Protein AF-0000000084933977 (afdb_homodimer)

Secondary structure (DSSP, 8-state):
------------------------HHHHHHHHHHHHHHHHHHHSSPPPHHHHHHHHTS-HHHHHHH-SSHHHHHHHHHHHHHHHHHHHPPP--TTS-HHHHHHHHHHHHHHHHHHHHHHHHHHHHHHTT-HHHHHHHHHHHHHHHHHHHHHTHHHHHHHHHTT--TTHHHHHHHHTSHHHHHIIIIIT---HHHHHHHHHHHHHHHHHTSPPP-/------------------------HHHHHHHHHHHHHHHHHHHSSPPPHHHHHHHHTS-HHHHHHH-SSHHHHHHHHHHHHHHHHHHHPPP--TTS-HHHHHHHHHHHHHHHHHHHHHHHHHHHHHHTT-HHHHHHHHHHHHHHHHHHHHHTHHHHHHHHHTT--TTHHHHHHHHTSHHHHHIIIIIT---HHHHHHHHHHHHHHHHHTSPPP-

Sequence (428 aa):
MNDTEAGKGPGRADSGTRGRRRRDPEWTYAALLDALLGLVSEDGREPTRKAIAERAGVSERTVFVHFADREALYVAAARRQAERWRAHAEPVPPEEETGRKAAALLAQRARMYEVMTPIRKIGLGLEADSPGLRGVMAEGDAWFRADVAAVFAPELGRVADAGAPGGLLDALEAASSWAVWDHLRSRRGLDGAAARAAMERTLRALLDGVPPSPMNDTEAGKGPGRADSGTRGRRRRDPEWTYAALLDALLGLVSEDGREPTRKAIAERAGVSERTVFVHFADREALYVAAARRQAERWRAHAEPVPPEEETGRKAAALLAQRARMYEVMTPIRKIGLGLEADSPGLRGVMAEGDAWFRADVAAVFAPELGRVADAGAPGGLLDALEAASSWAVWDHLRSRRGLDGAAARAAMERTLRALLDGVPPSP

Structure (mmCIF, N/CA/C/O backbone):
data_AF-0000000084933977-model_v1
#
loop_
_entity.id
_entity.type
_entity.pdbx_description
1 polymer 'Putative transcriptional regulator, TetR family'
#
loop_
_atom_site.group_PDB
_atom_site.id
_atom_site.type_symbol
_atom_site.label_atom_id
_atom_site.label_alt_id
_atom_site.label_comp_id
_atom_site.label_asym_id
_atom_site.label_entity_id
_atom_site.label_seq_id
_atom_site.pdbx_PDB_ins_code
_atom_site.Cartn_x
_atom_site.Cartn_y
_atom_site.Cartn_z
_atom_site.occupancy
_atom_site.B_iso_or_equiv
_atom_site.auth_seq_id
_atom_site.auth_comp_id
_atom_site.auth_asym_id
_atom_site.auth_atom_id
_atom_site.pdbx_PDB_model_num
ATOM 1 N N . MET A 1 1 ? -85.062 52.312 0.272 1 31.48 1 MET A N 1
ATOM 2 C CA . MET A 1 1 ? -83.938 52.125 1.235 1 31.48 1 MET A CA 1
ATOM 3 C C . MET A 1 1 ? -83.188 50.844 0.944 1 31.48 1 MET A C 1
ATOM 5 O O . MET A 1 1 ? -83.688 49.75 1.214 1 31.48 1 MET A O 1
ATOM 9 N N . ASN A 1 2 ? -82.5 50.75 -0.256 1 32.72 2 ASN A N 1
ATOM 10 C CA . ASN A 1 2 ? -81.688 49.75 -0.974 1 32.72 2 ASN A CA 1
ATOM 11 C C . ASN A 1 2 ? -80.5 49.281 -0.171 1 32.72 2 ASN A C 1
ATOM 13 O O . ASN A 1 2 ? -79.625 50.094 0.126 1 32.72 2 ASN A O 1
ATOM 17 N N . ASP A 1 3 ? -80.688 48.344 0.753 1 34.91 3 ASP A N 1
ATOM 18 C CA . ASP A 1 3 ? -79.688 47.688 1.642 1 34.91 3 ASP A CA 1
ATOM 19 C C . ASP A 1 3 ? -78.562 47.031 0.849 1 34.91 3 ASP A C 1
ATOM 21 O O . ASP A 1 3 ? -78.812 46.031 0.16 1 34.91 3 ASP A O 1
ATOM 25 N N . THR A 1 4 ? -77.75 47.75 0.197 1 36.5 4 THR A N 1
ATOM 26 C CA . THR A 1 4 ? -76.562 47.188 -0.532 1 36.5 4 THR A CA 1
ATOM 27 C C . THR A 1 4 ? -75.688 46.375 0.398 1 36.5 4 THR A C 1
ATOM 29 O O . THR A 1 4 ? -75.125 46.938 1.369 1 36.5 4 THR A O 1
ATOM 32 N N . GLU A 1 5 ? -75.938 45.062 0.583 1 35.97 5 GLU A N 1
ATOM 33 C CA . GLU A 1 5 ? -75.125 44.062 1.289 1 35.97 5 GLU A CA 1
ATOM 34 C C . GLU A 1 5 ? -73.688 44.094 0.817 1 35.97 5 GLU A C 1
ATOM 36 O O . GLU A 1 5 ? -73.438 43.875 -0.364 1 35.97 5 GLU A O 1
ATOM 41 N N . ALA A 1 6 ? -72.875 45 1.351 1 41.16 6 ALA A N 1
ATOM 42 C CA . ALA A 1 6 ? -71.438 45.062 1.146 1 41.16 6 ALA A CA 1
ATOM 43 C C . ALA A 1 6 ? -70.812 43.656 1.293 1 41.16 6 ALA A C 1
ATOM 45 O O . ALA A 1 6 ? -71 42.969 2.295 1 41.16 6 ALA A O 1
ATOM 46 N N . GLY A 1 7 ? -70.562 42.906 0.221 1 34.72 7 GLY A N 1
ATOM 47 C CA . GLY A 1 7 ? -69.938 41.625 0.068 1 34.72 7 GLY A CA 1
ATOM 48 C C . GLY A 1 7 ? -68.625 41.531 0.823 1 34.72 7 GLY A C 1
ATOM 49 O O . GLY A 1 7 ? -67.812 42.469 0.823 1 34.72 7 GLY A O 1
ATOM 50 N N . LYS A 1 8 ? -68.625 40.875 1.994 1 41.03 8 LYS A N 1
ATOM 51 C CA . LYS A 1 8 ? -67.438 40.562 2.768 1 41.03 8 LYS A CA 1
ATOM 52 C C . LYS A 1 8 ? -66.312 40.125 1.854 1 41.03 8 LYS A C 1
ATOM 54 O O . LYS A 1 8 ? -66.5 39.312 0.95 1 41.03 8 LYS A O 1
ATOM 59 N N . GLY A 1 9 ? -65.25 41.062 1.655 1 37.38 9 GLY A N 1
ATOM 60 C CA . GLY A 1 9 ? -64.062 40.781 0.922 1 37.38 9 GLY A CA 1
ATOM 61 C C . GLY A 1 9 ? -63.438 39.438 1.273 1 37.38 9 GLY A C 1
ATOM 62 O O . GLY A 1 9 ? -63.781 38.812 2.283 1 37.38 9 GLY A O 1
ATOM 63 N N . PRO A 1 10 ? -62.875 38.625 0.31 1 43.97 10 PRO A N 1
ATOM 64 C CA . PRO A 1 10 ? -62.281 37.312 0.48 1 43.97 10 PRO A CA 1
ATOM 65 C C . PRO A 1 10 ? -61.344 37.25 1.684 1 43.97 10 PRO A C 1
ATOM 67 O O . PRO A 1 10 ? -60.781 38.25 2.104 1 43.97 10 PRO A O 1
ATOM 70 N N . GLY A 1 11 ? -61.688 36.5 2.764 1 40.84 11 GLY A N 1
ATOM 71 C CA . GLY A 1 11 ? -60.844 36.125 3.893 1 40.84 11 GLY A CA 1
ATOM 72 C C . GLY A 1 11 ? -59.375 35.969 3.518 1 40.84 11 GLY A C 1
ATOM 73 O O . GLY A 1 11 ? -59.062 35.594 2.379 1 40.84 11 GLY A O 1
ATOM 74 N N . ARG A 1 12 ? -58.5 36.812 4.027 1 43.41 12 ARG A N 1
ATOM 75 C CA . ARG A 1 12 ? -57.062 36.656 3.908 1 43.41 12 ARG A CA 1
ATOM 76 C C . ARG A 1 12 ? -56.656 35.188 4 1 43.41 12 ARG A C 1
ATOM 78 O O . ARG A 1 12 ? -57.031 34.5 4.953 1 43.41 12 ARG A O 1
ATOM 85 N N . ALA A 1 13 ? -56.469 34.438 2.887 1 41.84 13 ALA A N 1
ATOM 86 C CA . ALA A 1 13 ? -55.812 33.125 2.838 1 41.84 13 ALA A CA 1
ATOM 87 C C . ALA A 1 13 ? -54.688 33.062 3.869 1 41.84 13 ALA A C 1
ATOM 89 O O . ALA A 1 13 ? -53.844 33.938 3.939 1 41.84 13 ALA A O 1
ATOM 90 N N . ASP A 1 14 ? -54.938 32.562 5.07 1 42.09 14 ASP A N 1
ATOM 91 C CA . ASP A 1 14 ? -53.906 32.188 6.016 1 42.09 14 ASP A CA 1
ATOM 92 C C . ASP A 1 14 ? -52.688 31.609 5.293 1 42.09 14 ASP A C 1
ATOM 94 O O . ASP A 1 14 ? -52.781 30.641 4.543 1 42.09 14 ASP A O 1
ATOM 98 N N . SER A 1 15 ? -51.812 32.438 4.77 1 40.72 15 SER A N 1
ATOM 99 C CA . SER A 1 15 ? -50.531 31.938 4.332 1 40.72 15 SER A CA 1
ATOM 100 C C . SER A 1 15 ? -50.031 30.828 5.242 1 40.72 15 SER A C 1
ATOM 102 O O . SER A 1 15 ? -49.781 31.047 6.43 1 40.72 15 SER A O 1
ATOM 104 N N . GLY A 1 16 ? -50.594 29.609 5.207 1 40.5 16 GLY A N 1
ATOM 105 C CA . GLY A 1 16 ? -50 28.453 5.844 1 40.5 16 GLY A CA 1
ATOM 106 C C . GLY A 1 16 ? -48.5 28.547 5.965 1 40.5 16 GLY A C 1
ATOM 107 O O . GLY A 1 16 ? -47.812 28.906 5.004 1 40.5 16 GLY A O 1
ATOM 108 N N . THR A 1 17 ? -47.969 29.031 7.062 1 42.03 17 THR A N 1
ATOM 109 C CA . THR A 1 17 ? -46.562 28.859 7.398 1 42.03 17 THR A CA 1
ATOM 110 C C . THR A 1 17 ? -46.031 27.531 6.848 1 42.03 17 THR A C 1
ATOM 112 O O . THR A 1 17 ? -46.531 26.453 7.215 1 42.03 17 THR A O 1
ATOM 115 N N . ARG A 1 18 ? -45.938 27.312 5.543 1 41.41 18 ARG A N 1
ATOM 116 C CA . ARG A 1 18 ? -45.188 26.156 5.055 1 41.41 18 ARG A CA 1
ATOM 117 C C . ARG A 1 18 ? -44.094 25.766 6.039 1 41.41 18 ARG A C 1
ATOM 119 O O . ARG A 1 18 ? -43.094 26.5 6.219 1 41.41 18 ARG A O 1
ATOM 126 N N . GLY A 1 19 ? -44.375 25.297 7.176 1 42.66 19 GLY A N 1
ATOM 127 C CA . GLY A 1 19 ? -43.406 24.734 8.086 1 42.66 19 GLY A CA 1
ATOM 128 C C . GLY A 1 19 ? -42.188 24.156 7.375 1 42.66 19 GLY A C 1
ATOM 129 O O . GLY A 1 19 ? -42.312 23.609 6.277 1 42.66 19 GLY A O 1
ATOM 130 N N . ARG A 1 20 ? -41.062 24.75 7.395 1 49.56 20 ARG A N 1
ATOM 131 C CA . ARG A 1 20 ? -39.812 24.188 6.922 1 49.56 20 ARG A CA 1
ATOM 132 C C . ARG A 1 20 ? -39.781 22.672 7.066 1 49.56 20 ARG A C 1
ATOM 134 O O . ARG A 1 20 ? -39.812 22.141 8.188 1 49.56 20 ARG A O 1
ATOM 141 N N . ARG A 1 21 ? -40.406 21.875 6.355 1 49.94 21 ARG A N 1
ATOM 142 C CA . ARG A 1 21 ? -40.375 20.422 6.312 1 49.94 21 ARG A CA 1
ATOM 143 C C . ARG A 1 21 ? -39.031 19.891 6.793 1 49.94 21 ARG A C 1
ATOM 145 O O . ARG A 1 21 ? -38 20.109 6.145 1 49.94 21 ARG A O 1
ATOM 152 N N . ARG A 1 22 ? -38.875 19.859 8.133 1 59.12 22 ARG A N 1
ATOM 153 C CA . ARG A 1 22 ? -37.688 19.25 8.766 1 59.12 22 ARG A CA 1
ATOM 154 C C . ARG A 1 22 ? -37.281 18 8.016 1 59.12 22 ARG A C 1
ATOM 156 O O . ARG A 1 22 ? -38.062 17.062 7.844 1 59.12 22 ARG A O 1
ATOM 163 N N . ARG A 1 23 ? -36.344 18.141 7.16 1 67.12 23 ARG A N 1
ATOM 164 C CA . ARG A 1 23 ? -35.844 16.969 6.477 1 67.12 23 ARG A CA 1
ATOM 165 C C . ARG A 1 23 ? -35.594 15.82 7.465 1 67.12 23 ARG A C 1
ATOM 167 O O . ARG A 1 23 ? -35.25 16.047 8.617 1 67.12 23 ARG A O 1
ATOM 174 N N . ASP A 1 24 ? -36.031 14.703 7.215 1 82.19 24 ASP A N 1
ATOM 175 C CA . ASP A 1 24 ? -35.781 13.461 7.945 1 82.19 24 ASP A CA 1
ATOM 176 C C . ASP A 1 24 ? -34.312 13.305 8.289 1 82.19 24 ASP A C 1
ATOM 178 O O . ASP A 1 24 ? -33.438 13.383 7.41 1 82.19 24 ASP A O 1
ATOM 182 N N . PRO A 1 25 ? -34.031 13.43 9.641 1 85.81 25 PRO A N 1
ATOM 183 C CA . PRO A 1 25 ? -32.656 13.328 10.086 1 85.81 25 PRO A CA 1
ATOM 184 C C . PRO A 1 25 ? -31.891 12.18 9.406 1 85.81 25 PRO A C 1
ATOM 186 O O . PRO A 1 25 ? -30.703 12.297 9.125 1 85.81 25 PRO A O 1
ATOM 189 N N . GLU A 1 26 ? -32.594 11.188 9.172 1 87.56 26 GLU A N 1
ATOM 190 C CA . GLU A 1 26 ? -31.969 10.055 8.508 1 87.56 26 GLU A CA 1
ATOM 191 C C . GLU A 1 26 ? -31.609 10.383 7.059 1 87.56 26 GLU A C 1
ATOM 193 O O . GLU A 1 26 ? -30.562 9.961 6.562 1 87.56 26 GLU A O 1
ATOM 198 N N . TRP A 1 27 ? -32.5 11.039 6.496 1 89.88 27 TRP A N 1
ATOM 199 C CA . TRP A 1 27 ? -32.219 11.484 5.133 1 89.88 27 TRP A CA 1
ATOM 200 C C . TRP A 1 27 ? -31.016 12.414 5.098 1 89.88 27 TRP A C 1
ATOM 202 O O . TRP A 1 27 ? -30.125 12.25 4.258 1 89.88 27 TRP A O 1
ATOM 212 N N . THR A 1 28 ? -31 13.391 5.984 1 92.56 28 THR A N 1
ATOM 213 C CA . THR A 1 28 ? -29.906 14.344 6.031 1 92.56 28 THR A CA 1
ATOM 214 C C . THR A 1 28 ? -28.578 13.641 6.293 1 92.56 28 THR A C 1
ATOM 216 O O . THR A 1 28 ? -27.562 13.953 5.66 1 92.56 28 THR A O 1
ATOM 219 N N . TYR A 1 29 ? -28.656 12.711 7.164 1 93.06 29 TYR A N 1
ATOM 220 C CA . TYR A 1 29 ? -27.484 11.914 7.496 1 93.06 29 TYR A CA 1
ATOM 221 C C . TYR A 1 29 ? -26.922 11.219 6.258 1 93.06 29 TYR A C 1
ATOM 223 O O . TYR A 1 29 ? -25.734 11.344 5.945 1 93.06 29 TYR A O 1
ATOM 231 N N . ALA A 1 30 ? -27.766 10.602 5.527 1 93.75 30 ALA A N 1
ATOM 232 C CA . ALA A 1 30 ? -27.359 9.883 4.32 1 93.75 30 ALA A CA 1
ATOM 233 C C . ALA A 1 30 ? -26.891 10.844 3.238 1 93.75 30 ALA A C 1
ATOM 235 O O . ALA A 1 30 ? -25.922 10.562 2.531 1 93.75 30 ALA A O 1
ATOM 236 N N . ALA A 1 31 ? -27.531 11.945 3.154 1 95.5 31 ALA A N 1
ATOM 237 C CA . ALA A 1 31 ? -27.188 12.938 2.145 1 95.5 31 ALA A CA 1
ATOM 238 C C . ALA A 1 31 ? -25.781 13.492 2.387 1 95.5 31 ALA A C 1
ATOM 240 O O . ALA A 1 31 ? -25.031 13.719 1.44 1 95.5 31 ALA A O 1
ATOM 241 N N . LEU A 1 32 ? -25.484 13.688 3.605 1 96.62 32 LEU A N 1
ATOM 242 C CA . LEU A 1 32 ? -24.172 14.203 3.971 1 96.62 32 LEU A CA 1
ATOM 243 C C . LEU A 1 32 ? -23.078 13.188 3.643 1 96.62 32 LEU A C 1
ATOM 245 O O . LEU A 1 32 ? -22.016 13.555 3.119 1 96.62 32 LEU A O 1
ATOM 249 N N . LEU A 1 33 ? -23.359 11.961 3.896 1 96.25 33 LEU A N 1
ATOM 250 C CA . LEU A 1 33 ? -22.391 10.914 3.615 1 96.25 33 LEU A CA 1
ATOM 251 C C . LEU A 1 33 ? -22.203 10.734 2.111 1 96.25 33 LEU A C 1
ATOM 253 O O . LEU A 1 33 ? -21.078 10.578 1.633 1 96.25 33 LEU A O 1
ATOM 257 N N . ASP A 1 34 ? -23.266 10.836 1.419 1 95.38 34 ASP A N 1
ATOM 258 C CA . ASP A 1 34 ? -23.203 10.727 -0.035 1 95.38 34 ASP A CA 1
ATOM 259 C C . ASP A 1 34 ? -22.453 11.914 -0.636 1 95.38 34 ASP A C 1
ATOM 261 O O . ASP A 1 34 ? -21.688 11.75 -1.589 1 95.38 34 ASP A O 1
ATOM 265 N N . ALA A 1 35 ? -22.688 13.023 -0.053 1 97 35 ALA A N 1
ATOM 266 C CA . ALA A 1 35 ? -22 14.227 -0.5 1 97 35 ALA A CA 1
ATOM 267 C C . ALA A 1 35 ? -20.5 14.102 -0.291 1 97 35 ALA A C 1
ATOM 269 O O . ALA A 1 35 ? -19.703 14.398 -1.195 1 97 35 ALA A O 1
ATOM 270 N N . LEU A 1 36 ? -20.125 13.641 0.882 1 96.69 36 LEU A N 1
ATOM 271 C CA . LEU A 1 36 ? -18.719 13.453 1.17 1 96.69 36 LEU A CA 1
ATOM 272 C C . LEU A 1 36 ? -18.094 12.469 0.188 1 96.69 36 LEU A C 1
ATOM 274 O O . LEU A 1 36 ? -17.062 12.766 -0.426 1 96.69 36 LEU A O 1
ATOM 278 N N . LEU A 1 37 ? -18.688 11.336 0.025 1 95.12 37 LEU A N 1
ATOM 279 C CA . LEU A 1 37 ? -18.156 10.281 -0.834 1 95.12 37 LEU A CA 1
ATOM 280 C C . LEU A 1 37 ? -18.078 10.75 -2.283 1 95.12 37 LEU A C 1
ATOM 282 O O . LEU A 1 37 ? -17.109 10.461 -2.986 1 95.12 37 LEU A O 1
ATOM 286 N N . GLY A 1 38 ? -19.078 11.484 -2.701 1 95.19 38 GLY A N 1
ATOM 287 C CA . GLY A 1 38 ? -19.078 12.031 -4.051 1 95.19 38 GLY A CA 1
ATOM 288 C C . GLY A 1 38 ? -17.953 13.023 -4.289 1 95.19 38 GLY A C 1
ATOM 289 O O . GLY A 1 38 ? -17.234 12.922 -5.289 1 95.19 38 GLY A O 1
ATOM 290 N N . LEU A 1 39 ? -17.812 13.961 -3.412 1 96.06 39 LEU A N 1
ATOM 291 C CA . LEU A 1 39 ? -16.781 14.984 -3.525 1 96.06 39 LEU A CA 1
ATOM 292 C C . LEU A 1 39 ? -15.391 14.352 -3.521 1 96.06 39 LEU A C 1
ATOM 294 O O . LEU A 1 39 ? -14.539 14.727 -4.332 1 96.06 39 LEU A O 1
ATOM 298 N N . VAL A 1 40 ? -15.219 13.398 -2.664 1 94 40 VAL A N 1
ATOM 299 C CA . VAL A 1 40 ? -13.93 12.727 -2.557 1 94 40 VAL A CA 1
ATOM 300 C C . VAL A 1 40 ? -13.648 11.938 -3.834 1 94 40 VAL A C 1
ATOM 302 O O . VAL A 1 40 ? -12.523 11.938 -4.336 1 94 40 VAL A O 1
ATOM 305 N N . SER A 1 41 ? -14.602 11.32 -4.32 1 92.56 41 SER A N 1
ATOM 306 C CA . SER A 1 41 ? -14.438 10.547 -5.547 1 92.56 41 SER A CA 1
ATOM 307 C C . SER A 1 41 ? -14.062 11.438 -6.723 1 92.56 41 SER A C 1
ATOM 309 O O . SER A 1 41 ? -13.297 11.031 -7.594 1 92.56 41 SER A O 1
ATOM 311 N N . GLU A 1 42 ? -14.539 12.625 -6.75 1 92.25 42 GLU A N 1
ATOM 312 C CA . GLU A 1 42 ? -14.352 13.562 -7.859 1 92.25 42 GLU A CA 1
ATOM 313 C C . GLU A 1 42 ? -12.992 14.242 -7.777 1 92.25 42 GLU A C 1
ATOM 315 O O . GLU A 1 42 ? -12.289 14.367 -8.789 1 92.25 42 GLU A O 1
ATOM 320 N N . ASP A 1 43 ? -12.547 14.609 -6.516 1 87.81 43 ASP A N 1
ATOM 321 C CA . ASP A 1 43 ? -11.383 15.484 -6.387 1 87.81 43 ASP A CA 1
ATOM 322 C C . ASP A 1 43 ? -10.195 14.727 -5.781 1 87.81 43 ASP A C 1
ATOM 324 O O . ASP A 1 43 ? -9.055 15.195 -5.852 1 87.81 43 ASP A O 1
ATOM 328 N N . GLY A 1 44 ? -10.539 13.695 -5.113 1 86.12 44 GLY A N 1
ATOM 329 C CA . GLY A 1 44 ? -9.484 12.945 -4.453 1 86.12 44 GLY A CA 1
ATOM 330 C C . GLY A 1 44 ? -8.914 13.656 -3.242 1 86.12 44 GLY A C 1
ATOM 331 O O . GLY A 1 44 ? -7.859 13.266 -2.729 1 86.12 44 GLY A O 1
ATOM 332 N N . ARG A 1 45 ? -9.547 14.773 -2.848 1 87.19 45 ARG A N 1
ATOM 333 C CA . ARG A 1 45 ? -9.102 15.57 -1.71 1 87.19 45 ARG A CA 1
ATOM 334 C C . ARG A 1 45 ? -10.188 15.664 -0.646 1 87.19 45 ARG A C 1
ATOM 336 O O . ARG A 1 45 ? -11.359 15.398 -0.924 1 87.19 45 ARG A O 1
ATOM 343 N N . GLU A 1 46 ? -9.695 15.961 0.429 1 90.19 46 GLU A N 1
ATOM 344 C CA . GLU A 1 46 ? -10.664 16.156 1.507 1 90.19 46 GLU A CA 1
ATOM 345 C C . GLU A 1 46 ? -11.5 17.406 1.28 1 90.19 46 GLU A C 1
ATOM 347 O O . GLU A 1 46 ? -10.969 18.516 1.227 1 90.19 46 GLU A O 1
ATOM 352 N N . PRO A 1 47 ? -12.742 17.25 1.187 1 94.12 47 PRO A N 1
ATOM 353 C CA . PRO A 1 47 ? -13.594 18.438 0.996 1 94.12 47 PRO A CA 1
ATOM 354 C C . PRO A 1 47 ? -13.789 19.234 2.283 1 94.12 47 PRO A C 1
ATOM 356 O O . PRO A 1 47 ? -13.609 18.688 3.381 1 94.12 47 PRO A O 1
ATOM 359 N N . THR A 1 48 ? -14.203 20.469 2.066 1 94.06 48 THR A N 1
ATOM 360 C CA . THR A 1 48 ? -14.555 21.297 3.217 1 94.06 48 THR A CA 1
ATOM 361 C C . THR A 1 48 ? -15.969 20.984 3.695 1 94.06 48 THR A C 1
ATOM 363 O O . THR A 1 48 ? -16.766 20.406 2.955 1 94.06 48 THR A O 1
ATOM 366 N N . ARG A 1 49 ? -16.172 21.375 4.871 1 94.44 49 ARG A N 1
ATOM 367 C CA . ARG A 1 49 ? -17.516 21.234 5.414 1 94.44 49 ARG A CA 1
ATOM 368 C C . ARG A 1 49 ? -18.531 22.016 4.578 1 94.44 49 ARG A C 1
ATOM 370 O O . ARG A 1 49 ? -19.656 21.547 4.363 1 94.44 49 ARG A O 1
ATOM 377 N N . LYS A 1 50 ? -18.156 23.141 4.141 1 96.31 50 LYS A N 1
ATOM 378 C CA . LYS A 1 50 ? -19.016 23.969 3.301 1 96.31 50 LYS A CA 1
ATOM 379 C C . LYS A 1 50 ? -19.375 23.25 2.004 1 96.31 50 LYS A C 1
ATOM 381 O O . LYS A 1 50 ? -20.547 23.234 1.604 1 96.31 50 LYS A O 1
ATOM 386 N N . ALA A 1 51 ? -18.438 22.672 1.387 1 97.25 51 ALA A N 1
ATOM 387 C CA . ALA A 1 51 ? -18.672 21.953 0.132 1 97.25 51 ALA A CA 1
ATOM 388 C C . ALA A 1 51 ? -19.609 20.766 0.337 1 97.25 51 ALA A C 1
ATOM 390 O O . ALA A 1 51 ? -20.469 20.5 -0.498 1 97.25 51 ALA A O 1
ATOM 391 N N . ILE A 1 52 ? -19.406 20.047 1.438 1 97.56 52 ILE A N 1
ATOM 392 C CA . ILE A 1 52 ? -20.234 18.891 1.758 1 97.56 52 ILE A CA 1
ATOM 393 C C . ILE A 1 52 ? -21.672 19.328 1.966 1 97.56 52 ILE A C 1
ATOM 395 O O . ILE A 1 52 ? -22.609 18.734 1.422 1 97.56 52 ILE A O 1
ATOM 399 N N . ALA A 1 53 ? -21.797 20.422 2.734 1 97.25 53 ALA A N 1
ATOM 400 C CA . ALA A 1 53 ? -23.125 20.969 3.014 1 97.25 53 ALA A CA 1
ATOM 401 C C . ALA A 1 53 ? -23.828 21.391 1.727 1 97.25 53 ALA A C 1
ATOM 403 O O . ALA A 1 53 ? -24.984 21.016 1.496 1 97.25 53 ALA A O 1
ATOM 404 N N . GLU A 1 54 ? -23.156 22.094 0.905 1 97.75 54 GLU A N 1
ATOM 405 C CA . GLU A 1 54 ? -23.703 22.578 -0.362 1 97.75 54 GLU A CA 1
ATOM 406 C C . GLU A 1 54 ? -24.125 21.406 -1.257 1 97.75 54 GLU A C 1
ATOM 408 O O . GLU A 1 54 ? -25.219 21.438 -1.828 1 97.75 54 GLU A O 1
ATOM 413 N N . ARG A 1 55 ? -23.312 20.422 -1.344 1 97.19 55 ARG A N 1
ATOM 414 C CA . ARG A 1 55 ? -23.609 19.266 -2.17 1 97.19 55 ARG A CA 1
ATOM 415 C C . ARG A 1 55 ? -24.828 18.516 -1.627 1 97.19 55 ARG A C 1
ATOM 417 O O . ARG A 1 55 ? -25.625 17.969 -2.395 1 97.19 55 ARG A O 1
ATOM 424 N N . ALA A 1 56 ? -24.922 18.469 -0.305 1 96.94 56 ALA A N 1
ATOM 425 C CA . ALA A 1 56 ? -26 17.75 0.348 1 96.94 56 ALA A CA 1
ATOM 426 C C . ALA A 1 56 ? -27.281 18.578 0.368 1 96.94 56 ALA A C 1
ATOM 428 O O . ALA A 1 56 ? -28.359 18.078 0.712 1 96.94 56 ALA A O 1
ATOM 429 N N . GLY A 1 57 ? -27.172 19.891 0.066 1 96.62 57 GLY A N 1
ATOM 430 C CA . GLY A 1 57 ? -28.328 20.766 0.053 1 96.62 57 GLY A CA 1
ATOM 431 C C . GLY A 1 57 ? -28.781 21.188 1.441 1 96.62 57 GLY A C 1
ATOM 432 O O . GLY A 1 57 ? -29.984 21.312 1.702 1 96.62 57 GLY A O 1
ATOM 433 N N . VAL A 1 58 ? -27.875 21.297 2.336 1 95.88 58 VAL A N 1
ATOM 434 C CA . VAL A 1 58 ? -28.188 21.688 3.705 1 95.88 58 VAL A CA 1
ATOM 435 C C . VAL A 1 58 ? -27.25 22.812 4.141 1 95.88 58 VAL A C 1
ATOM 437 O O . VAL A 1 58 ? -26.375 23.219 3.383 1 95.88 58 VAL A O 1
ATOM 440 N N . SER A 1 59 ? -27.5 23.312 5.359 1 94.19 59 SER A N 1
ATOM 441 C CA . SER A 1 59 ? -26.625 24.344 5.91 1 94.19 59 SER A CA 1
ATOM 442 C C . SER A 1 59 ? -25.375 23.734 6.531 1 94.19 59 SER A C 1
ATOM 444 O O . SER A 1 59 ? -25.375 22.562 6.922 1 94.19 59 SER A O 1
ATOM 446 N N . GLU A 1 60 ? -24.359 24.5 6.586 1 94.25 60 GLU A N 1
ATOM 447 C CA . GLU A 1 60 ? -23.141 24.062 7.262 1 94.25 60 GLU A CA 1
ATOM 448 C C . GLU A 1 60 ? -23.422 23.672 8.711 1 94.25 60 GLU A C 1
ATOM 450 O O . GLU A 1 60 ? -22.812 22.734 9.234 1 94.25 60 GLU A O 1
ATOM 455 N N . ARG A 1 61 ? -24.312 24.391 9.336 1 93.12 61 ARG A N 1
ATOM 456 C CA . ARG A 1 61 ? -24.703 24.078 10.711 1 93.12 61 ARG A CA 1
ATOM 457 C C . ARG A 1 61 ? -25.281 22.672 10.812 1 93.12 61 ARG A C 1
ATOM 459 O O . ARG A 1 61 ? -25.031 21.969 11.797 1 93.12 61 ARG A O 1
ATOM 466 N N . THR A 1 62 ? -26 22.297 9.828 1 93.44 62 THR A N 1
ATOM 467 C CA . THR A 1 62 ? -26.609 20.969 9.789 1 93.44 62 THR A CA 1
ATOM 468 C C . THR A 1 62 ? -25.531 19.875 9.812 1 93.44 62 THR A C 1
ATOM 470 O O . THR A 1 62 ? -25.703 18.844 10.445 1 93.44 62 THR A O 1
ATOM 473 N N . VAL A 1 63 ? -24.359 20.125 9.164 1 94 63 VAL A N 1
ATOM 474 C CA . VAL A 1 63 ? -23.25 19.156 9.172 1 94 63 VAL A CA 1
ATOM 475 C C . VAL A 1 63 ? -22.734 18.984 10.594 1 94 63 VAL A C 1
ATOM 477 O O . VAL A 1 63 ? -22.516 17.859 11.047 1 94 63 VAL A O 1
ATOM 480 N N . PHE A 1 64 ? -22.625 20.047 11.289 1 91.25 64 PHE A N 1
ATOM 481 C CA . PHE A 1 64 ? -22.109 20.047 12.648 1 91.25 64 PHE A CA 1
ATOM 482 C C . PHE A 1 64 ? -23.047 19.312 13.602 1 91.25 64 PHE A C 1
ATOM 484 O O . PHE A 1 64 ? -22.609 18.641 14.531 1 91.25 64 PHE A O 1
ATOM 491 N N . VAL A 1 65 ? -24.359 19.469 13.367 1 92.69 65 VAL A N 1
ATOM 492 C CA . VAL A 1 65 ? -25.359 18.844 14.219 1 92.69 65 VAL A CA 1
ATOM 493 C C . VAL A 1 65 ? -25.297 17.328 14.07 1 92.69 65 VAL A C 1
ATOM 495 O O . VAL A 1 65 ? -25.422 16.594 15.062 1 92.69 65 VAL A O 1
ATOM 498 N N . HIS A 1 66 ? -25.031 16.953 12.914 1 93.88 66 HIS A N 1
ATOM 499 C CA . HIS A 1 66 ? -25.062 15.516 12.641 1 93.88 66 HIS A CA 1
ATOM 500 C C . HIS A 1 66 ? -23.703 14.867 12.945 1 93.88 66 HIS A C 1
ATOM 502 O O . HIS A 1 66 ? -23.641 13.688 13.289 1 93.88 66 HIS A O 1
ATOM 508 N N . PHE A 1 67 ? -22.641 15.609 12.703 1 94.81 67 PHE A N 1
ATOM 509 C CA . PHE A 1 67 ? -21.297 15.078 12.93 1 94.81 67 PHE A CA 1
ATOM 510 C C . PHE A 1 67 ? -20.469 16.047 13.766 1 94.81 67 PHE A C 1
ATOM 512 O O . PHE A 1 67 ? -20.156 17.156 13.312 1 94.81 67 PHE A O 1
ATOM 519 N N . ALA A 1 68 ? -20.062 15.555 14.891 1 90 68 ALA A N 1
ATOM 520 C CA . ALA A 1 68 ? -19.375 16.375 15.883 1 90 68 ALA A CA 1
ATOM 521 C C . ALA A 1 68 ? -18.016 16.844 15.359 1 90 68 ALA A C 1
ATOM 523 O O . ALA A 1 68 ? -17.547 17.938 15.727 1 90 68 ALA A O 1
ATOM 524 N N . ASP A 1 69 ? -17.422 15.953 14.617 1 90.25 69 ASP A N 1
ATOM 525 C CA . ASP A 1 69 ? -16.109 16.297 14.086 1 90.25 69 ASP A CA 1
ATOM 526 C C . ASP A 1 69 ? -15.82 15.547 12.789 1 90.25 69 ASP A C 1
ATOM 528 O O . ASP A 1 69 ? -16.641 14.75 12.328 1 90.25 69 ASP A O 1
ATOM 532 N N . ARG A 1 70 ? -14.742 15.883 12.242 1 88.75 70 ARG A N 1
ATOM 533 C CA . ARG A 1 70 ? -14.281 15.328 10.977 1 88.75 70 ARG A CA 1
ATOM 534 C C . ARG A 1 70 ? -14.156 13.812 11.047 1 88.75 70 ARG A C 1
ATOM 536 O O . ARG A 1 70 ? -14.539 13.102 10.117 1 88.75 70 ARG A O 1
ATOM 543 N N . GLU A 1 71 ? -13.688 13.305 12.109 1 90.19 71 GLU A N 1
ATOM 544 C CA . GLU A 1 71 ? -13.492 11.875 12.297 1 90.19 71 GLU A CA 1
ATOM 545 C C . GLU A 1 71 ? -14.82 11.125 12.234 1 90.19 71 GLU A C 1
ATOM 547 O O . GLU A 1 71 ? -14.938 10.109 11.547 1 90.19 71 GLU A O 1
ATOM 552 N N . ALA A 1 72 ? -15.734 11.641 12.93 1 93.38 72 ALA A N 1
ATOM 553 C CA . ALA A 1 72 ? -17.047 11 12.961 1 93.38 72 ALA A CA 1
ATOM 554 C C . ALA A 1 72 ? -17.641 10.914 11.562 1 93.38 72 ALA A C 1
ATOM 556 O O . ALA A 1 72 ? -18.266 9.906 11.211 1 93.38 72 ALA A O 1
ATOM 557 N N . LEU A 1 73 ? -17.484 11.938 10.82 1 94.25 73 LEU A N 1
ATOM 558 C CA . LEU A 1 73 ? -18 11.992 9.461 1 94.25 73 LEU A CA 1
ATOM 559 C C . LEU A 1 73 ? -17.328 10.938 8.586 1 94.25 73 LEU A C 1
ATOM 561 O O . LEU A 1 73 ? -18 10.195 7.867 1 94.25 73 LEU A O 1
ATOM 565 N N . TYR A 1 74 ? -16.078 10.758 8.672 1 93.56 74 TYR A N 1
ATOM 566 C CA . TYR A 1 74 ? -15.344 9.812 7.836 1 93.56 74 TYR A CA 1
ATOM 567 C C . TYR A 1 74 ? -15.578 8.383 8.289 1 93.56 74 TYR A C 1
ATOM 569 O O . TYR A 1 74 ? -15.648 7.465 7.461 1 93.56 74 TYR A O 1
ATOM 577 N N . VAL A 1 75 ? -15.656 8.211 9.57 1 94.12 75 VAL A N 1
ATOM 578 C CA . VAL A 1 75 ? -15.984 6.887 10.102 1 94.12 75 VAL A CA 1
ATOM 579 C C . VAL A 1 75 ? -17.344 6.434 9.547 1 94.12 75 VAL A C 1
ATOM 581 O O . VAL A 1 75 ? -17.469 5.309 9.062 1 94.12 75 VAL A O 1
ATOM 584 N N . ALA A 1 76 ? -18.25 7.336 9.578 1 95.06 76 ALA A N 1
ATOM 585 C CA . ALA A 1 76 ? -19.594 7.02 9.094 1 95.06 76 ALA A CA 1
ATOM 586 C C . ALA A 1 76 ? -19.578 6.754 7.59 1 95.06 76 ALA A C 1
ATOM 588 O O . ALA A 1 76 ? -20.234 5.824 7.109 1 95.06 76 ALA A O 1
ATOM 589 N N . ALA A 1 77 ? -18.906 7.52 6.867 1 94.38 77 ALA A N 1
ATOM 590 C CA . ALA A 1 77 ? -18.797 7.344 5.422 1 94.38 77 ALA A CA 1
ATOM 591 C C . ALA A 1 77 ? -18.141 6.012 5.078 1 94.38 77 ALA A C 1
ATOM 593 O O . ALA A 1 77 ? -18.594 5.297 4.184 1 94.38 77 ALA A O 1
ATOM 594 N N . ALA A 1 78 ? -17.141 5.68 5.781 1 92.19 78 ALA A N 1
ATOM 595 C CA . ALA A 1 78 ? -16.422 4.422 5.566 1 92.19 78 ALA A CA 1
ATOM 596 C C . ALA A 1 78 ? -17.328 3.229 5.863 1 92.19 78 ALA A C 1
ATOM 598 O O . ALA A 1 78 ? -17.344 2.25 5.109 1 92.19 78 ALA A O 1
ATOM 599 N N . ARG A 1 79 ? -18.016 3.359 6.926 1 92.31 79 ARG A N 1
ATOM 600 C CA . ARG A 1 79 ? -18.938 2.283 7.293 1 92.31 79 ARG A CA 1
ATOM 601 C C . ARG A 1 79 ? -20.016 2.107 6.234 1 92.31 79 ARG A C 1
ATOM 6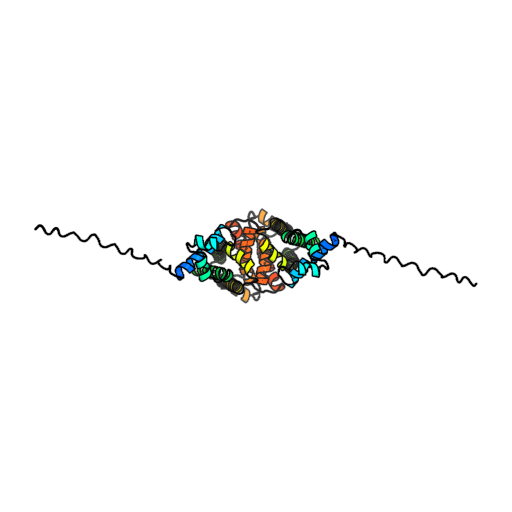03 O O . ARG A 1 79 ? -20.344 0.979 5.859 1 92.31 79 ARG A O 1
ATOM 610 N N . ARG A 1 80 ? -20.5 3.193 5.816 1 91.25 80 ARG A N 1
ATOM 611 C CA . ARG A 1 80 ? -21.531 3.148 4.789 1 91.25 80 ARG A CA 1
ATOM 612 C C . ARG A 1 80 ? -21 2.502 3.51 1 91.25 80 ARG A C 1
ATOM 614 O O . ARG A 1 80 ? -21.688 1.688 2.893 1 91.25 80 ARG A O 1
ATOM 621 N N . GLN A 1 81 ? -19.938 2.904 3.129 1 89.62 81 GLN A N 1
ATOM 622 C CA . GLN A 1 81 ? -19.344 2.334 1.926 1 89.62 81 GLN A CA 1
ATOM 623 C C . GLN A 1 81 ? -19.078 0.839 2.092 1 89.62 81 GLN A C 1
ATOM 625 O O . GLN A 1 81 ? -19.359 0.053 1.183 1 89.62 81 GLN A O 1
ATOM 630 N N . ALA A 1 82 ? -18.562 0.445 3.215 1 88.38 82 ALA A N 1
ATOM 631 C CA . ALA A 1 82 ? -18.312 -0.964 3.512 1 88.38 82 ALA A CA 1
ATOM 632 C C . ALA A 1 82 ? -19.609 -1.771 3.449 1 88.38 82 ALA A C 1
ATOM 634 O O . ALA A 1 82 ? -19.625 -2.873 2.895 1 88.38 82 ALA A O 1
ATOM 635 N N . GLU A 1 83 ? -20.594 -1.17 3.99 1 88.44 83 GLU A N 1
ATOM 636 C CA . GLU A 1 83 ? -21.891 -1.841 3.994 1 88.44 83 GLU A CA 1
ATOM 637 C C . GLU A 1 83 ? -22.438 -2.004 2.578 1 88.44 83 GLU A C 1
ATOM 639 O O . GLU A 1 83 ? -23.031 -3.035 2.25 1 88.44 83 GLU A O 1
ATOM 644 N N . ARG A 1 84 ? -22.281 -1.03 1.825 1 87.56 84 ARG A N 1
ATOM 645 C CA . ARG A 1 84 ? -22.719 -1.091 0.436 1 87.56 84 ARG A CA 1
ATOM 646 C C . ARG A 1 84 ? -21.984 -2.189 -0.325 1 87.56 84 ARG A C 1
ATOM 648 O O . ARG A 1 84 ? -22.594 -2.926 -1.104 1 87.56 84 ARG A O 1
ATOM 655 N N . TRP A 1 85 ? -20.781 -2.363 -0.138 1 88.12 85 TRP A N 1
ATOM 656 C CA . TRP A 1 85 ? -19.984 -3.373 -0.826 1 88.12 85 TRP A CA 1
ATOM 657 C C . TRP A 1 85 ? -20.359 -4.777 -0.359 1 88.12 85 TRP A C 1
ATOM 659 O O . TRP A 1 85 ? -20.547 -5.68 -1.177 1 88.12 85 TRP A O 1
ATOM 669 N N . ARG A 1 86 ? -20.469 -4.867 0.911 1 87.69 86 ARG A N 1
ATOM 670 C CA . ARG A 1 86 ? -20.812 -6.18 1.451 1 87.69 86 ARG A CA 1
ATOM 671 C C . ARG A 1 86 ? -22.188 -6.637 0.951 1 87.69 86 ARG A C 1
ATOM 673 O O . ARG A 1 86 ? -22.375 -7.816 0.651 1 87.69 86 ARG A O 1
ATOM 680 N N . ALA A 1 87 ? -23 -5.668 0.8 1 87.69 87 ALA A N 1
ATOM 681 C CA . ALA A 1 87 ? -24.359 -5.977 0.384 1 87.69 87 ALA A CA 1
ATOM 682 C C . ALA A 1 87 ? -24.406 -6.367 -1.091 1 87.69 87 ALA A C 1
ATOM 684 O O . ALA A 1 87 ? -25.297 -7.109 -1.515 1 87.69 87 ALA A O 1
ATOM 685 N N . HIS A 1 88 ? -23.453 -5.953 -1.832 1 85.88 88 HIS A N 1
ATOM 686 C CA . HIS A 1 88 ? -23.531 -6.16 -3.273 1 85.88 88 HIS A CA 1
ATOM 687 C C . HIS A 1 88 ? -22.453 -7.133 -3.748 1 85.88 88 HIS A C 1
ATOM 689 O O . HIS A 1 88 ? -22.359 -7.43 -4.941 1 85.88 88 HIS A O 1
ATOM 695 N N . ALA A 1 89 ? -21.656 -7.539 -2.807 1 88.94 89 ALA A N 1
ATOM 696 C CA . ALA A 1 89 ? -20.641 -8.523 -3.164 1 88.94 89 ALA A CA 1
ATOM 697 C C . ALA A 1 89 ? -21.281 -9.836 -3.617 1 88.94 89 ALA A C 1
ATOM 699 O O . ALA A 1 89 ? -22.219 -10.328 -2.988 1 88.94 89 ALA A O 1
ATOM 700 N N . GLU A 1 90 ? -20.844 -10.289 -4.766 1 89.44 90 GLU A N 1
ATOM 701 C CA . GLU A 1 90 ? -21.297 -11.578 -5.277 1 89.44 90 GLU A CA 1
ATOM 702 C C . GLU A 1 90 ? -20.375 -12.703 -4.812 1 89.44 90 GLU A C 1
ATOM 704 O O . GLU A 1 90 ? -19.172 -12.695 -5.102 1 89.44 90 GLU A O 1
ATOM 709 N N . PRO A 1 91 ? -20.984 -13.617 -4.129 1 89.31 91 PRO A N 1
ATOM 710 C CA . PRO A 1 91 ? -20.141 -14.727 -3.682 1 89.31 91 PRO A CA 1
ATOM 711 C C . PRO A 1 91 ? -19.531 -15.508 -4.844 1 89.31 91 PRO A C 1
ATOM 713 O O . PRO A 1 91 ? -20.172 -15.688 -5.879 1 89.31 91 PRO A O 1
ATOM 716 N N . VAL A 1 92 ? -18.312 -15.875 -4.73 1 95.31 92 VAL A N 1
ATOM 717 C CA . VAL A 1 92 ? -17.641 -16.797 -5.645 1 95.31 92 VAL A CA 1
ATOM 718 C C . VAL A 1 92 ? -17.672 -18.203 -5.066 1 95.31 92 VAL A C 1
ATOM 720 O O . VAL A 1 92 ? -17.031 -18.469 -4.047 1 95.31 92 VAL A O 1
ATOM 723 N N . PRO A 1 93 ? -18.375 -19.109 -5.73 1 94.12 93 PRO A N 1
ATOM 724 C CA . PRO A 1 93 ? -18.484 -20.469 -5.184 1 94.12 93 PRO A CA 1
ATOM 725 C C . PRO A 1 93 ? -17.141 -21.188 -5.125 1 94.12 93 PRO A C 1
ATOM 727 O O . PRO A 1 93 ? -16.406 -21.219 -6.117 1 94.12 93 PRO A O 1
ATOM 730 N N . PRO A 1 94 ? -16.844 -21.766 -3.959 1 93.69 94 PRO A N 1
ATOM 731 C CA . PRO A 1 94 ? -15.562 -22.453 -3.805 1 93.69 94 PRO A CA 1
ATOM 732 C C . PRO A 1 94 ? -15.43 -23.672 -4.703 1 93.69 94 PRO A C 1
ATOM 734 O O . PRO A 1 94 ? -14.328 -24.203 -4.883 1 93.69 94 PRO A O 1
ATOM 737 N N . GLU A 1 95 ? -16.484 -24.125 -5.297 1 92.19 95 GLU A N 1
ATOM 738 C CA . GLU A 1 95 ? -16.469 -25.328 -6.129 1 92.19 95 GLU A CA 1
ATOM 739 C C . GLU A 1 95 ? -16.141 -24.984 -7.578 1 92.19 95 GLU A C 1
ATOM 741 O O . GLU A 1 95 ? -15.898 -25.891 -8.391 1 92.19 95 GLU A O 1
ATOM 746 N N . GLU A 1 96 ? -16.109 -23.719 -7.871 1 91.94 96 GLU A N 1
ATOM 747 C CA . GLU A 1 96 ? -15.766 -23.281 -9.219 1 91.94 96 GLU A CA 1
ATOM 748 C C . GLU A 1 96 ? -14.336 -23.672 -9.57 1 91.94 96 GLU A C 1
ATOM 750 O O . GLU A 1 96 ? -13.531 -23.969 -8.688 1 91.94 96 GLU A O 1
ATOM 755 N N . GLU A 1 97 ? -14.133 -23.75 -10.852 1 93.69 97 GLU A N 1
ATOM 756 C CA . GLU A 1 97 ? -12.766 -23.953 -11.32 1 93.69 97 GLU A CA 1
ATOM 757 C C . GLU A 1 97 ? -11.828 -22.859 -10.812 1 93.69 97 GLU A C 1
ATOM 759 O O . GLU A 1 97 ? -12.203 -21.688 -10.758 1 93.69 97 GLU A O 1
ATOM 764 N N . THR A 1 98 ? -10.641 -23.281 -10.367 1 93.44 98 THR A N 1
ATOM 765 C CA . THR A 1 98 ? -9.695 -22.422 -9.664 1 93.44 98 THR A CA 1
ATOM 766 C C . THR A 1 98 ? -9.445 -21.141 -10.453 1 93.44 98 THR A C 1
ATOM 768 O O . THR A 1 98 ? -9.484 -20.047 -9.883 1 93.44 98 THR A O 1
ATOM 771 N N . GLY A 1 99 ? -9.219 -21.266 -11.75 1 92.56 99 GLY A N 1
ATOM 772 C CA . GLY A 1 99 ? -8.977 -20.094 -12.586 1 92.56 99 GLY A CA 1
ATOM 773 C C . GLY A 1 99 ? -10.164 -19.141 -12.633 1 92.56 99 GLY A C 1
ATOM 774 O O . GLY A 1 99 ? -9.984 -17.922 -12.609 1 92.56 99 GLY A O 1
ATOM 775 N N . ARG A 1 100 ? -11.32 -19.703 -12.68 1 95.38 100 ARG A N 1
ATOM 776 C CA . ARG A 1 100 ? -12.539 -18.906 -12.703 1 95.38 100 ARG A CA 1
ATOM 777 C C . ARG A 1 100 ? -12.758 -18.203 -11.367 1 95.38 100 ARG A C 1
ATOM 779 O O . ARG A 1 100 ? -13.242 -17.078 -11.32 1 95.38 100 ARG A O 1
ATOM 786 N N . LYS A 1 101 ? -12.414 -18.875 -10.25 1 97.38 101 LYS A N 1
ATOM 787 C CA . LYS A 1 101 ? -12.5 -18.266 -8.93 1 97.38 101 LYS A CA 1
ATOM 788 C C . LYS A 1 101 ? -11.625 -17.016 -8.859 1 97.38 101 LYS A C 1
ATOM 790 O O . LYS A 1 101 ? -12.078 -15.953 -8.406 1 97.38 101 LYS A O 1
ATOM 795 N N . ALA A 1 102 ? -10.359 -17.203 -9.336 1 97.56 102 ALA A N 1
ATOM 796 C CA . ALA A 1 102 ? -9.422 -16.078 -9.305 1 97.56 102 ALA A CA 1
ATOM 797 C C . ALA A 1 102 ? -9.938 -14.906 -10.125 1 97.56 102 ALA A C 1
ATOM 799 O O . ALA A 1 102 ? -9.93 -13.766 -9.656 1 97.56 102 ALA A O 1
ATOM 800 N N . ALA A 1 103 ? -10.422 -15.195 -11.32 1 96.94 103 ALA A N 1
ATOM 801 C CA . ALA A 1 103 ? -10.93 -14.164 -12.219 1 96.94 103 ALA A CA 1
ATOM 802 C C . ALA A 1 103 ? -12.148 -13.469 -11.617 1 96.94 103 ALA A C 1
ATOM 804 O O . ALA A 1 103 ? -12.25 -12.242 -11.648 1 96.94 103 ALA A O 1
ATOM 805 N N . ALA A 1 104 ? -13.055 -14.211 -11.062 1 97 104 ALA A N 1
ATOM 806 C CA . ALA A 1 104 ? -14.281 -13.664 -10.492 1 97 104 ALA A CA 1
ATOM 807 C C . ALA A 1 104 ? -13.977 -12.812 -9.258 1 97 104 ALA A C 1
ATOM 809 O O . ALA A 1 104 ? -14.531 -11.719 -9.102 1 97 104 ALA A O 1
ATOM 810 N N . LEU A 1 105 ? -13.156 -13.328 -8.43 1 97.5 105 LEU A N 1
ATOM 811 C CA . LEU A 1 105 ? -12.75 -12.57 -7.246 1 97.5 105 LEU A CA 1
ATOM 812 C C . LEU A 1 105 ? -12.141 -11.227 -7.637 1 97.5 105 LEU A C 1
ATOM 814 O O . LEU A 1 105 ? -12.547 -10.188 -7.113 1 97.5 105 LEU A O 1
ATOM 818 N N . LEU A 1 106 ? -11.227 -11.234 -8.602 1 97.94 106 LEU A N 1
ATOM 819 C CA . LEU A 1 106 ? -10.5 -10.023 -8.953 1 97.94 106 LEU A CA 1
ATOM 820 C C . LEU A 1 106 ? -11.391 -9.055 -9.719 1 97.94 106 LEU A C 1
ATOM 822 O O . LEU A 1 106 ? -11.219 -7.836 -9.617 1 97.94 106 LEU A O 1
ATOM 826 N N . ALA A 1 107 ? -12.32 -9.57 -10.508 1 96.81 107 ALA A N 1
ATOM 827 C CA . ALA A 1 107 ? -13.281 -8.688 -11.164 1 96.81 107 ALA A CA 1
ATOM 828 C C . ALA A 1 107 ? -14.07 -7.875 -10.141 1 96.81 107 ALA A C 1
ATOM 830 O O . ALA A 1 107 ? -14.258 -6.668 -10.32 1 96.81 107 ALA A O 1
ATOM 831 N N . GLN A 1 108 ? -14.484 -8.5 -9.133 1 96.12 108 GLN A N 1
ATOM 832 C CA . GLN A 1 108 ? -15.211 -7.82 -8.07 1 96.12 108 GLN A CA 1
ATOM 833 C C . GLN A 1 108 ? -14.305 -6.859 -7.305 1 96.12 108 GLN A C 1
ATOM 835 O O . GLN A 1 108 ? -14.688 -5.723 -7.023 1 96.12 108 GLN A O 1
ATOM 840 N N . ARG A 1 109 ? -13.102 -7.27 -6.977 1 96.62 109 ARG A N 1
ATOM 841 C CA . ARG A 1 109 ? -12.148 -6.441 -6.238 1 96.62 109 ARG A CA 1
ATOM 842 C C . ARG A 1 109 ? -11.805 -5.18 -7.02 1 96.62 109 ARG A C 1
ATOM 844 O O . ARG A 1 109 ? -11.758 -4.086 -6.449 1 96.62 109 ARG A O 1
ATOM 851 N N . ALA A 1 110 ? -11.516 -5.383 -8.266 1 96.56 110 ALA A N 1
ATOM 852 C CA . ALA A 1 110 ? -11.141 -4.246 -9.102 1 96.56 110 ALA A CA 1
ATOM 853 C C . ALA A 1 110 ? -12.195 -3.148 -9.047 1 96.56 110 ALA A C 1
ATOM 855 O O . ALA A 1 110 ? -11.867 -1.968 -8.898 1 96.56 110 ALA A O 1
ATOM 856 N N . ARG A 1 111 ? -13.445 -3.506 -9.102 1 94.12 111 ARG A N 1
ATOM 857 C CA . ARG A 1 111 ? -14.531 -2.537 -9.023 1 94.12 111 ARG A CA 1
ATOM 858 C C . ARG A 1 111 ? -14.57 -1.866 -7.652 1 94.12 111 ARG A C 1
ATOM 860 O O . ARG A 1 111 ? -14.703 -0.645 -7.559 1 94.12 111 ARG A O 1
ATOM 867 N N . MET A 1 112 ? -14.484 -2.629 -6.66 1 94.12 112 MET A N 1
ATOM 868 C CA . MET A 1 112 ? -14.523 -2.121 -5.289 1 94.12 112 MET A CA 1
ATOM 869 C C . MET A 1 112 ? -13.352 -1.186 -5.023 1 94.12 112 MET A C 1
ATOM 871 O O . MET A 1 112 ? -13.531 -0.089 -4.492 1 94.12 112 MET A O 1
ATOM 875 N N . TYR A 1 113 ? -12.148 -1.631 -5.418 1 95.81 113 TYR A N 1
ATOM 876 C CA . TYR A 1 113 ? -10.938 -0.867 -5.141 1 95.81 113 TYR A CA 1
ATOM 877 C C . TYR A 1 113 ? -10.922 0.437 -5.93 1 95.81 113 TYR A C 1
ATOM 879 O O . TYR A 1 113 ? -10.461 1.466 -5.434 1 95.81 113 TYR A O 1
ATOM 887 N N . GLU A 1 114 ? -11.414 0.397 -7.141 1 92.75 114 GLU A N 1
ATOM 888 C CA . GLU A 1 114 ? -11.484 1.622 -7.934 1 92.75 114 GLU A CA 1
ATOM 889 C C . GLU A 1 114 ? -12.328 2.684 -7.234 1 92.75 114 GLU A C 1
ATOM 891 O O . GLU A 1 114 ? -11.938 3.852 -7.168 1 92.75 114 GLU A O 1
ATOM 896 N N . VAL A 1 115 ? -13.398 2.271 -6.648 1 89.69 115 VAL A N 1
ATOM 897 C CA . VAL A 1 115 ? -14.359 3.195 -6.047 1 89.69 115 VAL A CA 1
ATOM 898 C C . VAL A 1 115 ? -13.859 3.621 -4.664 1 89.69 115 VAL A C 1
ATOM 900 O O . VAL A 1 115 ? -14.062 4.77 -4.254 1 89.69 115 VAL A O 1
ATOM 903 N N . MET A 1 116 ? -13.242 2.803 -3.988 1 92.62 116 MET A N 1
ATOM 904 C CA . MET A 1 116 ? -12.93 3.068 -2.588 1 92.62 116 MET A CA 1
ATOM 905 C C . MET A 1 116 ? -11.609 3.822 -2.461 1 92.62 116 MET A C 1
ATOM 907 O O . MET A 1 116 ? -11.312 4.383 -1.405 1 92.62 116 MET A O 1
ATOM 911 N N . THR A 1 117 ? -10.773 3.799 -3.514 1 93.56 117 THR A N 1
ATOM 912 C CA . THR A 1 117 ? -9.391 4.266 -3.436 1 93.56 117 THR A CA 1
ATOM 913 C C . THR A 1 117 ? -9.328 5.695 -2.908 1 93.56 117 THR A C 1
ATOM 915 O O . THR A 1 117 ? -8.57 5.988 -1.98 1 93.56 117 THR A O 1
ATOM 918 N N . PRO A 1 118 ? -10.172 6.648 -3.426 1 91.06 118 PRO A N 1
ATOM 919 C CA . PRO A 1 118 ? -10.023 8.023 -2.949 1 91.06 118 PRO A CA 1
ATOM 920 C C . PRO A 1 118 ? -10.297 8.164 -1.453 1 91.06 118 PRO A C 1
ATOM 922 O O . PRO A 1 118 ? -9.531 8.82 -0.741 1 91.06 118 PRO A O 1
ATOM 925 N N . ILE A 1 119 ? -11.344 7.559 -0.926 1 91.12 119 ILE A N 1
ATOM 926 C CA . ILE A 1 119 ? -11.688 7.695 0.485 1 91.12 119 ILE A CA 1
ATOM 927 C C . ILE A 1 119 ? -10.688 6.906 1.337 1 91.12 119 ILE A C 1
ATOM 929 O O . ILE A 1 119 ? -10.359 7.32 2.451 1 91.12 119 ILE A O 1
ATOM 933 N N . ARG A 1 120 ? -10.195 5.793 0.821 1 92.38 120 ARG A N 1
ATOM 934 C CA . ARG A 1 120 ? -9.195 4.988 1.526 1 92.38 120 ARG A CA 1
ATOM 935 C C . ARG A 1 120 ? -7.902 5.766 1.717 1 92.38 120 ARG A C 1
ATOM 937 O O . ARG A 1 120 ? -7.293 5.715 2.787 1 92.38 120 ARG A O 1
ATOM 944 N N . LYS A 1 121 ? -7.488 6.477 0.738 1 91.19 121 LYS A N 1
ATOM 945 C CA . LYS A 1 121 ? -6.27 7.27 0.821 1 91.19 121 LYS A CA 1
ATOM 946 C C . LYS A 1 121 ? -6.398 8.367 1.874 1 91.19 121 LYS A C 1
ATOM 948 O O . LYS A 1 121 ? -5.473 8.602 2.654 1 91.19 121 LYS A O 1
ATOM 953 N N . ILE A 1 122 ? -7.512 9.023 1.896 1 88.69 122 ILE A N 1
ATOM 954 C CA . ILE A 1 122 ? -7.754 10.031 2.924 1 88.69 122 ILE A CA 1
ATOM 955 C C . ILE A 1 122 ? -7.781 9.367 4.297 1 88.69 122 ILE A C 1
ATOM 957 O O . ILE A 1 122 ? -7.195 9.875 5.254 1 88.69 122 ILE A O 1
ATOM 961 N N . GLY A 1 123 ? -8.477 8.234 4.398 1 89.69 123 GLY A N 1
ATOM 962 C CA . GLY A 1 123 ? -8.562 7.496 5.645 1 89.69 123 GLY A CA 1
ATOM 963 C C . GLY A 1 123 ? -7.211 7.078 6.191 1 89.69 123 GLY A C 1
ATOM 964 O O . GLY A 1 123 ? -6.988 7.109 7.402 1 89.69 123 GLY A O 1
ATOM 965 N N . LEU A 1 124 ? -6.297 6.691 5.336 1 89.12 124 LEU A N 1
ATOM 966 C CA . LEU A 1 124 ? -4.953 6.297 5.754 1 89.12 124 LEU A CA 1
ATOM 967 C C . LEU A 1 124 ? -4.242 7.449 6.457 1 89.12 124 LEU A C 1
ATOM 969 O O . LEU A 1 124 ? -3.521 7.234 7.434 1 89.12 124 LEU A O 1
ATOM 973 N N . GLY A 1 125 ? -4.441 8.609 6 1 84.38 125 GLY A N 1
ATOM 974 C CA . GLY A 1 125 ? -3.832 9.781 6.613 1 84.38 125 GLY A CA 1
ATOM 975 C C . GLY A 1 125 ? -4.41 10.109 7.977 1 84.38 125 GLY A C 1
ATOM 976 O O . GLY A 1 125 ? -3.74 10.734 8.805 1 84.38 125 GLY A O 1
ATOM 977 N N . LEU A 1 126 ? -5.617 9.672 8.211 1 85.5 126 LEU A N 1
ATOM 978 C CA . LEU A 1 126 ? -6.324 10.031 9.43 1 85.5 126 LEU A CA 1
ATOM 979 C C . LEU A 1 126 ? -6.254 8.898 10.453 1 85.5 126 LEU A C 1
ATOM 981 O O . LEU A 1 126 ? -6.531 9.102 11.633 1 85.5 126 LEU A O 1
ATOM 985 N N . GLU A 1 127 ? -5.859 7.789 9.961 1 87.12 127 GLU A N 1
ATOM 986 C CA . GLU A 1 127 ? -5.992 6.559 10.734 1 87.12 127 GLU A CA 1
ATOM 987 C C . GLU A 1 127 ? -5.176 6.633 12.023 1 87.12 127 GLU A C 1
ATOM 989 O O . GLU A 1 127 ? -5.621 6.172 13.078 1 87.12 127 GLU A O 1
ATOM 994 N N . ALA A 1 128 ? -3.994 7.227 11.953 1 82.06 128 ALA A N 1
ATOM 995 C CA . ALA A 1 128 ? -3.084 7.254 13.094 1 82.06 128 ALA A CA 1
ATOM 996 C C . ALA A 1 128 ? -3.73 7.934 14.297 1 82.06 128 ALA A C 1
ATOM 998 O O . ALA A 1 128 ? -3.521 7.52 15.438 1 82.06 128 ALA A O 1
ATOM 999 N N . ASP A 1 129 ? -4.621 8.891 14.047 1 85.44 129 ASP A N 1
ATOM 1000 C CA . ASP A 1 129 ? -5.199 9.688 15.125 1 85.44 129 ASP A CA 1
ATOM 1001 C C . ASP A 1 129 ? -6.684 9.383 15.297 1 85.44 129 ASP A C 1
ATOM 1003 O O . ASP A 1 129 ? -7.395 10.102 16 1 85.44 129 ASP A O 1
ATOM 1007 N N . SER A 1 130 ? -7.109 8.281 14.672 1 91.94 130 SER A N 1
ATOM 1008 C CA . SER A 1 130 ? -8.539 7.965 14.703 1 91.94 130 SER A CA 1
ATOM 1009 C C . SER A 1 130 ? -8.773 6.496 15.023 1 91.94 130 SER A C 1
ATOM 1011 O O . SER A 1 130 ? -8.812 5.652 14.125 1 91.94 130 SER A O 1
ATOM 1013 N N . PRO A 1 131 ? -9.047 6.25 16.297 1 91.56 131 PRO A N 1
ATOM 1014 C CA . PRO A 1 131 ? -9.352 4.863 16.641 1 91.56 131 PRO A CA 1
ATOM 1015 C C . PRO A 1 131 ? -10.578 4.328 15.914 1 91.56 131 PRO A C 1
ATOM 1017 O O . PRO A 1 131 ? -10.633 3.146 15.562 1 91.56 131 PRO A O 1
ATOM 1020 N N . GLY A 1 132 ? -11.531 5.223 15.703 1 92.62 132 GLY A N 1
ATOM 1021 C CA . GLY A 1 132 ? -12.727 4.812 14.977 1 92.62 132 GLY A CA 1
ATOM 1022 C C . GLY A 1 132 ? -12.43 4.395 13.547 1 92.62 132 GLY A C 1
ATOM 1023 O O . GLY A 1 132 ? -12.922 3.363 13.078 1 92.62 132 GLY A O 1
ATOM 1024 N N . LEU A 1 133 ? -11.672 5.148 12.898 1 92.94 133 LEU A N 1
ATOM 1025 C CA . LEU A 1 133 ? -11.32 4.82 11.523 1 92.94 133 LEU A CA 1
ATOM 1026 C C . LEU A 1 133 ? -10.469 3.557 11.469 1 92.94 133 LEU A C 1
ATOM 1028 O O . LEU A 1 133 ? -10.656 2.715 10.586 1 92.94 133 LEU A O 1
ATOM 1032 N N . ARG A 1 134 ? -9.539 3.432 12.391 1 92.75 134 ARG A N 1
ATOM 1033 C CA . ARG A 1 134 ? -8.734 2.217 12.477 1 92.75 134 ARG A CA 1
ATOM 1034 C C . ARG A 1 134 ? -9.625 0.984 12.625 1 92.75 134 ARG A C 1
ATOM 1036 O O . ARG A 1 134 ? -9.367 -0.046 11.992 1 92.75 134 ARG A O 1
ATOM 1043 N N . GLY A 1 135 ? -10.594 1.128 13.43 1 93.44 135 GLY A N 1
ATOM 1044 C CA . GLY A 1 135 ? -11.516 0.022 13.633 1 93.44 135 GLY A CA 1
ATOM 1045 C C . GLY A 1 135 ? -12.273 -0.359 12.375 1 93.44 135 GLY A C 1
ATOM 1046 O O . GLY A 1 135 ? -12.359 -1.539 12.023 1 93.44 135 GLY A O 1
ATOM 1047 N N . VAL A 1 136 ? -12.789 0.601 11.633 1 93.12 136 VAL A N 1
ATOM 1048 C CA . VAL A 1 136 ? -13.555 0.35 10.422 1 93.12 136 VAL A CA 1
ATOM 1049 C C . VAL A 1 136 ? -12.656 -0.26 9.352 1 93.12 136 VAL A C 1
ATOM 1051 O O . VAL A 1 136 ? -13.047 -1.195 8.656 1 93.12 136 VAL A O 1
ATOM 1054 N N . MET A 1 137 ? -11.508 0.239 9.266 1 93.44 137 MET A N 1
ATOM 1055 C CA . MET A 1 137 ? -10.57 -0.262 8.266 1 93.44 137 MET A CA 1
ATOM 1056 C C . MET A 1 137 ? -10.133 -1.686 8.594 1 93.44 137 MET A C 1
ATOM 1058 O O . MET A 1 137 ? -10.031 -2.529 7.699 1 93.44 137 MET A O 1
ATOM 1062 N N . ALA A 1 138 ? -9.914 -1.923 9.883 1 93.88 138 ALA A N 1
ATOM 1063 C CA . ALA A 1 138 ? -9.562 -3.27 10.32 1 93.88 138 ALA A CA 1
ATOM 1064 C C . ALA A 1 138 ? -10.68 -4.262 10.008 1 93.88 138 ALA A C 1
ATOM 1066 O O . ALA A 1 138 ? -10.414 -5.395 9.602 1 93.88 138 ALA A O 1
ATOM 1067 N N . GLU A 1 139 ? -11.859 -3.836 10.211 1 94.06 139 GLU A N 1
ATOM 1068 C CA . GLU A 1 139 ? -13.008 -4.676 9.906 1 94.06 139 GLU A CA 1
ATOM 1069 C C . GLU A 1 139 ? -13.086 -4.984 8.414 1 94.06 139 GLU A C 1
ATOM 1071 O O . GLU A 1 139 ? -13.375 -6.113 8.023 1 94.06 139 GLU A O 1
ATOM 1076 N N . GLY A 1 140 ? -12.906 -3.971 7.609 1 92.94 140 GLY A N 1
ATOM 1077 C CA . GLY A 1 140 ? -12.867 -4.18 6.168 1 92.94 140 GLY A CA 1
ATOM 1078 C C . GLY A 1 140 ? -11.781 -5.145 5.734 1 92.94 140 GLY A C 1
ATOM 1079 O O . GLY A 1 140 ? -12.031 -6.062 4.953 1 92.94 140 GLY A O 1
ATOM 1080 N N . ASP A 1 141 ? -10.602 -4.957 6.301 1 93.69 141 ASP A N 1
ATOM 1081 C CA . ASP A 1 141 ? -9.469 -5.836 5.996 1 93.69 141 ASP A CA 1
ATOM 1082 C C . ASP A 1 141 ? -9.781 -7.277 6.391 1 93.69 141 ASP A C 1
ATOM 1084 O O . ASP A 1 141 ? -9.461 -8.211 5.648 1 93.69 141 ASP A O 1
ATOM 1088 N N . ALA A 1 142 ? -10.398 -7.426 7.551 1 94.62 142 ALA A N 1
ATOM 1089 C CA . ALA A 1 142 ? -10.758 -8.758 8.023 1 94.62 142 ALA A CA 1
ATOM 1090 C C . ALA A 1 142 ? -11.781 -9.406 7.086 1 94.62 142 ALA A C 1
ATOM 1092 O O . ALA A 1 142 ? -11.711 -10.609 6.816 1 94.62 142 ALA A O 1
ATOM 1093 N N . TRP A 1 143 ? -12.672 -8.656 6.672 1 94.12 143 TRP A N 1
ATOM 1094 C CA . TRP A 1 143 ? -13.688 -9.172 5.762 1 94.12 143 TRP A CA 1
ATOM 1095 C C . TRP A 1 143 ? -13.062 -9.625 4.445 1 94.12 143 TRP A C 1
ATOM 1097 O O . TRP A 1 143 ? -13.398 -10.688 3.922 1 94.12 143 TRP A O 1
ATOM 1107 N N . PHE A 1 144 ? -12.188 -8.852 3.855 1 94.88 144 PHE A N 1
ATOM 1108 C CA . PHE A 1 144 ? -11.516 -9.211 2.613 1 94.88 144 PHE A CA 1
ATOM 1109 C C . PHE A 1 144 ? -10.711 -10.492 2.785 1 94.88 144 PHE A C 1
ATOM 1111 O O . PHE A 1 144 ? -10.734 -11.367 1.913 1 94.88 144 PHE A O 1
ATOM 1118 N N . ARG A 1 145 ? -10.062 -10.633 3.883 1 96.38 145 ARG A N 1
ATOM 1119 C CA . ARG A 1 145 ? -9.289 -11.836 4.148 1 96.38 145 ARG A CA 1
ATOM 1120 C C . ARG A 1 145 ? -10.203 -13.055 4.27 1 96.38 145 ARG A C 1
ATOM 1122 O O . ARG A 1 145 ? -9.898 -14.117 3.723 1 96.38 145 ARG A O 1
ATOM 1129 N N . ALA A 1 146 ? -11.242 -12.867 4.996 1 95.81 146 ALA A N 1
ATOM 1130 C CA . ALA A 1 146 ? -12.188 -13.961 5.18 1 95.81 146 ALA A CA 1
ATOM 1131 C C . ALA A 1 146 ? -12.781 -14.398 3.846 1 95.81 146 ALA A C 1
ATOM 1133 O O . ALA A 1 146 ? -13.023 -15.594 3.625 1 95.81 146 ALA A O 1
ATOM 1134 N N . ASP A 1 147 ? -13.039 -13.445 3.031 1 96.44 147 ASP A N 1
ATOM 1135 C CA . ASP A 1 147 ? -13.586 -13.734 1.71 1 96.44 147 ASP A CA 1
ATOM 1136 C C . ASP A 1 147 ? -12.594 -14.539 0.874 1 96.44 147 ASP A C 1
ATOM 1138 O O . ASP A 1 147 ? -12.969 -15.516 0.224 1 96.44 147 ASP A O 1
ATOM 1142 N N . VAL A 1 148 ? -11.328 -14.227 0.858 1 97.5 148 VAL A N 1
ATOM 1143 C CA . VAL A 1 148 ? -10.297 -14.977 0.148 1 97.5 148 VAL A CA 1
ATOM 1144 C C . VAL A 1 148 ? -10.203 -16.391 0.709 1 97.5 148 VAL A C 1
ATOM 1146 O O . VAL A 1 148 ? -10.133 -17.359 -0.048 1 97.5 148 VAL A O 1
ATOM 1149 N N . ALA A 1 149 ? -10.211 -16.484 2.035 1 97.19 149 ALA A N 1
ATOM 1150 C CA . ALA A 1 149 ? -10.148 -17.797 2.688 1 97.19 149 ALA A CA 1
ATOM 1151 C C . ALA A 1 149 ? -11.32 -18.672 2.254 1 97.19 149 ALA A C 1
ATOM 1153 O O . ALA A 1 149 ? -11.148 -19.875 2.021 1 97.19 149 ALA A O 1
ATOM 1154 N N . ALA A 1 150 ? -12.469 -18.047 2.152 1 96.88 150 ALA A N 1
ATOM 1155 C CA . ALA A 1 150 ? -13.664 -18.797 1.78 1 96.88 150 ALA A CA 1
ATOM 1156 C C . ALA A 1 150 ? -13.617 -19.219 0.315 1 96.88 150 ALA A C 1
ATOM 1158 O O . ALA A 1 150 ? -13.93 -20.375 -0.015 1 96.88 150 ALA A O 1
ATOM 1159 N N . VAL A 1 151 ? -13.266 -18.344 -0.573 1 97.5 151 VAL A N 1
ATOM 1160 C CA . VAL A 1 151 ? -13.234 -18.594 -2.01 1 97.5 151 VAL A CA 1
ATOM 1161 C C . VAL A 1 151 ? -12.242 -19.703 -2.316 1 97.5 151 VAL A C 1
ATOM 1163 O O . VAL A 1 151 ? -12.508 -20.578 -3.154 1 97.5 151 VAL A O 1
ATOM 1166 N N . PHE A 1 152 ? -11.125 -19.75 -1.587 1 97.69 152 PHE A N 1
ATOM 1167 C CA . PHE A 1 152 ? -10.07 -20.688 -1.925 1 97.69 152 PHE A CA 1
ATOM 1168 C C . PHE A 1 152 ? -9.93 -21.75 -0.844 1 97.69 152 PHE A C 1
ATOM 1170 O O . PHE A 1 152 ? -8.852 -22.328 -0.664 1 97.69 152 PHE A O 1
ATOM 1177 N N . ALA A 1 153 ? -10.969 -21.984 -0.078 1 96.62 153 ALA A N 1
ATOM 1178 C CA . ALA A 1 153 ? -10.977 -22.953 1.019 1 96.62 153 ALA A CA 1
ATOM 1179 C C . ALA A 1 153 ? -10.516 -24.328 0.544 1 96.62 153 ALA A C 1
ATOM 1181 O O . ALA A 1 153 ? -9.711 -24.984 1.207 1 96.62 153 ALA A O 1
ATOM 1182 N N . PRO A 1 154 ? -10.961 -24.859 -0.65 1 96.38 154 PRO A N 1
ATOM 1183 C CA . PRO A 1 154 ? -10.508 -26.172 -1.098 1 96.38 154 PRO A CA 1
ATOM 1184 C C . PRO A 1 154 ? -9 -26.219 -1.349 1 96.38 154 PRO A C 1
ATOM 1186 O O . PRO A 1 154 ? -8.336 -27.188 -0.959 1 96.38 154 PRO A O 1
ATOM 1189 N N . GLU A 1 155 ? -8.438 -25.203 -1.98 1 96.12 155 GLU A N 1
ATOM 1190 C CA . GLU A 1 155 ? -7.008 -25.125 -2.25 1 96.12 155 GLU A CA 1
ATOM 1191 C C . GLU A 1 155 ? -6.207 -25.031 -0.956 1 96.12 155 GLU A C 1
ATOM 1193 O O . GLU A 1 155 ? -5.18 -25.688 -0.799 1 96.12 155 GLU A O 1
ATOM 1198 N N . LEU A 1 156 ? -6.711 -24.188 -0.027 1 96.5 156 LEU A N 1
ATOM 1199 C CA . LEU A 1 156 ? -6.047 -24.016 1.261 1 96.5 156 LEU A CA 1
ATOM 1200 C C . LEU A 1 156 ? -6.062 -25.328 2.055 1 96.5 156 LEU A C 1
ATOM 1202 O O . LEU A 1 156 ? -5.082 -25.656 2.717 1 96.5 156 LEU A O 1
ATOM 1206 N N . GLY A 1 157 ? -7.16 -25.969 1.964 1 94.94 157 GLY A N 1
ATOM 1207 C CA . GLY A 1 157 ? -7.266 -27.266 2.617 1 94.94 157 GLY A CA 1
ATOM 1208 C C . GLY A 1 157 ? -6.273 -28.281 2.084 1 94.94 157 GLY A C 1
ATOM 1209 O O . GLY A 1 157 ? -5.656 -29.016 2.857 1 94.94 157 GLY A O 1
ATOM 1210 N N . ARG A 1 158 ? -6.09 -28.375 0.801 1 94.5 158 ARG A N 1
ATOM 1211 C CA . ARG A 1 158 ? -5.164 -29.312 0.182 1 94.5 158 ARG A CA 1
ATOM 1212 C C . ARG A 1 158 ? -3.725 -29.016 0.585 1 94.5 158 ARG A C 1
ATOM 1214 O O . ARG A 1 158 ? -2.924 -29.938 0.79 1 94.5 158 ARG A O 1
ATOM 1221 N N . VAL A 1 159 ? -3.395 -27.75 0.646 1 94.44 159 VAL A N 1
ATOM 1222 C CA . VAL A 1 159 ? -2.051 -27.359 1.066 1 94.44 159 VAL A CA 1
ATOM 1223 C C . VAL A 1 159 ? -1.835 -27.75 2.527 1 94.44 159 VAL A C 1
ATOM 1225 O O . VAL A 1 159 ? -0.762 -28.234 2.895 1 94.44 159 VAL A O 1
ATOM 1228 N N . ALA A 1 160 ? -2.814 -27.453 3.344 1 92.81 160 ALA A N 1
ATOM 1229 C CA . ALA A 1 160 ? -2.732 -27.844 4.75 1 92.81 160 ALA A CA 1
ATOM 1230 C C . ALA A 1 160 ? -2.553 -29.344 4.898 1 92.81 160 ALA A C 1
ATOM 1232 O O . ALA A 1 160 ? -1.736 -29.812 5.703 1 92.81 160 ALA A O 1
ATOM 1233 N N . ASP A 1 161 ? -3.236 -30.094 4.129 1 92.25 161 ASP A N 1
ATOM 1234 C CA . ASP A 1 161 ? -3.166 -31.562 4.156 1 92.25 161 ASP A CA 1
ATOM 1235 C C . ASP A 1 161 ? -1.787 -32.062 3.727 1 92.25 161 ASP A C 1
ATOM 1237 O O . ASP A 1 161 ? -1.326 -33.094 4.184 1 92.25 161 ASP A O 1
ATOM 1241 N N . ALA A 1 162 ? -1.227 -31.328 2.854 1 90.88 162 ALA A N 1
ATOM 1242 C CA . ALA A 1 162 ? 0.096 -31.688 2.35 1 90.88 162 ALA A CA 1
ATOM 1243 C C . ALA A 1 162 ? 1.187 -31.297 3.344 1 90.88 162 ALA A C 1
ATOM 1245 O O . ALA A 1 162 ? 2.371 -31.547 3.104 1 90.88 162 ALA A O 1
ATOM 1246 N N . GLY A 1 163 ? 0.864 -30.625 4.469 1 84 163 GLY A N 1
ATOM 1247 C CA . GLY A 1 163 ? 1.803 -30.328 5.535 1 84 163 GLY A CA 1
ATOM 1248 C C . GLY A 1 163 ? 2.551 -29.016 5.324 1 84 163 GLY A C 1
ATOM 1249 O O . GLY A 1 163 ? 3.619 -28.812 5.906 1 84 163 GLY A O 1
ATOM 1250 N N . ALA A 1 164 ? 2.133 -28.172 4.465 1 74.56 164 ALA A N 1
ATOM 1251 C CA . ALA A 1 164 ? 2.828 -26.922 4.145 1 74.56 164 ALA A CA 1
ATOM 1252 C C . ALA A 1 164 ? 1.867 -25.734 4.168 1 74.56 164 ALA A C 1
ATOM 1254 O O . ALA A 1 164 ? 1.8 -24.969 3.205 1 74.56 164 ALA A O 1
ATOM 1255 N N . PRO A 1 165 ? 1.112 -25.641 5.223 1 65.25 165 PRO A N 1
ATOM 1256 C CA . PRO A 1 165 ? 0.008 -24.672 5.16 1 65.25 165 PRO A CA 1
ATOM 1257 C C . PRO A 1 165 ? 0.484 -23.219 5.195 1 65.25 165 PRO A C 1
ATOM 1259 O O . PRO A 1 165 ? -0.245 -22.328 4.777 1 65.25 165 PRO A O 1
ATOM 1262 N N . GLY A 1 166 ? 1.68 -23.062 5.484 1 76.44 166 GLY A N 1
ATOM 1263 C CA . GLY A 1 166 ? 2.01 -21.703 5.879 1 76.44 166 GLY A CA 1
ATOM 1264 C C . GLY A 1 166 ? 2.15 -20.75 4.699 1 76.44 166 GLY A C 1
ATOM 1265 O O . GLY A 1 166 ? 2.686 -21.125 3.656 1 76.44 166 GLY A O 1
ATOM 1266 N N . GLY A 1 167 ? 1.476 -19.656 4.652 1 92 167 GLY A N 1
ATOM 1267 C CA . GLY A 1 167 ? 1.788 -18.469 3.865 1 92 167 GLY A CA 1
ATOM 1268 C C . GLY A 1 167 ? 0.893 -18.312 2.652 1 92 167 GLY A C 1
ATOM 1269 O O . GLY A 1 167 ? 0.836 -17.234 2.057 1 92 167 GLY A O 1
ATOM 1270 N N . LEU A 1 168 ? 0.184 -19.484 2.279 1 96.44 168 LEU A N 1
ATOM 1271 C CA . LEU A 1 168 ? -0.575 -19.359 1.039 1 96.44 168 LEU A CA 1
ATOM 1272 C C . LEU A 1 168 ? -1.704 -18.344 1.188 1 96.44 168 LEU A C 1
ATOM 1274 O O . LEU A 1 168 ? -1.911 -17.516 0.308 1 96.44 168 LEU A O 1
ATOM 1278 N N . LEU A 1 169 ? -2.479 -18.469 2.281 1 97.31 169 LEU A N 1
ATOM 1279 C CA . LEU A 1 169 ? -3.559 -17.516 2.479 1 97.31 169 LEU A CA 1
ATOM 1280 C C . LEU A 1 169 ? -3.018 -16.078 2.527 1 97.31 169 LEU A C 1
ATOM 1282 O O . LEU A 1 169 ? -3.594 -15.172 1.927 1 97.31 169 LEU A O 1
ATOM 1286 N N . ASP A 1 170 ? -1.918 -15.883 3.26 1 97.69 170 ASP A N 1
ATOM 1287 C CA . ASP A 1 170 ? -1.301 -14.562 3.34 1 97.69 170 ASP A CA 1
ATOM 1288 C C . ASP A 1 170 ? -0.904 -14.062 1.954 1 97.69 170 ASP A C 1
ATOM 1290 O O . ASP A 1 170 ? -1.12 -12.891 1.627 1 97.69 170 ASP A O 1
ATOM 1294 N N . ALA A 1 171 ? -0.336 -14.953 1.156 1 98.25 171 ALA A N 1
ATOM 1295 C CA . ALA A 1 171 ? 0.1 -14.602 -0.193 1 98.25 171 ALA A CA 1
ATOM 1296 C C . ALA A 1 171 ? -1.091 -14.258 -1.083 1 98.25 171 ALA A C 1
ATOM 1298 O O . ALA A 1 171 ? -1.088 -13.234 -1.769 1 98.25 171 ALA A O 1
ATOM 1299 N N . LEU A 1 172 ? -2.143 -15.07 -1.038 1 98.56 172 LEU A N 1
ATOM 1300 C CA . LEU A 1 172 ? -3.332 -14.859 -1.854 1 98.56 172 LEU A CA 1
ATOM 1301 C C . LEU A 1 172 ? -4.023 -13.555 -1.476 1 98.56 172 LEU A C 1
ATOM 1303 O O . LEU A 1 172 ? -4.402 -12.766 -2.35 1 98.56 172 LEU A O 1
ATOM 1307 N N . GLU A 1 173 ? -4.16 -13.422 -0.197 1 98.38 173 GLU A N 1
ATOM 1308 C CA . GLU A 1 173 ? -4.836 -12.219 0.286 1 98.38 173 GLU A CA 1
ATOM 1309 C C . GLU A 1 173 ? -4.039 -10.969 -0.052 1 98.38 173 GLU A C 1
ATOM 1311 O O . GLU A 1 173 ? -4.602 -9.977 -0.52 1 98.38 173 GLU A O 1
ATOM 1316 N N . ALA A 1 174 ? -2.746 -10.922 0.138 1 98.38 174 ALA A N 1
ATOM 1317 C CA . ALA A 1 174 ? -1.905 -9.773 -0.197 1 98.38 174 ALA A CA 1
ATOM 1318 C C . ALA A 1 174 ? -1.948 -9.484 -1.693 1 98.38 174 ALA A C 1
ATOM 1320 O O . ALA A 1 174 ? -2.082 -8.328 -2.102 1 98.38 174 ALA A O 1
ATOM 1321 N N . ALA A 1 175 ? -1.892 -10.484 -2.502 1 98.44 175 ALA A N 1
ATOM 1322 C CA . ALA A 1 175 ? -1.86 -10.344 -3.955 1 98.44 175 ALA A CA 1
ATOM 1323 C C . ALA A 1 175 ? -3.166 -9.75 -4.477 1 98.44 175 ALA A C 1
ATOM 1325 O O . ALA A 1 175 ? -3.193 -9.141 -5.551 1 98.44 175 ALA A O 1
ATOM 1326 N N . SER A 1 176 ? -4.242 -9.945 -3.742 1 98.31 176 SER A N 1
ATOM 1327 C CA . SER A 1 176 ? -5.539 -9.43 -4.168 1 98.31 176 SER A CA 1
ATOM 1328 C C . SER A 1 176 ? -5.941 -8.203 -3.361 1 98.31 176 SER A C 1
ATOM 1330 O O . SER A 1 176 ? -7.105 -7.797 -3.375 1 98.31 176 SER A O 1
ATOM 1332 N N . SER A 1 177 ? -5.055 -7.605 -2.65 1 98 177 SER A N 1
ATOM 1333 C CA . SER A 1 177 ? -5.332 -6.523 -1.712 1 98 177 SER A CA 1
ATOM 1334 C C . SER A 1 177 ? -5.449 -5.188 -2.432 1 98 177 SER A C 1
ATOM 1336 O O . SER A 1 177 ? -5.004 -5.047 -3.572 1 98 177 SER A O 1
ATOM 1338 N N . TRP A 1 178 ? -6.07 -4.223 -1.759 1 96.81 178 TRP A N 1
ATOM 1339 C CA . TRP A 1 178 ? -6.133 -2.852 -2.25 1 96.81 178 TRP A CA 1
ATOM 1340 C C . TRP A 1 178 ? -4.73 -2.281 -2.453 1 96.81 178 TRP A C 1
ATOM 1342 O O . TRP A 1 178 ? -4.5 -1.504 -3.383 1 96.81 178 TRP A O 1
ATOM 1352 N N . ALA A 1 179 ? -3.82 -2.645 -1.574 1 96.94 179 ALA A N 1
ATOM 1353 C CA . ALA A 1 179 ? -2.453 -2.135 -1.639 1 96.94 179 ALA A CA 1
ATOM 1354 C C . ALA A 1 179 ? -1.813 -2.453 -2.988 1 96.94 179 ALA A C 1
ATOM 1356 O O . ALA A 1 179 ? -1.18 -1.59 -3.6 1 96.94 179 ALA A O 1
ATOM 1357 N N . VAL A 1 180 ? -1.997 -3.629 -3.422 1 98.31 180 VAL A N 1
ATOM 1358 C CA . VAL A 1 180 ? -1.435 -4.031 -4.707 1 98.31 180 VAL A CA 1
ATOM 1359 C C . VAL A 1 180 ? -2.154 -3.299 -5.84 1 98.31 180 VAL A C 1
ATOM 1361 O O . VAL A 1 180 ? -1.516 -2.799 -6.766 1 98.31 180 VAL A O 1
ATOM 1364 N N . TRP A 1 181 ? -3.463 -3.242 -5.766 1 98.19 181 TRP A N 1
ATOM 1365 C CA . TRP A 1 181 ? -4.238 -2.529 -6.777 1 98.19 181 TRP A CA 1
ATOM 1366 C C . TRP A 1 181 ? -3.781 -1.078 -6.891 1 98.19 181 TRP A C 1
ATOM 1368 O O . TRP A 1 181 ? -3.494 -0.595 -7.988 1 98.19 181 TRP A O 1
ATOM 1378 N N . ASP A 1 182 ? -3.725 -0.43 -5.746 1 97 182 ASP A N 1
ATOM 1379 C CA . ASP A 1 182 ? -3.344 0.979 -5.742 1 97 182 ASP A CA 1
ATOM 1380 C C . ASP A 1 182 ? -1.922 1.164 -6.266 1 97 182 ASP A C 1
ATOM 1382 O O . ASP A 1 182 ? -1.638 2.131 -6.977 1 97 182 ASP A O 1
ATOM 1386 N N . HIS A 1 183 ? -1.028 0.297 -5.883 1 97.12 183 HIS A N 1
ATOM 1387 C CA . HIS A 1 183 ? 0.34 0.337 -6.391 1 97.12 183 HIS A CA 1
ATOM 1388 C C . HIS A 1 183 ? 0.368 0.254 -7.91 1 97.12 183 HIS A C 1
ATOM 1390 O O . HIS A 1 183 ? 0.99 1.089 -8.57 1 97.12 183 HIS A O 1
ATOM 1396 N N . LEU A 1 184 ? -0.332 -0.644 -8.469 1 97.81 184 LEU A N 1
ATOM 1397 C CA . LEU A 1 184 ? -0.338 -0.871 -9.906 1 97.81 184 LEU A CA 1
ATOM 1398 C C . LEU A 1 184 ? -1.018 0.283 -10.641 1 97.81 184 LEU A C 1
ATOM 1400 O O . LEU A 1 184 ? -0.534 0.736 -11.68 1 97.81 184 LEU A O 1
ATOM 1404 N N . ARG A 1 185 ? -2.037 0.786 -10.055 1 97.06 185 ARG A N 1
ATOM 1405 C CA . ARG A 1 185 ? -2.816 1.849 -10.68 1 97.06 185 ARG A CA 1
ATOM 1406 C C . ARG A 1 185 ? -2.131 3.201 -10.516 1 97.06 185 ARG A C 1
ATOM 1408 O O . ARG A 1 185 ? -1.781 3.85 -11.5 1 97.06 185 ARG A O 1
ATOM 1415 N N . SER A 1 186 ? -1.833 3.598 -9.297 1 93.31 186 SER A N 1
ATOM 1416 C CA . SER A 1 186 ? -1.428 4.961 -8.977 1 93.31 186 SER A CA 1
ATOM 1417 C C . SER A 1 186 ? 0.081 5.137 -9.117 1 93.31 186 SER A C 1
ATOM 1419 O O . SER A 1 186 ? 0.55 6.188 -9.555 1 93.31 186 SER A O 1
ATOM 1421 N N . ARG A 1 187 ? 0.813 4.133 -8.711 1 93.38 187 ARG A N 1
ATOM 1422 C CA . ARG A 1 187 ? 2.266 4.281 -8.727 1 93.38 187 ARG A CA 1
ATOM 1423 C C . ARG A 1 187 ? 2.838 3.865 -10.078 1 93.38 187 ARG A C 1
ATOM 1425 O O . ARG A 1 187 ? 3.744 4.516 -10.602 1 93.38 187 ARG A O 1
ATOM 1432 N N . ARG A 1 188 ? 2.283 2.844 -10.656 1 95 188 ARG A N 1
ATOM 1433 C CA . ARG A 1 188 ? 2.801 2.336 -11.93 1 95 188 ARG A CA 1
ATOM 1434 C C . ARG A 1 188 ? 2.047 2.938 -13.109 1 95 188 ARG A C 1
ATOM 1436 O O . ARG A 1 188 ? 2.498 2.844 -14.25 1 95 188 ARG A O 1
ATOM 1443 N N . GLY A 1 189 ? 0.842 3.459 -12.867 1 95.12 189 GLY A N 1
ATOM 1444 C CA . GLY A 1 189 ? 0.08 4.145 -13.898 1 95.12 189 GLY A CA 1
ATOM 1445 C C . GLY A 1 189 ? -0.608 3.197 -14.859 1 95.12 189 GLY A C 1
ATOM 1446 O O . GLY A 1 189 ? -0.937 3.578 -15.984 1 95.12 189 GLY A O 1
ATOM 1447 N N . LEU A 1 190 ? -0.846 2.004 -14.461 1 97.06 190 L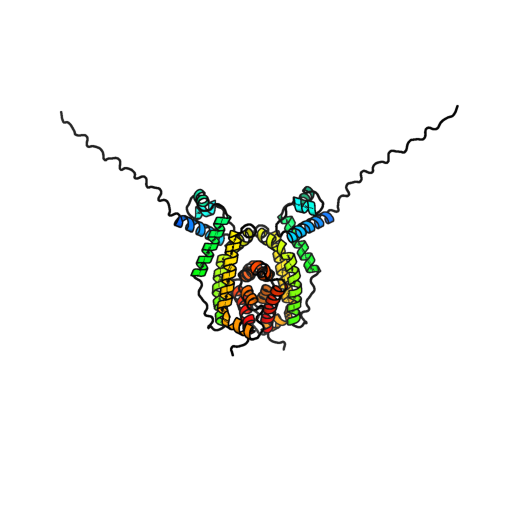EU A N 1
ATOM 1448 C CA . LEU A 1 190 ? -1.535 1.043 -15.312 1 97.06 190 LEU A CA 1
ATOM 1449 C C . LEU A 1 190 ? -3.031 1.33 -15.359 1 97.06 190 LEU A C 1
ATOM 1451 O O . LEU A 1 190 ? -3.596 1.853 -14.398 1 97.06 190 LEU A O 1
ATOM 1455 N N . ASP A 1 191 ? -3.623 0.978 -16.484 1 97.12 191 ASP A N 1
ATOM 1456 C CA . ASP A 1 191 ? -5.082 1.035 -16.469 1 97.12 191 ASP A CA 1
ATOM 1457 C C . ASP A 1 191 ? -5.676 -0.157 -15.727 1 97.12 191 ASP A C 1
ATOM 1459 O O . ASP A 1 191 ? -4.945 -1.036 -15.266 1 97.12 191 ASP A O 1
ATOM 1463 N N . GLY A 1 192 ? -6.973 -0.152 -15.516 1 97.19 192 GLY A N 1
ATOM 1464 C CA . GLY A 1 192 ? -7.645 -1.162 -14.711 1 97.19 192 GLY A CA 1
ATOM 1465 C C . GLY A 1 192 ? -7.453 -2.57 -15.242 1 97.19 192 GLY A C 1
ATOM 1466 O O . GLY A 1 192 ? -7.254 -3.508 -14.469 1 97.19 192 GLY A O 1
ATOM 1467 N N . ALA A 1 193 ? -7.508 -2.732 -16.516 1 96.31 193 ALA A N 1
ATOM 1468 C CA . ALA A 1 193 ? -7.375 -4.051 -17.125 1 96.31 193 ALA A CA 1
ATOM 1469 C C . ALA A 1 193 ? -5.977 -4.621 -16.906 1 96.31 193 ALA A C 1
ATOM 1471 O O . ALA A 1 193 ? -5.82 -5.797 -16.578 1 96.31 193 ALA A O 1
ATOM 1472 N N . ALA A 1 194 ? -4.957 -3.781 -17.094 1 96.5 194 ALA A N 1
ATOM 1473 C CA . ALA A 1 194 ? -3.576 -4.227 -16.922 1 96.5 194 ALA A CA 1
ATOM 1474 C C . ALA A 1 194 ? -3.281 -4.551 -15.461 1 96.5 194 ALA A C 1
ATOM 1476 O O . ALA A 1 194 ? -2.576 -5.52 -15.164 1 96.5 194 ALA A O 1
ATOM 1477 N N . ALA A 1 195 ? -3.799 -3.762 -14.547 1 97.81 195 ALA A N 1
ATOM 1478 C CA . ALA A 1 195 ? -3.631 -4.027 -13.117 1 97.81 195 ALA A CA 1
ATOM 1479 C C . ALA A 1 195 ? -4.27 -5.355 -12.727 1 97.81 195 ALA A C 1
ATOM 1481 O O . ALA A 1 195 ? -3.643 -6.18 -12.055 1 97.81 195 ALA A O 1
ATOM 1482 N N . ARG A 1 196 ? -5.469 -5.516 -13.195 1 97 196 ARG A N 1
ATOM 1483 C CA . ARG A 1 196 ? -6.168 -6.766 -12.906 1 97 196 ARG A CA 1
ATOM 1484 C C . ARG A 1 196 ? -5.426 -7.961 -13.492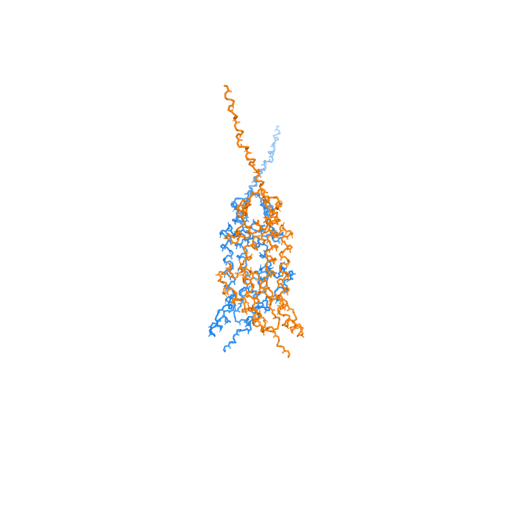 1 97 196 ARG A C 1
ATOM 1486 O O . ARG A 1 196 ? -5.332 -9.008 -12.859 1 97 196 ARG A O 1
ATOM 1493 N N . ALA A 1 197 ? -4.941 -7.824 -14.68 1 95.88 197 ALA A N 1
ATOM 1494 C CA . ALA A 1 197 ? -4.215 -8.914 -15.328 1 95.88 197 ALA A CA 1
ATOM 1495 C C . ALA A 1 197 ? -2.977 -9.305 -14.523 1 95.88 197 ALA A C 1
ATOM 1497 O O . ALA A 1 197 ? -2.67 -10.492 -14.391 1 95.88 197 ALA A O 1
ATOM 1498 N N . ALA A 1 198 ? -2.262 -8.328 -14.031 1 97.25 198 ALA A N 1
ATOM 1499 C CA . ALA A 1 198 ? -1.081 -8.602 -13.211 1 97.25 198 ALA A CA 1
ATOM 1500 C C . ALA A 1 198 ? -1.462 -9.328 -11.93 1 97.25 198 ALA A C 1
ATOM 1502 O O . ALA A 1 198 ? -0.791 -10.281 -11.523 1 97.25 198 ALA A O 1
ATOM 1503 N N . MET A 1 199 ? -2.512 -8.922 -11.297 1 98.25 199 MET A N 1
ATOM 1504 C CA . MET A 1 199 ? -2.986 -9.578 -10.086 1 98.25 199 MET A CA 1
ATOM 1505 C C . MET A 1 199 ? -3.439 -11.008 -10.375 1 98.25 199 MET A C 1
ATOM 1507 O O . MET A 1 199 ? -3.162 -11.922 -9.602 1 98.25 199 MET A O 1
ATOM 1511 N N . GLU A 1 200 ? -4.137 -11.125 -11.461 1 97.25 200 GLU A N 1
ATOM 1512 C CA . GLU A 1 200 ? -4.621 -12.445 -11.836 1 97.25 200 GLU A CA 1
ATOM 1513 C C . GLU A 1 200 ? -3.463 -13.398 -12.125 1 97.25 200 GLU A C 1
ATOM 1515 O O . GLU A 1 200 ? -3.516 -14.578 -11.75 1 97.25 200 GLU A O 1
ATOM 1520 N N . ARG A 1 201 ? -2.492 -12.938 -12.82 1 96.12 201 ARG A N 1
ATOM 1521 C CA . ARG A 1 201 ? -1.3 -13.742 -13.062 1 96.12 201 ARG A CA 1
ATOM 1522 C C . ARG A 1 201 ? -0.706 -14.25 -11.75 1 96.12 201 ARG A C 1
ATOM 1524 O O . ARG A 1 201 ? -0.309 -15.414 -11.648 1 96.12 201 ARG A O 1
ATOM 1531 N N . THR A 1 202 ? -0.659 -13.375 -10.773 1 98.06 202 THR A N 1
ATOM 1532 C CA . THR A 1 202 ? -0.106 -13.719 -9.469 1 98.06 202 THR A CA 1
ATOM 1533 C C . THR A 1 202 ? -0.967 -14.773 -8.773 1 98.06 202 THR A C 1
ATOM 1535 O O . THR A 1 202 ? -0.453 -15.789 -8.297 1 98.06 202 THR A O 1
ATOM 1538 N N . LEU A 1 203 ? -2.283 -14.555 -8.727 1 98 203 LEU A N 1
ATOM 1539 C CA . LEU A 1 203 ? -3.166 -15.516 -8.07 1 98 203 LEU A CA 1
ATOM 1540 C C . LEU A 1 203 ? -3.102 -16.875 -8.758 1 98 203 LEU A C 1
ATOM 1542 O O . LEU A 1 203 ? -3.025 -17.906 -8.086 1 98 203 LEU A O 1
ATOM 1546 N N . ARG A 1 204 ? -3.113 -16.891 -10.055 1 96.44 204 ARG A N 1
ATOM 1547 C CA . ARG A 1 204 ? -3.057 -18.141 -10.797 1 96.44 204 ARG A CA 1
ATOM 1548 C C . ARG A 1 204 ? -1.749 -18.875 -10.531 1 96.44 204 ARG A C 1
ATOM 1550 O O . ARG A 1 204 ? -1.742 -20.094 -10.359 1 96.44 204 ARG A O 1
ATOM 1557 N N . ALA A 1 205 ? -0.669 -18.156 -10.523 1 96.25 205 ALA A N 1
ATOM 1558 C CA . ALA A 1 205 ? 0.622 -18.766 -10.234 1 96.25 205 ALA A CA 1
ATOM 1559 C C . ALA A 1 205 ? 0.62 -19.422 -8.852 1 96.25 205 ALA A C 1
ATOM 1561 O O . ALA A 1 205 ? 1.093 -20.547 -8.688 1 96.25 205 ALA A O 1
ATOM 1562 N N . LEU A 1 206 ? 0.118 -18.734 -7.844 1 97.12 206 LEU A N 1
ATOM 1563 C CA . LEU A 1 206 ? 0.05 -19.25 -6.48 1 97.12 206 LEU A CA 1
ATOM 1564 C C . LEU A 1 206 ? -0.813 -20.516 -6.422 1 97.12 206 LEU A C 1
ATOM 1566 O O . LEU A 1 206 ? -0.467 -21.469 -5.738 1 97.12 206 LEU A O 1
ATOM 1570 N N . LEU A 1 207 ? -1.867 -20.469 -7.164 1 96.25 207 LEU A N 1
ATOM 1571 C CA . LEU A 1 207 ? -2.836 -21.547 -7.102 1 96.25 207 LEU A CA 1
ATOM 1572 C C . LEU A 1 207 ? -2.359 -22.75 -7.918 1 96.25 207 LEU A C 1
ATOM 1574 O O . LEU A 1 207 ? -2.695 -23.891 -7.602 1 96.25 207 LEU A O 1
ATOM 1578 N N . ASP A 1 208 ? -1.626 -22.5 -8.945 1 92.88 208 ASP A N 1
ATOM 1579 C CA . ASP A 1 208 ? -1.058 -23.578 -9.758 1 92.88 208 ASP A CA 1
ATOM 1580 C C . ASP A 1 208 ? -0.084 -24.422 -8.938 1 92.88 208 ASP A C 1
ATOM 1582 O O . ASP A 1 208 ? 0.157 -25.578 -9.266 1 92.88 208 ASP A O 1
ATOM 1586 N N . GLY A 1 209 ? 0.473 -23.828 -7.891 1 88.94 209 GLY A N 1
ATOM 1587 C CA . GLY A 1 209 ? 1.399 -24.562 -7.039 1 88.94 209 GLY A CA 1
ATOM 1588 C C . GLY A 1 209 ? 0.704 -25.438 -6.016 1 88.94 209 GLY A C 1
ATOM 1589 O O . GLY A 1 209 ? 1.357 -26.172 -5.277 1 88.94 209 GLY A O 1
ATOM 1590 N N . VAL A 1 210 ? -0.584 -25.422 -5.938 1 91.81 210 VAL A N 1
ATOM 1591 C CA . VAL A 1 210 ? -1.368 -26.203 -4.996 1 91.81 210 VAL A CA 1
ATOM 1592 C C . VAL A 1 210 ? -1.531 -27.641 -5.523 1 91.81 210 VAL A C 1
ATOM 1594 O O . VAL A 1 210 ? -1.835 -27.828 -6.703 1 91.81 210 VAL A O 1
ATOM 1597 N N . PRO A 1 211 ? -1.278 -28.562 -4.711 1 88.44 211 PRO A N 1
ATOM 1598 C CA . PRO A 1 211 ? -1.477 -29.953 -5.129 1 88.44 211 PRO A CA 1
ATOM 1599 C C . PRO A 1 211 ? -2.875 -30.203 -5.684 1 88.44 211 PRO A C 1
ATOM 1601 O O . PRO A 1 211 ? -3.85 -29.625 -5.211 1 88.44 211 PRO A O 1
ATOM 1604 N N . PRO A 1 212 ? -2.904 -31.031 -6.695 1 84.88 212 PRO A N 1
ATOM 1605 C CA . PRO A 1 212 ? -4.219 -31.344 -7.262 1 84.88 212 PRO A CA 1
ATOM 1606 C C . PRO A 1 212 ? -5.121 -32.094 -6.277 1 84.88 212 PRO A C 1
ATOM 1608 O O . PRO A 1 212 ? -4.633 -32.656 -5.297 1 84.88 212 PRO A O 1
ATOM 1611 N N . SER A 1 213 ? -6.41 -31.938 -6.516 1 82.69 213 SER A N 1
ATOM 1612 C CA . SER A 1 213 ? -7.355 -32.719 -5.715 1 82.69 213 SER A CA 1
ATOM 1613 C C . SER A 1 213 ? -7.133 -34.188 -5.895 1 82.69 213 SER A C 1
ATOM 1615 O O . SER A 1 213 ? -6.82 -34.656 -6.996 1 82.69 213 SER A O 1
ATOM 1617 N N . PRO A 1 214 ? -7.156 -34.938 -4.711 1 72.94 214 PRO A N 1
ATOM 1618 C CA . PRO A 1 214 ? -7.008 -36.406 -4.852 1 72.94 214 PRO A CA 1
ATOM 1619 C C . PRO A 1 214 ? -8.031 -37 -5.812 1 72.94 214 PRO A C 1
ATOM 1621 O O . PRO A 1 214 ? -9.125 -36.469 -5.977 1 72.94 214 PRO A O 1
ATOM 1624 N N . MET B 1 1 ? 64.5 56.719 50.438 1 30.48 1 MET B N 1
ATOM 1625 C CA . MET B 1 1 ? 63.469 56.969 49.438 1 30.48 1 MET B CA 1
ATOM 1626 C C . MET B 1 1 ? 63.406 55.875 48.406 1 30.48 1 MET B C 1
ATOM 1628 O O . MET B 1 1 ? 64.188 55.906 47.438 1 30.48 1 MET B O 1
ATOM 1632 N N . ASN B 1 2 ? 63.312 54.531 48.906 1 33.28 2 ASN B N 1
ATOM 1633 C CA . ASN B 1 2 ? 63.344 53.25 48.25 1 33.28 2 ASN B CA 1
ATOM 1634 C C . ASN B 1 2 ? 62.188 53.062 47.281 1 33.28 2 ASN B C 1
ATOM 1636 O O . ASN B 1 2 ? 61.031 53.125 47.656 1 33.28 2 ASN B O 1
ATOM 1640 N N . ASP B 1 3 ? 62.344 53.531 46.031 1 34.84 3 ASP B N 1
ATOM 1641 C CA . ASP B 1 3 ? 61.438 53.5 44.875 1 34.84 3 ASP B CA 1
ATOM 1642 C C . ASP B 1 3 ? 61.062 52.062 44.531 1 34.84 3 ASP B C 1
ATOM 1644 O O . ASP B 1 3 ? 61.906 51.281 44.062 1 34.84 3 ASP B O 1
ATOM 1648 N N . THR B 1 4 ? 60.281 51.344 45.312 1 37.31 4 THR B N 1
ATOM 1649 C CA . THR B 1 4 ? 59.812 50 45.031 1 37.31 4 THR B CA 1
ATOM 1650 C C . THR B 1 4 ? 59.062 49.938 43.688 1 37.31 4 THR B C 1
ATOM 1652 O O . THR B 1 4 ? 58.125 50.719 43.5 1 37.31 4 THR B O 1
ATOM 1655 N N . GLU B 1 5 ? 59.719 49.562 42.562 1 36.22 5 GLU B N 1
ATOM 1656 C CA . GLU B 1 5 ? 59.188 49.312 41.219 1 36.22 5 GLU B CA 1
ATOM 1657 C C . GLU B 1 5 ? 58 48.375 41.281 1 36.22 5 GLU B C 1
ATOM 1659 O O . GLU B 1 5 ? 58.094 47.25 41.781 1 36.22 5 GLU B O 1
ATOM 1664 N N . ALA B 1 6 ? 56.781 48.875 41.438 1 41.75 6 ALA B N 1
ATOM 1665 C CA . ALA B 1 6 ? 55.469 48.219 41.344 1 41.75 6 ALA B CA 1
ATOM 1666 C C . ALA B 1 6 ? 55.406 47.344 40.062 1 41.75 6 ALA B C 1
ATOM 1668 O O . ALA B 1 6 ? 55.594 47.844 38.969 1 41.75 6 ALA B O 1
ATOM 1669 N N . GLY B 1 7 ? 55.938 46.094 40.094 1 35.62 7 GLY B N 1
ATOM 1670 C CA . GLY B 1 7 ? 55.875 45.125 39 1 35.62 7 GLY B CA 1
ATOM 1671 C C . GLY B 1 7 ? 54.5 45.062 38.312 1 35.62 7 GLY B C 1
ATOM 1672 O O . GLY B 1 7 ? 53.469 45.281 38.969 1 35.62 7 GLY B O 1
ATOM 1673 N N . LYS B 1 8 ? 54.469 45.5 37.062 1 41.22 8 LYS B N 1
ATOM 1674 C CA . LYS B 1 8 ? 53.312 45.438 36.156 1 41.22 8 LYS B CA 1
ATOM 1675 C C . LYS B 1 8 ? 52.625 44.062 36.281 1 41.22 8 LYS B C 1
ATOM 1677 O O . LYS B 1 8 ? 53.281 43.031 36.219 1 41.22 8 LYS B O 1
ATOM 1682 N N . GLY B 1 9 ? 51.438 44.031 37 1 37.47 9 GLY B N 1
ATOM 1683 C CA . GLY B 1 9 ? 50.562 42.875 37.094 1 37.47 9 GLY B CA 1
ATOM 1684 C C . GLY B 1 9 ? 50.375 42.156 35.781 1 37.47 9 GLY B C 1
ATOM 1685 O O . GLY B 1 9 ? 50.656 42.719 34.719 1 37.47 9 GLY B O 1
ATOM 1686 N N . PRO B 1 10 ? 50.406 40.812 35.688 1 44.97 10 PRO B N 1
ATOM 1687 C CA . PRO B 1 10 ? 50.25 40.031 34.469 1 44.97 10 PRO B CA 1
ATOM 1688 C C . PRO B 1 10 ? 49.125 40.531 33.562 1 44.97 10 PRO B C 1
ATOM 1690 O O . PRO B 1 10 ? 48.188 41.156 34.062 1 44.97 10 PRO B O 1
ATOM 1693 N N . GLY B 1 11 ? 49.375 41 32.344 1 40.53 11 GLY B N 1
ATOM 1694 C CA . GLY B 1 11 ? 48.469 41.344 31.281 1 40.53 11 GLY B CA 1
ATOM 1695 C C . GLY B 1 11 ? 47.25 40.438 31.219 1 40.53 11 GLY B C 1
ATOM 1696 O O . GLY B 1 11 ? 47.312 39.281 31.656 1 40.53 11 GLY B O 1
ATOM 1697 N N . ARG B 1 12 ? 46.062 41 31.438 1 43 12 ARG B N 1
ATOM 1698 C CA . ARG B 1 12 ? 44.75 40.344 31.234 1 43 12 ARG B CA 1
ATOM 1699 C C . ARG B 1 12 ? 44.812 39.406 30.031 1 43 12 ARG B C 1
ATOM 1701 O O . ARG B 1 12 ? 45.125 39.844 28.922 1 43 12 ARG B O 1
ATOM 1708 N N . ALA B 1 13 ? 45.156 38.094 30.156 1 42.56 13 ALA B N 1
ATOM 1709 C CA . ALA B 1 13 ? 44.938 37.094 29.109 1 42.56 13 ALA B CA 1
ATOM 1710 C C . ALA B 1 13 ? 43.656 37.406 28.312 1 42.56 13 ALA B C 1
ATOM 1712 O O . ALA B 1 13 ? 42.594 37.688 28.891 1 42.56 13 ALA B O 1
ATOM 1713 N N . ASP B 1 14 ? 43.781 38.125 27.172 1 42.16 14 ASP B N 1
ATOM 1714 C CA . ASP B 1 14 ? 42.719 38.25 26.203 1 42.16 14 ASP B CA 1
ATOM 1715 C C . ASP B 1 14 ? 41.844 37 26.125 1 42.16 14 ASP B C 1
ATOM 1717 O O . ASP B 1 14 ? 42.344 35.906 25.875 1 42.16 14 ASP B O 1
ATOM 1721 N N . SER B 1 15 ? 40.906 36.812 27.047 1 41.22 15 SER B N 1
ATOM 1722 C CA . SER B 1 15 ? 39.906 35.781 26.828 1 41.22 15 SER B CA 1
ATOM 1723 C C . SER B 1 15 ? 39.531 35.656 25.359 1 41.22 15 SER B C 1
ATOM 1725 O O . SER B 1 15 ? 39 36.594 24.75 1 41.22 15 SER B O 1
ATOM 1727 N N . GLY B 1 16 ? 40.406 35.094 24.484 1 40.75 16 GLY B N 1
ATOM 1728 C CA . GLY B 1 16 ? 40.031 34.75 23.1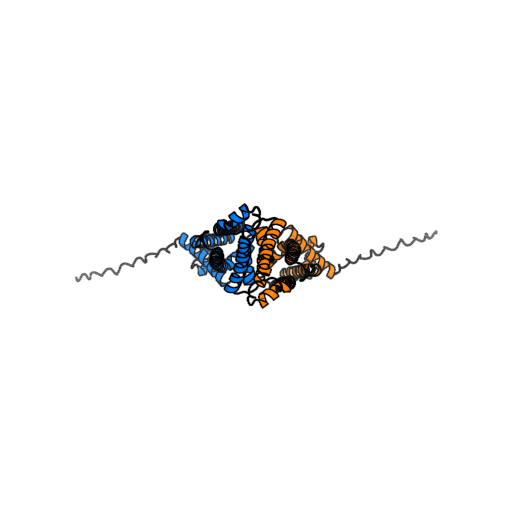41 1 40.75 16 GLY B CA 1
ATOM 1729 C C . GLY B 1 16 ? 38.562 34.406 23 1 40.75 16 GLY B C 1
ATOM 1730 O O . GLY B 1 16 ? 38 33.688 23.844 1 40.75 16 GLY B O 1
ATOM 1731 N N . THR B 1 17 ? 37.75 35.312 22.594 1 42.06 17 THR B N 1
ATOM 1732 C CA . THR B 1 17 ? 36.406 35.031 22.125 1 42.06 17 THR B CA 1
ATOM 1733 C C . THR B 1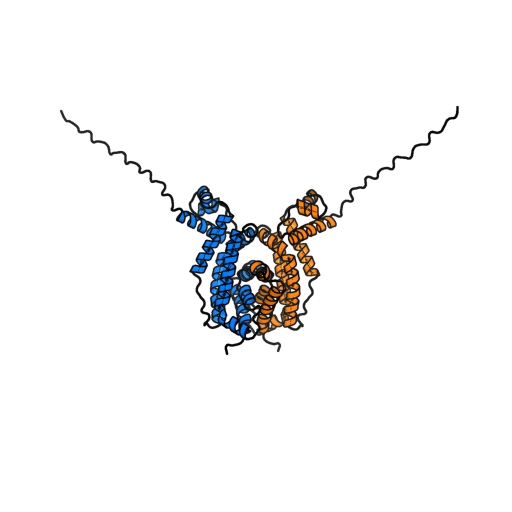 17 ? 36.344 33.656 21.453 1 42.06 17 THR B C 1
ATOM 1735 O O . THR B 1 17 ? 37.031 33.406 20.469 1 42.06 17 THR B O 1
ATOM 1738 N N . ARG B 1 18 ? 36.469 32.531 22.141 1 41.81 18 ARG B N 1
ATOM 1739 C CA . ARG B 1 18 ? 36.125 31.25 21.531 1 41.81 18 ARG B CA 1
ATOM 1740 C C . ARG B 1 18 ? 35.062 31.422 20.453 1 41.81 18 ARG B C 1
ATOM 1742 O O . ARG B 1 18 ? 33.906 31.766 20.766 1 41.81 18 ARG B O 1
ATOM 1749 N N . GLY B 1 19 ? 35.344 32.031 19.391 1 43.06 19 GLY B N 1
ATOM 1750 C CA . GLY B 1 19 ? 34.438 32.062 18.25 1 43.06 19 GLY B CA 1
ATOM 1751 C C . GLY B 1 19 ? 33.531 30.875 18.172 1 43.06 19 GLY B C 1
ATOM 1752 O O . GLY B 1 19 ? 33.906 29.75 18.531 1 43.06 19 GLY B O 1
ATOM 1753 N N . ARG B 1 20 ? 32.281 30.938 18.484 1 49.34 20 ARG B N 1
ATOM 1754 C CA . ARG B 1 20 ? 31.266 29.906 18.25 1 49.34 20 ARG B CA 1
ATOM 1755 C C . ARG B 1 20 ? 31.609 29.062 17.031 1 49.34 20 ARG B C 1
ATOM 1757 O O . ARG B 1 20 ? 31.656 29.578 15.914 1 49.34 20 ARG B O 1
ATOM 1764 N N . ARG B 1 21 ? 32.5 28.203 17 1 50.47 21 ARG B N 1
ATOM 1765 C CA . ARG B 1 21 ? 32.844 27.25 15.953 1 50.47 21 ARG B CA 1
ATOM 1766 C C . ARG B 1 21 ? 31.625 26.953 15.07 1 50.47 21 ARG B C 1
ATOM 1768 O O . ARG B 1 21 ? 30.656 26.359 15.523 1 50.47 21 ARG B O 1
ATOM 1775 N N . ARG B 1 22 ? 31.328 27.891 14.148 1 59 22 ARG B N 1
ATOM 1776 C CA . ARG B 1 22 ? 30.297 27.703 13.125 1 59 22 ARG B CA 1
ATOM 1777 C C . ARG B 1 22 ? 30.297 26.266 12.617 1 59 22 ARG B C 1
ATOM 1779 O O . ARG B 1 22 ? 31.312 25.766 12.125 1 59 22 ARG B O 1
ATOM 1786 N N . ARG B 1 23 ? 29.469 25.484 13.203 1 67.12 23 ARG B N 1
ATOM 1787 C CA . ARG B 1 23 ? 29.359 24.125 12.688 1 67.12 23 ARG B CA 1
ATOM 1788 C C . ARG B 1 23 ? 29.297 24.109 11.164 1 67.12 23 ARG B C 1
ATOM 1790 O O . ARG B 1 23 ? 28.766 25.031 10.547 1 67.12 23 ARG B O 1
ATOM 1797 N N . ASP B 1 24 ? 30.016 23.344 10.523 1 81.94 24 ASP B N 1
ATOM 1798 C CA . ASP B 1 24 ? 30.016 23.078 9.086 1 81.94 24 ASP B CA 1
ATOM 1799 C C . ASP B 1 24 ? 28.594 22.875 8.562 1 81.94 24 ASP B C 1
ATOM 1801 O O . ASP B 1 24 ? 27.844 22.047 9.094 1 81.94 24 ASP B O 1
ATOM 1805 N N . PRO B 1 25 ? 28.141 23.891 7.758 1 85.5 25 PRO B N 1
ATOM 1806 C CA . PRO B 1 25 ? 26.766 23.812 7.227 1 85.5 25 PRO B CA 1
ATOM 1807 C C . PRO B 1 25 ? 26.406 22.422 6.707 1 85.5 25 PRO B C 1
ATOM 1809 O O . PRO B 1 25 ? 25.266 21.984 6.84 1 85.5 25 PRO B O 1
ATOM 1812 N N . GLU B 1 26 ? 27.375 21.828 6.207 1 87.44 26 GLU B N 1
ATOM 1813 C CA . GLU B 1 26 ? 27.125 20.469 5.703 1 87.44 26 GLU B CA 1
ATOM 1814 C C . GLU B 1 26 ? 26.875 19.5 6.844 1 87.44 26 GLU B C 1
ATOM 1816 O O . GLU B 1 26 ? 26.031 18.594 6.727 1 87.44 26 GLU B O 1
ATOM 1821 N N . TRP B 1 27 ? 27.625 19.688 7.805 1 89.75 27 TRP B N 1
ATOM 1822 C CA . TRP B 1 27 ? 27.406 18.859 8.984 1 89.75 27 TRP B CA 1
ATOM 1823 C C . TRP B 1 27 ? 26.016 19.094 9.57 1 89.75 27 TRP B C 1
ATOM 1825 O O . TRP B 1 27 ? 25.297 18.156 9.883 1 89.75 27 TRP B O 1
ATOM 1835 N N . THR B 1 28 ? 25.641 20.359 9.734 1 92.38 28 THR B N 1
ATOM 1836 C CA . THR B 1 28 ? 24.344 20.703 10.297 1 92.38 28 THR B CA 1
ATOM 1837 C C . THR B 1 28 ? 23.219 20.141 9.438 1 92.38 28 THR B C 1
ATOM 1839 O O . THR B 1 28 ? 22.25 19.609 9.961 1 92.38 28 THR B O 1
ATOM 1842 N N . TYR B 1 29 ? 23.422 20.25 8.188 1 92.94 29 TYR B N 1
ATOM 1843 C CA . TYR B 1 29 ? 22.453 19.734 7.234 1 92.94 29 TYR B CA 1
ATOM 1844 C C . TYR B 1 29 ? 22.234 18.234 7.441 1 92.94 29 TYR B C 1
ATOM 1846 O O . TYR B 1 29 ? 21.094 17.781 7.598 1 92.94 29 TYR B O 1
ATOM 1854 N N . ALA B 1 30 ? 23.281 17.516 7.543 1 93.75 30 ALA B N 1
ATOM 1855 C CA . ALA B 1 30 ? 23.219 16.078 7.73 1 93.75 30 ALA B CA 1
ATOM 1856 C C . ALA B 1 30 ? 22.641 15.719 9.094 1 93.75 30 ALA B C 1
ATOM 1858 O O . ALA B 1 30 ? 21.859 14.773 9.219 1 93.75 30 ALA B O 1
ATOM 1859 N N . ALA B 1 31 ? 23 16.484 10.055 1 95.56 31 ALA B N 1
ATOM 1860 C CA . ALA B 1 31 ? 22.531 16.234 11.414 1 95.56 31 ALA B CA 1
ATOM 1861 C C . ALA B 1 31 ? 21.031 16.406 11.516 1 95.56 31 ALA B C 1
ATOM 1863 O O . ALA B 1 31 ? 20.344 15.648 12.211 1 95.56 31 ALA B O 1
ATOM 1864 N N . LEU B 1 32 ? 20.547 17.375 10.836 1 96.62 32 LEU B N 1
ATOM 1865 C CA . LEU B 1 32 ? 19.109 17.625 10.836 1 96.62 32 LEU B CA 1
ATOM 1866 C C . LEU B 1 32 ? 18.359 16.5 10.156 1 96.62 32 LEU B C 1
ATOM 1868 O O . LEU B 1 32 ? 17.312 16.062 10.648 1 96.62 32 LEU B O 1
ATOM 1872 N N . LEU B 1 33 ? 18.891 16.016 9.102 1 96.25 33 LEU B N 1
ATOM 1873 C CA . LEU B 1 33 ? 18.266 14.93 8.375 1 96.25 33 LEU B CA 1
ATOM 1874 C C . LEU B 1 33 ? 18.297 13.641 9.18 1 96.25 33 LEU B C 1
ATOM 1876 O O . LEU B 1 33 ? 17.312 12.906 9.242 1 96.25 33 LEU B O 1
ATOM 1880 N N . ASP B 1 34 ? 19.375 13.445 9.836 1 95.38 34 ASP B N 1
ATOM 1881 C CA . ASP B 1 34 ? 19.516 12.266 10.68 1 95.38 34 ASP B CA 1
ATOM 1882 C C . ASP B 1 34 ? 18.562 12.344 11.875 1 95.38 34 ASP B C 1
ATOM 1884 O O . ASP B 1 34 ? 17.969 11.336 12.273 1 95.38 34 ASP B O 1
ATOM 1888 N N . ALA B 1 35 ? 18.453 13.516 12.375 1 97 35 ALA B N 1
ATOM 1889 C CA . ALA B 1 35 ? 17.547 13.734 13.492 1 97 35 ALA B CA 1
ATOM 1890 C C . ALA B 1 35 ? 16.094 13.445 13.086 1 97 35 ALA B C 1
ATOM 1892 O O . ALA B 1 35 ? 15.375 12.742 13.797 1 97 35 ALA B O 1
ATOM 1893 N N . LEU B 1 36 ? 15.734 13.969 11.938 1 96.69 36 LEU B N 1
ATOM 1894 C CA . LEU B 1 36 ? 14.383 13.719 11.445 1 96.69 36 LEU B CA 1
ATOM 1895 C C . LEU B 1 36 ? 14.133 12.227 11.258 1 96.69 36 LEU B C 1
ATOM 1897 O O . LEU B 1 36 ? 13.148 11.688 11.758 1 96.69 36 LEU B O 1
ATOM 1901 N N . LEU B 1 37 ? 15.016 11.562 10.57 1 95.06 37 LEU B N 1
ATOM 1902 C CA . LEU B 1 37 ? 14.859 10.148 10.266 1 95.06 37 LEU B CA 1
ATOM 1903 C C . LEU B 1 37 ? 14.844 9.312 11.539 1 95.06 37 LEU B C 1
ATOM 1905 O O . LEU B 1 37 ? 14.062 8.367 11.656 1 95.06 37 LEU B O 1
ATOM 1909 N N . GLY B 1 38 ? 15.664 9.688 12.484 1 95.19 38 GLY B N 1
ATOM 1910 C CA . GLY B 1 38 ? 15.688 9 13.758 1 95.19 38 GLY B CA 1
ATOM 1911 C C . GLY B 1 38 ? 14.383 9.133 14.531 1 95.19 38 GLY B C 1
ATOM 1912 O O . GLY B 1 38 ? 13.836 8.141 15.016 1 95.19 38 GLY B O 1
ATOM 1913 N N . LEU B 1 39 ? 13.93 10.336 14.656 1 96.06 39 LEU B N 1
ATOM 1914 C CA . LEU B 1 39 ? 12.695 10.617 15.383 1 96.06 39 LEU B CA 1
ATOM 1915 C C . LEU B 1 39 ? 11.508 9.891 14.742 1 96.06 39 LEU B C 1
ATOM 1917 O O . LEU B 1 39 ? 10.688 9.297 15.445 1 96.06 39 LEU B O 1
ATOM 1921 N N . VAL B 1 40 ? 11.477 9.922 13.453 1 93.94 40 VAL B N 1
ATOM 1922 C CA . VAL B 1 40 ? 10.391 9.273 12.727 1 93.94 40 VAL B CA 1
ATOM 1923 C C . VAL B 1 40 ? 10.461 7.762 12.922 1 93.94 40 VAL B C 1
ATOM 1925 O O . VAL B 1 40 ? 9.438 7.105 13.117 1 93.94 40 VAL B O 1
ATOM 1928 N N . SER B 1 41 ? 11.586 7.254 12.875 1 92.56 41 SER B N 1
ATOM 1929 C CA . SER B 1 41 ? 11.773 5.816 13.062 1 92.56 41 SER B CA 1
ATOM 1930 C C . SER B 1 41 ? 11.32 5.379 14.453 1 92.56 41 SER B C 1
ATOM 1932 O O . SER B 1 41 ? 10.789 4.281 14.617 1 92.56 41 SER B O 1
ATOM 1934 N N . GLU B 1 42 ? 11.492 6.207 15.43 1 92.25 42 GLU B N 1
ATOM 1935 C CA . GLU B 1 42 ? 11.211 5.891 16.828 1 92.25 42 GLU B CA 1
ATOM 1936 C C . GLU B 1 42 ? 9.719 6.023 17.125 1 92.25 42 GLU B C 1
ATOM 1938 O O . GLU B 1 42 ? 9.141 5.168 17.797 1 92.25 42 GLU B O 1
ATOM 1943 N N . ASP B 1 43 ? 9.055 7.082 16.531 1 87.75 43 ASP B N 1
ATOM 1944 C CA . ASP B 1 43 ? 7.703 7.418 16.969 1 87.75 43 ASP B CA 1
ATOM 1945 C C . ASP B 1 43 ? 6.68 7.133 15.875 1 87.75 43 ASP B C 1
ATOM 1947 O O . ASP B 1 43 ? 5.477 7.082 16.141 1 87.75 43 ASP B O 1
ATOM 1951 N N . GLY B 1 44 ? 7.18 7.094 14.719 1 85.94 44 GLY B N 1
ATOM 1952 C CA . GLY B 1 44 ? 6.277 6.883 13.594 1 85.94 44 GLY B CA 1
ATOM 1953 C C . GLY B 1 44 ? 5.41 8.086 13.289 1 85.94 44 GLY B C 1
ATOM 1954 O O . GLY B 1 44 ? 4.441 7.984 12.531 1 85.94 44 GLY B O 1
ATOM 1955 N N . ARG B 1 45 ? 5.699 9.203 13.961 1 87.19 45 ARG B N 1
ATOM 1956 C CA . ARG B 1 45 ? 4.941 10.438 13.781 1 87.19 45 ARG B CA 1
ATOM 1957 C C . ARG B 1 45 ? 5.84 11.57 13.289 1 87.19 45 ARG B C 1
ATOM 1959 O O . ARG B 1 45 ? 7.066 11.484 13.398 1 87.19 45 ARG B O 1
ATOM 1966 N N . GLU B 1 46 ? 5.176 12.438 12.75 1 90.19 46 GLU B N 1
ATOM 1967 C CA . GLU B 1 46 ? 5.934 13.609 12.312 1 90.19 46 GLU B CA 1
ATOM 1968 C C . GLU B 1 46 ? 6.453 14.406 13.508 1 90.19 46 GLU B C 1
ATOM 1970 O O . GLU B 1 46 ? 5.672 14.906 14.312 1 90.19 46 GLU B O 1
ATOM 1975 N N . PRO B 1 47 ? 7.688 14.555 13.594 1 94.06 47 PRO B N 1
ATOM 1976 C CA . PRO B 1 47 ? 8.234 15.336 14.711 1 94.06 47 PRO B CA 1
ATOM 1977 C C . PRO B 1 47 ? 8.086 16.844 14.5 1 94.06 47 PRO B C 1
ATOM 1979 O O . PRO B 1 47 ? 7.914 17.297 13.367 1 94.06 47 PRO B O 1
ATOM 1982 N N . THR B 1 48 ? 8.211 17.531 15.617 1 94.06 48 THR B N 1
ATOM 1983 C CA . THR B 1 48 ? 8.211 18.984 15.539 1 94.06 48 THR B CA 1
ATOM 1984 C C . THR B 1 48 ? 9.594 19.516 15.164 1 94.06 48 THR B C 1
ATOM 1986 O O . THR B 1 48 ? 10.586 18.797 15.297 1 94.06 48 THR B O 1
ATOM 1989 N N . ARG B 1 49 ? 9.547 20.703 14.734 1 94.44 49 ARG B N 1
ATOM 1990 C CA . ARG B 1 49 ? 10.82 21.359 14.438 1 94.44 49 ARG B CA 1
ATOM 1991 C C . ARG B 1 49 ? 11.688 21.438 15.688 1 94.44 49 ARG B C 1
ATOM 1993 O O . ARG B 1 49 ? 12.914 21.281 15.609 1 94.44 49 ARG B O 1
ATOM 2000 N N . LYS B 1 50 ? 11.102 21.688 16.781 1 96.31 50 LYS B N 1
ATOM 2001 C CA . LYS B 1 50 ? 11.82 21.766 18.047 1 96.31 50 LYS B CA 1
ATOM 2002 C C . LYS B 1 50 ? 12.492 20.438 18.375 1 96.31 50 LYS B C 1
ATOM 2004 O O . LYS B 1 50 ? 13.664 20.406 18.766 1 96.31 50 LYS B O 1
ATOM 2009 N N . ALA B 1 51 ? 11.805 19.391 18.219 1 97.25 51 ALA B N 1
ATOM 2010 C CA . ALA B 1 51 ? 12.344 18.062 18.516 1 97.25 51 ALA B CA 1
ATOM 2011 C C . ALA B 1 51 ? 13.508 17.734 17.594 1 97.25 51 ALA B C 1
ATOM 2013 O O . ALA B 1 51 ? 14.508 17.156 18.031 1 97.25 51 ALA B O 1
ATOM 2014 N N . ILE B 1 52 ? 13.359 18.078 16.312 1 97.5 52 ILE B N 1
ATOM 2015 C CA . ILE B 1 52 ? 14.414 17.828 15.336 1 97.5 52 ILE B CA 1
ATOM 2016 C C . ILE B 1 52 ? 15.672 18.609 15.711 1 97.5 52 ILE B C 1
ATOM 2018 O O . ILE B 1 52 ? 16.766 18.062 15.719 1 97.5 52 ILE B O 1
ATOM 2022 N N . ALA B 1 53 ? 15.445 19.875 16.047 1 97.25 53 ALA B N 1
ATOM 2023 C CA . ALA B 1 53 ? 16.547 20.75 16.438 1 97.25 53 ALA B CA 1
ATOM 2024 C C . ALA B 1 53 ? 17.266 20.203 17.672 1 97.25 53 ALA B C 1
ATOM 2026 O O . ALA B 1 53 ? 18.5 20.109 17.688 1 97.25 53 ALA B O 1
ATOM 2027 N N . GLU B 1 54 ? 16.531 19.844 18.656 1 97.75 54 GLU B N 1
ATOM 2028 C CA . GLU B 1 54 ? 17.078 19.312 19.891 1 97.75 54 GLU B CA 1
ATOM 2029 C C . GLU B 1 54 ? 17.891 18.031 19.641 1 97.75 54 GLU B C 1
ATOM 2031 O O . GLU B 1 54 ? 19 17.891 20.156 1 97.75 54 GLU B O 1
ATOM 2036 N N . ARG B 1 55 ? 17.344 17.172 18.859 1 97.19 55 ARG B N 1
ATOM 2037 C CA . ARG B 1 55 ? 18.031 15.93 18.562 1 97.19 55 ARG B CA 1
ATOM 2038 C C . ARG B 1 55 ? 19.328 16.188 17.781 1 97.19 55 ARG B C 1
ATOM 2040 O O . ARG B 1 55 ? 20.312 15.469 17.953 1 97.19 55 ARG B O 1
ATOM 2047 N N . ALA B 1 56 ? 19.266 17.172 16.906 1 96.94 56 ALA B N 1
ATOM 2048 C CA . ALA B 1 56 ? 20.422 17.5 16.078 1 96.94 56 ALA B CA 1
ATOM 2049 C C . ALA B 1 56 ? 21.438 18.328 16.844 1 96.94 56 ALA B C 1
ATOM 2051 O O . ALA B 1 56 ? 22.547 18.547 16.359 1 96.94 56 ALA B O 1
ATOM 2052 N N . GLY B 1 57 ? 21.031 18.875 18 1 96.62 57 GLY B N 1
ATOM 2053 C CA . GLY B 1 57 ? 21.938 19.688 18.812 1 96.62 57 GLY B CA 1
ATOM 2054 C C . GLY B 1 57 ? 22.094 21.094 18.281 1 96.62 57 GLY B C 1
ATOM 2055 O O . GLY B 1 57 ? 23.188 21.672 18.344 1 96.62 57 GLY B O 1
ATOM 2056 N N . VAL B 1 58 ? 21.109 21.609 17.688 1 95.88 58 VAL B N 1
ATOM 2057 C CA . VAL B 1 58 ? 21.141 22.969 17.141 1 95.88 58 VAL B CA 1
ATOM 2058 C C . VAL B 1 58 ? 19.906 23.734 17.594 1 95.88 58 VAL B C 1
ATOM 2060 O O . VAL B 1 58 ? 19.047 23.203 18.297 1 95.88 58 VAL B O 1
ATOM 2063 N N . SER B 1 59 ? 19.891 25.031 17.234 1 94.19 59 SER B N 1
ATOM 2064 C CA . SER B 1 59 ? 18.719 25.844 17.547 1 94.19 59 SER B CA 1
ATOM 2065 C C . SER B 1 59 ? 17.594 25.641 16.547 1 94.19 59 SER B C 1
ATOM 2067 O O . SER B 1 59 ? 17.844 25.219 15.414 1 94.19 59 SER B O 1
ATOM 2069 N N . GLU B 1 60 ? 16.422 25.891 16.969 1 94.25 60 GLU B N 1
ATOM 2070 C CA . GLU B 1 60 ? 15.281 25.828 16.062 1 94.25 60 GLU B CA 1
ATOM 2071 C C . GLU B 1 60 ? 15.477 26.75 14.867 1 94.25 60 GLU B C 1
ATOM 2073 O O . GLU B 1 60 ? 15.062 26.438 13.75 1 94.25 60 GLU B O 1
ATOM 2078 N N . ARG B 1 61 ? 16.078 27.891 15.102 1 93 61 ARG B N 1
ATOM 2079 C CA . ARG B 1 61 ? 16.359 28.844 14.031 1 93 61 ARG B CA 1
ATOM 2080 C C . ARG B 1 61 ? 17.266 28.219 12.969 1 93 61 ARG B C 1
ATOM 2082 O O . ARG B 1 61 ? 17.094 28.469 11.773 1 93 61 ARG B O 1
ATOM 2089 N N . THR B 1 62 ? 18.156 27.406 13.391 1 93.38 62 THR B N 1
ATOM 2090 C CA . THR B 1 62 ? 19.062 26.734 12.484 1 93.38 62 THR B CA 1
ATOM 2091 C C . THR B 1 62 ? 18.297 25.828 11.523 1 93.38 62 THR B C 1
ATOM 2093 O O . THR B 1 62 ? 18.656 25.719 10.352 1 93.38 62 THR B O 1
ATOM 2096 N N . VAL B 1 63 ? 17.188 25.188 11.992 1 94 63 VAL B N 1
ATOM 2097 C CA . VAL B 1 63 ? 16.375 24.344 11.133 1 94 63 VAL B CA 1
ATOM 2098 C C . VAL B 1 63 ? 15.75 25.188 10.023 1 94 63 VAL B C 1
ATOM 2100 O O . VAL B 1 63 ? 15.766 24.797 8.852 1 94 63 VAL B O 1
ATOM 2103 N N . PHE B 1 64 ? 15.305 26.344 10.367 1 91 64 PHE B N 1
ATOM 2104 C CA . PHE B 1 64 ? 14.648 27.234 9.43 1 91 64 PHE B CA 1
ATOM 2105 C C . PHE B 1 64 ? 15.633 27.75 8.383 1 91 64 PHE B C 1
ATOM 2107 O O . PHE B 1 64 ? 15.266 27.938 7.219 1 91 64 PHE B O 1
ATOM 2114 N N . VAL B 1 65 ? 16.875 27.984 8.789 1 92.69 65 VAL B N 1
ATOM 2115 C CA . VAL B 1 65 ? 17.906 28.5 7.895 1 92.69 65 VAL B CA 1
ATOM 2116 C C . VAL B 1 65 ? 18.234 27.453 6.832 1 92.69 65 VAL B C 1
ATOM 2118 O O . VAL B 1 65 ? 18.422 27.781 5.66 1 92.69 65 VAL B O 1
ATOM 2121 N N . HIS B 1 66 ? 18.219 26.281 7.25 1 93.88 66 HIS B N 1
ATOM 2122 C CA . HIS B 1 66 ? 18.641 25.219 6.348 1 93.88 66 HIS B CA 1
ATOM 2123 C C . HIS B 1 66 ? 17.469 24.719 5.504 1 93.88 66 HIS B C 1
ATOM 2125 O O . HIS B 1 66 ? 17.672 24.25 4.383 1 93.88 66 HIS B O 1
ATOM 2131 N N . PHE B 1 67 ? 16.297 24.734 6.086 1 94.81 67 PHE B N 1
ATOM 2132 C CA . PHE B 1 67 ? 15.117 24.25 5.375 1 94.81 67 PHE B CA 1
ATOM 2133 C C . PHE B 1 67 ? 13.977 25.266 5.461 1 94.81 67 PHE B C 1
ATOM 2135 O O . PHE B 1 67 ? 13.453 25.516 6.543 1 94.81 67 PHE B O 1
ATOM 2142 N N . ALA B 1 68 ? 13.578 25.703 4.301 1 90 68 ALA B N 1
ATOM 2143 C CA . ALA B 1 68 ? 12.594 26.781 4.188 1 90 68 ALA B CA 1
ATOM 2144 C C . ALA B 1 68 ? 11.234 26.344 4.73 1 90 68 ALA B C 1
ATOM 2146 O O . ALA B 1 68 ? 10.477 27.156 5.258 1 90 68 ALA B O 1
ATOM 2147 N N . ASP B 1 69 ? 10.961 25.094 4.477 1 90.25 69 ASP B N 1
ATOM 2148 C CA . ASP B 1 69 ? 9.672 24.578 4.93 1 90.25 69 ASP B CA 1
ATOM 2149 C C . ASP B 1 69 ? 9.734 23.078 5.168 1 90.25 69 ASP B C 1
ATOM 2151 O O . ASP B 1 69 ? 10.781 22.453 4.961 1 90.25 69 ASP B O 1
ATOM 2155 N N . ARG B 1 70 ? 8.672 22.594 5.656 1 88.81 70 ARG B N 1
ATOM 2156 C CA . ARG B 1 70 ? 8.516 21.188 6.004 1 88.81 70 ARG B CA 1
ATOM 2157 C C . ARG B 1 70 ? 8.766 20.297 4.793 1 88.81 70 ARG B C 1
ATOM 2159 O O . ARG B 1 70 ? 9.414 19.25 4.906 1 88.81 70 ARG B O 1
ATOM 2166 N N . GLU B 1 71 ? 8.312 20.672 3.676 1 90.31 71 GLU B N 1
ATOM 2167 C CA . GLU B 1 71 ? 8.461 19.891 2.447 1 90.31 71 GLU B CA 1
ATOM 2168 C C . GLU B 1 71 ? 9.938 19.719 2.08 1 90.31 71 GLU B C 1
ATOM 2170 O O . GLU B 1 71 ? 10.375 18.609 1.774 1 90.31 71 GLU B O 1
ATOM 2175 N N . ALA B 1 72 ? 10.602 20.781 2.125 1 93.44 72 ALA B N 1
ATOM 2176 C CA . ALA B 1 72 ? 12.023 20.75 1.775 1 93.44 72 ALA B CA 1
ATOM 2177 C C . ALA B 1 72 ? 12.781 19.781 2.682 1 93.44 72 ALA B C 1
ATOM 2179 O O . ALA B 1 72 ? 13.672 19.062 2.225 1 93.44 72 ALA B O 1
ATOM 2180 N N . LEU B 1 73 ? 12.453 19.812 3.912 1 94.31 73 LEU B N 1
ATOM 2181 C CA . LEU B 1 73 ? 13.094 18.938 4.891 1 94.31 73 LEU B CA 1
ATOM 2182 C C . LEU B 1 73 ? 12.812 17.469 4.574 1 94.31 73 LEU B C 1
ATOM 2184 O O . LEU B 1 73 ? 13.734 16.641 4.562 1 94.31 73 LEU B O 1
ATOM 2188 N N . TYR B 1 74 ? 11.648 17.109 4.238 1 93.69 74 TYR B N 1
ATOM 2189 C CA . TYR B 1 74 ? 11.266 15.734 3.982 1 93.69 74 TYR B CA 1
ATOM 2190 C C . TYR B 1 74 ? 11.797 15.266 2.633 1 93.69 74 TYR B C 1
ATOM 2192 O O . TYR B 1 74 ? 12.18 14.102 2.48 1 93.69 74 TYR B O 1
ATOM 2200 N N . VAL B 1 75 ? 11.766 16.156 1.688 1 94.25 75 VAL B N 1
ATOM 2201 C CA . VAL B 1 75 ? 12.344 15.836 0.39 1 94.25 75 VAL B CA 1
ATOM 2202 C C . VAL B 1 75 ? 13.82 15.477 0.561 1 94.25 75 VAL B C 1
ATOM 2204 O O . VAL B 1 75 ? 14.281 14.461 0.039 1 94.25 75 VAL B O 1
ATOM 2207 N N . ALA B 1 76 ? 14.477 16.266 1.334 1 95.19 76 ALA B N 1
ATOM 2208 C CA . ALA B 1 76 ? 15.898 16.031 1.57 1 95.19 76 ALA B CA 1
ATOM 2209 C C . ALA B 1 76 ? 16.125 14.734 2.334 1 95.19 76 ALA B C 1
ATOM 2211 O O . ALA B 1 76 ? 17.031 13.969 2.018 1 95.19 76 ALA B O 1
ATOM 2212 N N . ALA B 1 77 ? 15.367 14.492 3.293 1 94.5 77 ALA B N 1
ATOM 2213 C CA . ALA B 1 77 ? 15.477 13.266 4.078 1 94.5 77 ALA B CA 1
ATOM 2214 C C . ALA B 1 77 ? 15.211 12.039 3.211 1 94.5 77 ALA B C 1
ATOM 2216 O O . ALA B 1 77 ? 15.93 11.039 3.301 1 94.5 77 ALA B O 1
ATOM 2217 N N . ALA B 1 78 ? 14.242 12.125 2.391 1 92.38 78 ALA B N 1
ATOM 2218 C CA . ALA B 1 78 ? 13.898 11.031 1.49 1 92.38 78 ALA B CA 1
ATOM 2219 C C . ALA B 1 78 ? 15.023 10.75 0.502 1 92.38 78 ALA B C 1
ATOM 2221 O O . ALA B 1 78 ? 15.359 9.594 0.247 1 92.38 78 ALA B O 1
ATOM 2222 N N . ARG B 1 79 ? 15.539 11.797 -0.006 1 92.5 79 ARG B N 1
ATOM 2223 C CA . ARG B 1 79 ? 16.641 11.648 -0.946 1 92.5 79 ARG B CA 1
ATOM 2224 C C . ARG B 1 79 ? 17.844 11.008 -0.272 1 92.5 79 ARG B C 1
ATOM 2226 O O . ARG B 1 79 ? 18.484 10.125 -0.846 1 92.5 79 ARG B O 1
ATOM 2233 N N . ARG B 1 80 ? 18.094 11.469 0.88 1 91.44 80 ARG B N 1
ATOM 2234 C CA . ARG B 1 80 ? 19.219 10.914 1.629 1 91.44 80 ARG B CA 1
ATOM 2235 C C . ARG B 1 80 ? 19.016 9.43 1.897 1 91.44 80 ARG B C 1
ATOM 2237 O O . ARG B 1 80 ? 19.953 8.633 1.761 1 91.44 80 ARG B O 1
ATOM 2244 N N . GLN B 1 81 ? 17.922 9.117 2.318 1 89.81 81 GLN B N 1
ATOM 2245 C CA . GLN B 1 81 ? 17.625 7.715 2.588 1 89.81 81 GLN B CA 1
ATOM 2246 C C . GLN B 1 81 ? 17.734 6.875 1.319 1 89.81 81 GLN B C 1
ATOM 2248 O O . GLN B 1 81 ? 18.297 5.781 1.341 1 89.81 81 GLN B O 1
ATOM 2253 N N . ALA B 1 82 ? 17.188 7.359 0.24 1 88.56 82 ALA B N 1
ATOM 2254 C CA . ALA B 1 82 ? 17.266 6.676 -1.048 1 88.56 82 ALA B CA 1
ATOM 2255 C C . ALA B 1 82 ? 18.719 6.453 -1.464 1 88.56 82 ALA B C 1
ATOM 2257 O O . ALA B 1 82 ? 19.078 5.375 -1.938 1 88.56 82 ALA B O 1
ATOM 2258 N N . GLU B 1 83 ? 19.469 7.469 -1.241 1 88.69 83 GLU B N 1
ATOM 2259 C CA . GLU B 1 83 ? 20.891 7.383 -1.597 1 88.69 83 GLU B CA 1
ATOM 2260 C C . GLU B 1 83 ? 21.609 6.344 -0.745 1 88.69 83 GLU B C 1
ATOM 2262 O O . GLU B 1 83 ? 22.469 5.617 -1.242 1 88.69 83 GLU B O 1
ATOM 2267 N N . ARG B 1 84 ? 21.297 6.328 0.458 1 87.81 84 ARG B N 1
ATOM 2268 C CA . ARG B 1 84 ? 21.906 5.352 1.36 1 87.81 84 ARG B CA 1
ATOM 2269 C C . ARG B 1 84 ? 21.562 3.928 0.935 1 87.81 84 ARG B C 1
ATOM 2271 O O . ARG B 1 84 ? 22.406 3.043 0.949 1 87.81 84 ARG B O 1
ATOM 2278 N N . TRP B 1 85 ? 20.422 3.664 0.55 1 88.31 85 TRP B N 1
ATOM 2279 C CA . TRP B 1 85 ? 19.984 2.336 0.134 1 88.31 85 TRP B CA 1
ATOM 2280 C C . TRP B 1 85 ? 20.641 1.931 -1.178 1 88.31 85 TRP B C 1
ATOM 2282 O O . TRP B 1 85 ? 21.141 0.81 -1.309 1 88.31 85 TRP B O 1
ATOM 2292 N N . ARG B 1 86 ? 20.625 2.863 -2.072 1 88 86 ARG B N 1
ATOM 2293 C CA . ARG B 1 86 ? 21.219 2.562 -3.371 1 88 86 ARG B CA 1
ATOM 2294 C C . ARG B 1 86 ? 22.703 2.246 -3.234 1 88 86 ARG B C 1
ATOM 2296 O O . ARG B 1 86 ? 23.219 1.351 -3.908 1 88 86 ARG B O 1
ATOM 2303 N N . ALA B 1 87 ? 23.266 2.93 -2.314 1 88.06 87 ALA B N 1
ATOM 2304 C CA . ALA B 1 87 ? 24.703 2.766 -2.119 1 88.06 87 ALA B CA 1
ATOM 2305 C C . ALA B 1 87 ? 25.016 1.429 -1.455 1 88.06 87 ALA B C 1
ATOM 2307 O O . ALA B 1 87 ? 26.109 0.878 -1.639 1 88.06 87 ALA B O 1
ATOM 2308 N N . HIS B 1 88 ? 24.078 0.882 -0.774 1 86.5 88 HIS B N 1
ATOM 2309 C CA . HIS B 1 88 ? 24.359 -0.313 0.009 1 86.5 88 HIS B CA 1
ATOM 2310 C C . HIS B 1 88 ? 23.625 -1.528 -0.544 1 86.5 88 HIS B C 1
ATOM 2312 O O . HIS B 1 88 ? 23.766 -2.635 -0.014 1 86.5 88 HIS B O 1
ATOM 2318 N N . ALA B 1 89 ? 22.859 -1.263 -1.545 1 89.44 89 ALA B N 1
ATOM 2319 C CA . ALA B 1 89 ? 22.172 -2.381 -2.178 1 89.44 89 ALA B CA 1
ATOM 2320 C C . ALA B 1 89 ? 23.156 -3.361 -2.801 1 89.44 89 ALA B C 1
ATOM 2322 O O . ALA B 1 89 ? 24.109 -2.949 -3.467 1 89.44 89 ALA B O 1
ATOM 2323 N N . GLU B 1 90 ? 22.969 -4.602 -2.471 1 89.75 90 GLU B N 1
ATOM 2324 C CA . GLU B 1 90 ? 23.781 -5.66 -3.064 1 89.75 90 GLU B CA 1
ATOM 2325 C C . GLU B 1 90 ? 23.125 -6.219 -4.324 1 89.75 90 GLU B C 1
ATOM 2327 O O . GLU B 1 90 ? 22 -6.727 -4.27 1 89.75 90 GLU B O 1
ATOM 2332 N N . PRO B 1 91 ? 23.875 -6.117 -5.371 1 89.38 91 PRO B N 1
ATOM 2333 C CA . PRO B 1 91 ? 23.297 -6.66 -6.598 1 89.38 91 PRO B CA 1
ATOM 2334 C C . PRO B 1 91 ? 23.031 -8.164 -6.512 1 89.38 91 PRO B C 1
ATOM 2336 O O . PRO B 1 91 ? 23.812 -8.891 -5.898 1 89.38 91 PRO B O 1
ATOM 2339 N N . VAL B 1 92 ? 21.938 -8.594 -7.008 1 95.44 92 VAL B N 1
ATOM 2340 C CA . VAL B 1 92 ? 21.625 -10.008 -7.191 1 95.44 92 VAL B CA 1
ATOM 2341 C C . VAL B 1 92 ? 21.922 -10.422 -8.633 1 95.44 92 VAL B C 1
ATOM 2343 O O . VAL B 1 92 ? 21.266 -9.977 -9.562 1 95.44 92 VAL B O 1
ATOM 2346 N N . PRO B 1 93 ? 22.922 -11.305 -8.805 1 94.25 93 PRO B N 1
ATOM 2347 C CA . PRO B 1 93 ? 23.297 -11.688 -10.164 1 94.25 93 PRO B CA 1
ATOM 2348 C C . PRO B 1 93 ? 22.172 -12.406 -10.906 1 94.25 93 PRO B C 1
ATOM 2350 O O . PRO B 1 93 ? 21.594 -13.359 -10.375 1 94.25 93 PRO B O 1
ATOM 2353 N N . PRO B 1 94 ? 21.891 -11.945 -12.141 1 93.81 94 PRO B N 1
ATOM 2354 C CA . PRO B 1 94 ? 20.812 -12.562 -12.906 1 93.81 94 PRO B CA 1
ATOM 2355 C C . PRO B 1 94 ? 21.094 -14.023 -13.266 1 93.81 94 PRO B C 1
ATOM 2357 O O . PRO B 1 94 ? 20.188 -14.75 -13.68 1 93.81 94 PRO B O 1
ATOM 2360 N N . GLU B 1 95 ? 22.297 -14.477 -13.094 1 92.31 95 GLU B N 1
ATOM 2361 C CA . GLU B 1 95 ? 22.688 -15.836 -13.469 1 92.31 95 GLU B CA 1
ATOM 2362 C C . GLU B 1 95 ? 22.453 -16.812 -12.32 1 92.31 95 GLU B C 1
ATOM 2364 O O . GLU B 1 95 ? 22.547 -18.031 -12.5 1 92.31 95 GLU B O 1
ATOM 2369 N N . GLU B 1 96 ? 22.156 -16.266 -11.172 1 92.06 96 GLU B N 1
ATOM 2370 C CA . GLU B 1 96 ? 21.875 -17.109 -10.016 1 92.06 96 GLU B CA 1
ATOM 2371 C C . GLU B 1 96 ? 20.625 -17.969 -10.25 1 92.06 96 GLU B C 1
ATOM 2373 O O . GLU B 1 96 ? 19.828 -17.688 -11.141 1 92.06 96 GLU B O 1
ATOM 2378 N N . GLU B 1 97 ? 20.594 -19.031 -9.5 1 93.88 97 GLU B N 1
ATOM 2379 C CA . GLU B 1 97 ? 19.391 -19.844 -9.516 1 93.88 97 GLU B CA 1
ATOM 2380 C C . GLU B 1 97 ? 18.156 -19.031 -9.133 1 93.88 97 GLU B C 1
ATOM 2382 O O . GLU B 1 97 ? 18.219 -18.188 -8.234 1 93.88 97 GLU B O 1
ATOM 2387 N N . THR B 1 98 ? 17.062 -19.25 -9.867 1 93.75 98 THR B N 1
ATOM 2388 C CA . THR B 1 98 ? 15.859 -18.438 -9.781 1 93.75 98 THR B CA 1
ATOM 2389 C C . THR B 1 98 ? 15.391 -18.312 -8.336 1 93.75 98 THR B C 1
ATOM 2391 O O . THR B 1 98 ? 15.094 -17.203 -7.867 1 93.75 98 THR B O 1
ATOM 2394 N N . GLY B 1 99 ? 15.352 -19.422 -7.609 1 92.88 99 GLY B N 1
ATOM 2395 C CA . GLY B 1 99 ? 14.922 -19.406 -6.219 1 92.88 99 GLY B CA 1
ATOM 2396 C C . GLY B 1 99 ? 15.828 -18.562 -5.332 1 92.88 99 GLY B C 1
ATOM 2397 O O . GLY B 1 99 ? 15.359 -17.859 -4.445 1 92.88 99 GLY B O 1
ATOM 2398 N N . ARG B 1 100 ? 17.094 -18.656 -5.594 1 95.44 100 ARG B N 1
ATOM 2399 C CA . ARG B 1 100 ? 18.062 -17.891 -4.828 1 95.44 100 ARG B CA 1
ATOM 2400 C C . ARG B 1 100 ? 17.953 -16.406 -5.137 1 95.44 100 ARG B C 1
ATOM 2402 O O . ARG B 1 100 ? 18.125 -15.562 -4.25 1 95.44 100 ARG B O 1
ATOM 2409 N N . LYS B 1 101 ? 17.672 -16.047 -6.406 1 97.44 101 LYS B N 1
ATOM 2410 C CA . LYS B 1 101 ? 17.438 -14.648 -6.773 1 97.44 101 LYS B CA 1
ATOM 2411 C C . LYS B 1 101 ? 16.281 -14.055 -5.98 1 97.44 101 LYS B C 1
ATOM 2413 O O . LYS B 1 101 ? 16.391 -12.961 -5.418 1 97.44 101 LYS B O 1
ATOM 2418 N N . ALA B 1 102 ? 15.164 -14.844 -5.965 1 97.62 102 ALA B N 1
ATOM 2419 C CA . ALA B 1 102 ? 13.977 -14.375 -5.254 1 97.62 102 ALA B CA 1
ATOM 2420 C C . ALA B 1 102 ? 14.281 -14.156 -3.773 1 97.62 102 ALA B C 1
ATOM 2422 O O . ALA B 1 102 ? 13.93 -13.117 -3.213 1 97.62 102 ALA B O 1
ATOM 2423 N N . ALA B 1 103 ? 14.953 -15.125 -3.166 1 97 103 ALA B N 1
ATOM 2424 C CA . ALA B 1 103 ? 15.289 -15.047 -1.747 1 97 103 ALA B CA 1
ATOM 2425 C C . ALA B 1 103 ? 16.219 -13.875 -1.468 1 97 103 ALA B C 1
ATOM 2427 O O . ALA B 1 103 ? 16.016 -13.133 -0.503 1 97 103 ALA B O 1
ATOM 2428 N N . ALA B 1 104 ? 17.219 -13.68 -2.279 1 97.12 104 ALA B N 1
ATOM 2429 C CA . ALA B 1 104 ? 18.188 -12.609 -2.094 1 97.12 104 ALA B CA 1
ATOM 2430 C C . ALA B 1 104 ? 17.531 -11.242 -2.273 1 97.12 104 ALA B C 1
ATOM 2432 O O . ALA B 1 104 ? 17.781 -10.32 -1.483 1 97.12 104 ALA B O 1
ATOM 2433 N N . LEU B 1 105 ? 16.781 -11.125 -3.293 1 97.56 105 LEU B N 1
ATOM 2434 C CA . LEU B 1 105 ? 16.062 -9.883 -3.533 1 97.56 105 LEU B CA 1
ATOM 2435 C C . LEU B 1 105 ? 15.188 -9.508 -2.336 1 97.56 105 LEU B C 1
ATOM 2437 O O . LEU B 1 105 ? 15.258 -8.383 -1.838 1 97.56 105 LEU B O 1
ATOM 2441 N N . LEU B 1 106 ? 14.422 -10.461 -1.827 1 98 106 LEU B N 1
ATOM 2442 C CA . LEU B 1 106 ? 13.461 -10.18 -0.769 1 98 106 LEU B CA 1
ATOM 2443 C C . LEU B 1 106 ? 14.172 -9.953 0.562 1 98 106 LEU B C 1
ATOM 2445 O O . LEU B 1 106 ? 13.695 -9.18 1.398 1 98 106 LEU B O 1
ATOM 2449 N N . ALA B 1 107 ? 15.281 -10.633 0.786 1 96.94 107 ALA B N 1
ATOM 2450 C CA . ALA B 1 107 ? 16.062 -10.359 1.99 1 96.94 107 ALA B CA 1
ATOM 2451 C C . ALA B 1 107 ? 16.5 -8.898 2.041 1 96.94 107 ALA B C 1
ATOM 2453 O O . ALA B 1 107 ? 16.406 -8.25 3.086 1 96.94 107 ALA B O 1
ATOM 2454 N N . GLN B 1 108 ? 16.953 -8.406 0.962 1 96.25 108 GLN B N 1
ATOM 2455 C CA . GLN B 1 108 ? 17.359 -7.008 0.878 1 96.25 108 GLN B CA 1
ATOM 2456 C C . GLN B 1 108 ? 16.156 -6.078 1.006 1 96.25 108 GLN B C 1
ATOM 2458 O O . GLN B 1 108 ? 16.203 -5.078 1.728 1 96.25 108 GLN B O 1
ATOM 2463 N N . ARG B 1 109 ? 15.062 -6.375 0.344 1 96.75 109 ARG B N 1
ATOM 2464 C CA . ARG B 1 109 ? 13.852 -5.555 0.384 1 96.75 109 ARG B CA 1
ATOM 2465 C C . ARG B 1 109 ? 13.305 -5.465 1.802 1 96.75 109 ARG B C 1
ATOM 2467 O O . ARG B 1 109 ? 12.922 -4.383 2.256 1 96.75 109 ARG B O 1
ATOM 2474 N N . ALA B 1 110 ? 13.219 -6.605 2.426 1 96.62 110 ALA B N 1
ATOM 2475 C CA . ALA B 1 110 ? 12.672 -6.641 3.779 1 96.62 110 ALA B CA 1
ATOM 2476 C C . ALA B 1 110 ? 13.414 -5.676 4.699 1 96.62 110 ALA B C 1
ATOM 2478 O O . ALA B 1 110 ? 12.789 -4.926 5.457 1 96.62 110 ALA B O 1
ATOM 2479 N N . ARG B 1 111 ? 14.711 -5.625 4.602 1 94.25 111 ARG B N 1
ATOM 2480 C CA . ARG B 1 111 ? 15.508 -4.711 5.41 1 94.25 111 ARG B CA 1
ATOM 2481 C C . ARG B 1 111 ? 15.227 -3.26 5.043 1 94.25 111 ARG B C 1
ATOM 2483 O O . ARG B 1 111 ? 15.039 -2.416 5.922 1 94.25 111 ARG B O 1
ATOM 2490 N N . MET B 1 112 ? 15.219 -2.988 3.814 1 94.19 112 MET B N 1
ATOM 2491 C CA . MET B 1 112 ? 14.969 -1.636 3.322 1 94.19 112 MET B CA 1
ATOM 2492 C C . MET B 1 112 ? 13.578 -1.157 3.723 1 94.19 112 MET B C 1
ATOM 2494 O O . MET B 1 112 ? 13.422 -0.044 4.23 1 94.19 112 MET B O 1
ATOM 2498 N N . TYR B 1 113 ? 12.578 -2.02 3.506 1 95.88 113 TYR B N 1
ATOM 2499 C CA . TYR B 1 113 ? 11.195 -1.644 3.768 1 95.88 113 TYR B CA 1
ATOM 2500 C C . TYR B 1 113 ? 10.953 -1.454 5.262 1 95.88 113 TYR B C 1
ATOM 2502 O O . TYR B 1 113 ? 10.195 -0.566 5.668 1 95.88 113 TYR B O 1
ATOM 2510 N N . GLU B 1 114 ? 11.57 -2.275 6.066 1 92.81 114 GLU B N 1
ATOM 2511 C CA . GLU B 1 114 ? 11.438 -2.117 7.512 1 92.81 114 GLU B CA 1
ATOM 2512 C C . GLU B 1 114 ? 11.898 -0.736 7.965 1 92.81 114 GLU B C 1
ATOM 2514 O O . GLU B 1 114 ? 11.234 -0.081 8.766 1 92.81 114 GLU B O 1
ATOM 2519 N N . VAL B 1 115 ? 12.969 -0.272 7.395 1 89.81 115 VAL B N 1
ATOM 2520 C CA . VAL B 1 115 ? 13.594 0.981 7.816 1 89.81 115 VAL B CA 1
ATOM 2521 C C . VAL B 1 115 ? 12.844 2.16 7.191 1 89.81 115 VAL B C 1
ATOM 2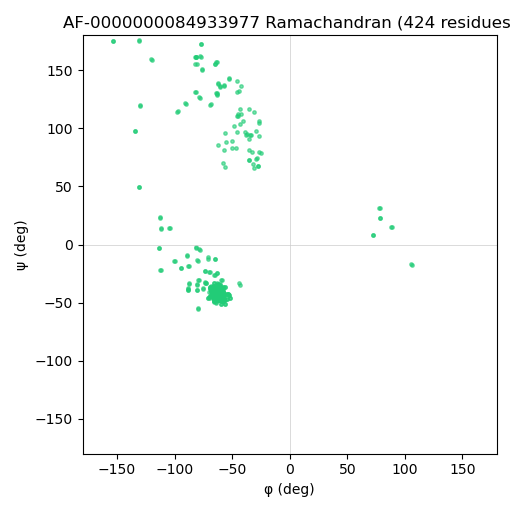523 O O . VAL B 1 115 ? 12.711 3.215 7.816 1 89.81 115 VAL B O 1
ATOM 2526 N N . MET B 1 116 ? 12.359 2.012 6.062 1 92.62 116 MET B N 1
ATOM 2527 C CA . MET B 1 116 ? 11.828 3.154 5.324 1 92.62 116 MET B CA 1
ATOM 2528 C C . MET B 1 116 ? 10.359 3.381 5.656 1 92.62 116 MET B C 1
ATOM 2530 O O . MET B 1 116 ? 9.812 4.445 5.367 1 92.62 116 MET B O 1
ATOM 2534 N N . THR B 1 117 ? 9.672 2.367 6.219 1 93.62 117 THR B N 1
ATOM 2535 C CA . THR B 1 117 ? 8.219 2.365 6.355 1 93.62 117 THR B CA 1
ATOM 2536 C C . THR B 1 117 ? 7.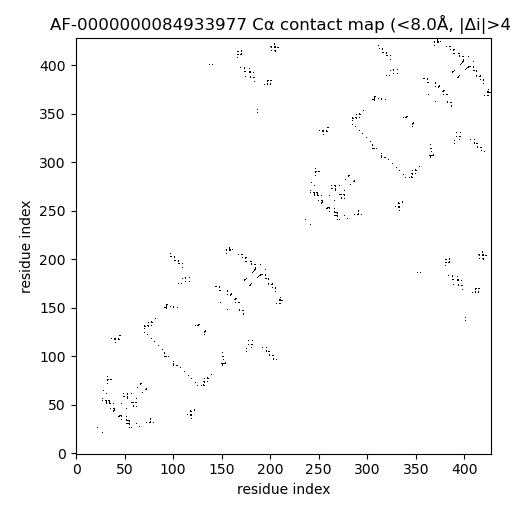746 3.617 7.09 1 93.62 117 THR B C 1
ATOM 2538 O O . THR B 1 117 ? 6.836 4.309 6.625 1 93.62 117 THR B O 1
ATOM 2541 N N . PRO B 1 118 ? 8.383 4.004 8.242 1 91.19 118 PRO B N 1
ATOM 2542 C CA . PRO B 1 118 ? 7.848 5.164 8.961 1 91.19 118 PRO B CA 1
ATOM 2543 C C . PRO B 1 118 ? 7.902 6.445 8.141 1 91.19 118 PRO B C 1
ATOM 2545 O O . PRO B 1 118 ? 6.922 7.191 8.086 1 91.19 118 PRO B O 1
ATOM 2548 N N . ILE B 1 119 ? 8.992 6.738 7.461 1 91.31 119 ILE B N 1
ATOM 2549 C CA . ILE B 1 119 ? 9.125 7.973 6.695 1 91.31 119 ILE B CA 1
ATOM 2550 C C . ILE B 1 119 ? 8.266 7.895 5.438 1 91.31 119 ILE B C 1
ATOM 2552 O O . ILE B 1 119 ? 7.711 8.898 4.988 1 91.31 119 ILE B O 1
ATOM 2556 N N . ARG B 1 120 ? 8.125 6.715 4.863 1 92.5 120 ARG B N 1
ATOM 2557 C CA . ARG B 1 120 ? 7.285 6.516 3.682 1 92.5 120 ARG B CA 1
ATOM 2558 C C . ARG B 1 120 ? 5.82 6.809 3.992 1 92.5 120 ARG B C 1
ATOM 2560 O O . ARG B 1 120 ? 5.125 7.441 3.195 1 92.5 120 ARG B O 1
ATOM 2567 N N . LYS B 1 121 ? 5.367 6.402 5.113 1 91.25 121 LYS B N 1
ATOM 2568 C CA . LYS B 1 121 ? 3.984 6.645 5.52 1 91.25 121 LYS B CA 1
ATOM 2569 C C . LYS B 1 121 ? 3.717 8.141 5.688 1 91.25 121 LYS B C 1
ATOM 2571 O O . LYS B 1 121 ? 2.678 8.641 5.25 1 91.25 121 LYS B O 1
ATOM 2576 N N . ILE B 1 122 ? 4.629 8.812 6.305 1 88.69 122 ILE B N 1
ATOM 2577 C CA . ILE B 1 122 ? 4.492 10.266 6.43 1 88.69 122 ILE B CA 1
ATOM 2578 C C . ILE B 1 122 ? 4.523 10.906 5.043 1 88.69 122 ILE B C 1
ATOM 2580 O O . ILE B 1 122 ? 3.719 11.797 4.746 1 88.69 122 ILE B O 1
ATOM 2584 N N . GLY B 1 123 ? 5.461 10.469 4.203 1 89.75 123 GLY B N 1
ATOM 2585 C CA . GLY B 1 123 ? 5.582 10.984 2.85 1 89.75 123 GLY B CA 1
ATOM 2586 C C . GLY B 1 123 ? 4.324 10.805 2.025 1 89.75 123 GLY B C 1
ATOM 2587 O O . GLY B 1 123 ? 3.959 11.688 1.24 1 89.75 123 GLY B O 1
ATOM 2588 N N . LEU B 1 124 ? 3.635 9.703 2.182 1 89.06 124 LEU B N 1
ATOM 2589 C CA . LEU B 1 124 ? 2.395 9.445 1.458 1 89.06 124 LEU B CA 1
ATOM 2590 C C . LEU B 1 124 ? 1.344 10.5 1.791 1 89.06 124 LEU B C 1
ATOM 2592 O O . LEU B 1 124 ? 0.592 10.93 0.914 1 89.06 124 LEU B O 1
ATOM 2596 N N . GLY B 1 125 ? 1.295 10.898 2.982 1 84.44 125 GLY B N 1
ATOM 2597 C CA . GLY B 1 125 ? 0.346 11.922 3.398 1 84.44 125 GLY B CA 1
ATOM 2598 C C . GLY B 1 125 ? 0.658 13.289 2.834 1 84.44 125 GLY B C 1
ATOM 2599 O O . GLY B 1 125 ? -0.236 14.133 2.693 1 84.44 125 GLY B O 1
ATOM 2600 N N . LEU B 1 126 ? 1.908 13.508 2.488 1 85.5 126 LEU B N 1
ATOM 2601 C CA . LEU B 1 126 ? 2.357 14.82 2.045 1 85.5 126 LEU B CA 1
ATOM 2602 C C . LEU B 1 126 ? 2.449 14.883 0.524 1 85.5 126 LEU B C 1
ATOM 2604 O O . LEU B 1 126 ? 2.531 15.961 -0.056 1 85.5 126 LEU B O 1
ATOM 2608 N N . GLU B 1 127 ? 2.402 13.742 -0.034 1 87.31 127 GLU B N 1
ATOM 2609 C CA . GLU B 1 127 ? 2.74 13.609 -1.448 1 87.31 127 GLU B CA 1
ATOM 2610 C C . GLU B 1 127 ? 1.791 14.422 -2.32 1 87.31 127 GLU B C 1
ATOM 2612 O O . GLU B 1 127 ? 2.217 15.047 -3.295 1 87.31 127 GLU B O 1
ATOM 2617 N N . ALA B 1 128 ? 0.518 14.445 -1.97 1 82.12 128 ALA B N 1
ATOM 2618 C CA . ALA B 1 128 ? -0.494 15.094 -2.797 1 82.12 128 ALA B CA 1
ATOM 2619 C C . ALA B 1 128 ? -0.185 16.578 -2.977 1 82.12 128 ALA B C 1
ATOM 2621 O O . ALA B 1 128 ? -0.416 17.141 -4.047 1 82.12 128 ALA B O 1
ATOM 2622 N N . ASP B 1 129 ? 0.45 17.188 -1.99 1 85.44 129 ASP B N 1
ATOM 2623 C CA . ASP B 1 129 ? 0.681 18.641 -2.012 1 85.44 129 ASP B CA 1
ATOM 2624 C C . ASP B 1 129 ? 2.164 18.953 -2.182 1 85.44 129 ASP B C 1
ATOM 2626 O O . ASP B 1 129 ? 2.586 20.094 -2.004 1 85.44 129 ASP B O 1
ATOM 2630 N N . SER B 1 130 ? 2.932 17.922 -2.553 1 92.19 130 SER B N 1
ATOM 2631 C CA . SER B 1 130 ? 4.375 18.109 -2.641 1 92.19 130 SER B CA 1
ATOM 2632 C C . SER B 1 130 ? 4.934 17.516 -3.932 1 92.19 130 SER B C 1
ATOM 2634 O O . SER B 1 130 ? 5.285 16.344 -3.984 1 92.19 130 SER B O 1
ATOM 2636 N N . PRO B 1 131 ? 5.105 18.391 -4.902 1 91.62 131 PRO B N 1
ATOM 2637 C CA . PRO B 1 131 ? 5.711 17.891 -6.137 1 91.62 131 PRO B CA 1
ATOM 2638 C C . PRO B 1 131 ? 7.109 17.328 -5.922 1 91.62 131 PRO B C 1
ATOM 2640 O O . PRO B 1 131 ? 7.496 16.359 -6.582 1 91.62 131 PRO B O 1
ATOM 2643 N N . GLY B 1 132 ? 7.816 17.953 -4.996 1 92.69 132 GLY B N 1
ATOM 2644 C CA . GLY B 1 132 ? 9.148 17.453 -4.691 1 92.69 132 GLY B CA 1
ATOM 2645 C C . GLY B 1 132 ? 9.141 16.047 -4.117 1 92.69 132 GLY B C 1
ATOM 2646 O O . GLY B 1 132 ? 9.922 15.195 -4.543 1 92.69 132 GLY B O 1
ATOM 2647 N N . LEU B 1 133 ? 8.305 15.82 -3.223 1 93 133 LEU B N 1
ATOM 2648 C CA . LEU B 1 133 ? 8.211 14.492 -2.625 1 93 133 LEU B CA 1
ATOM 2649 C C . LEU B 1 133 ? 7.703 13.469 -3.641 1 93 133 LEU B C 1
ATOM 2651 O O . LEU B 1 133 ? 8.203 12.344 -3.693 1 93 133 LEU B O 1
ATOM 2655 N N . ARG B 1 134 ? 6.738 13.867 -4.438 1 92.81 134 ARG B N 1
ATOM 2656 C CA . ARG B 1 134 ? 6.254 13 -5.504 1 92.81 134 ARG B CA 1
ATOM 2657 C C . ARG B 1 134 ? 7.391 12.578 -6.43 1 92.81 134 ARG B C 1
ATOM 2659 O O . ARG B 1 134 ? 7.477 11.414 -6.832 1 92.81 134 ARG B O 1
ATOM 2666 N N . GLY B 1 135 ? 8.195 13.516 -6.734 1 93.5 135 GLY B N 1
ATOM 2667 C CA . GLY B 1 135 ? 9.336 13.227 -7.594 1 93.5 135 GLY B CA 1
ATOM 2668 C C . GLY B 1 135 ? 10.305 12.227 -6.98 1 93.5 135 GLY B C 1
ATOM 2669 O O . GLY B 1 135 ? 10.711 11.266 -7.641 1 93.5 135 GLY B O 1
ATOM 2670 N N . VAL B 1 136 ? 10.648 12.375 -5.719 1 93.38 136 VAL B N 1
ATOM 2671 C CA . VAL B 1 136 ? 11.594 11.5 -5.035 1 93.38 136 VAL B CA 1
ATOM 2672 C C . VAL B 1 136 ? 11 10.094 -4.914 1 93.38 136 VAL B C 1
ATOM 2674 O O . VAL B 1 136 ? 11.688 9.102 -5.129 1 93.38 136 VAL B O 1
ATOM 2677 N N . MET B 1 137 ? 9.781 10.047 -4.613 1 93.5 137 MET B N 1
ATOM 2678 C CA . MET B 1 137 ? 9.117 8.758 -4.457 1 93.5 137 MET B CA 1
ATOM 2679 C C . MET B 1 137 ? 9.008 8.031 -5.797 1 93.5 137 MET B C 1
ATOM 2681 O O . MET B 1 137 ? 9.227 6.82 -5.871 1 93.5 137 MET B O 1
ATOM 2685 N N . ALA B 1 138 ? 8.711 8.812 -6.828 1 93.81 138 ALA B N 1
ATOM 2686 C CA . ALA B 1 138 ? 8.641 8.234 -8.172 1 93.81 138 ALA B CA 1
ATOM 2687 C C . ALA B 1 138 ? 10 7.676 -8.594 1 93.81 138 ALA B C 1
ATOM 2689 O O . ALA B 1 138 ? 10.07 6.613 -9.219 1 93.81 138 ALA B O 1
ATOM 2690 N N . GLU B 1 139 ? 11.008 8.391 -8.273 1 94.12 139 GLU B N 1
ATOM 2691 C CA . GLU B 1 139 ? 12.359 7.93 -8.578 1 94.12 139 GLU B CA 1
ATOM 2692 C C . GLU B 1 139 ? 12.68 6.633 -7.84 1 94.12 139 GLU B C 1
ATOM 2694 O O . GLU B 1 139 ? 13.289 5.727 -8.406 1 94.12 139 GLU B O 1
ATOM 2699 N N . GLY B 1 140 ? 12.352 6.586 -6.574 1 92.94 140 GLY B N 1
ATOM 2700 C CA . GLY B 1 140 ? 12.539 5.363 -5.809 1 92.94 140 GLY B CA 1
ATOM 2701 C C . GLY B 1 140 ? 11.781 4.18 -6.383 1 92.94 140 GLY B C 1
ATOM 2702 O O . GLY B 1 140 ? 12.344 3.098 -6.547 1 92.94 140 GLY B O 1
ATOM 2703 N N . ASP B 1 141 ? 10.539 4.426 -6.742 1 93.69 141 ASP B N 1
ATOM 2704 C CA . ASP B 1 141 ? 9.703 3.385 -7.336 1 93.69 141 ASP B CA 1
ATOM 2705 C C . ASP B 1 141 ? 10.305 2.883 -8.648 1 93.69 141 ASP B C 1
ATOM 2707 O O . ASP B 1 141 ? 10.32 1.679 -8.906 1 93.69 141 ASP B O 1
ATOM 2711 N N . ALA B 1 142 ? 10.789 3.83 -9.438 1 94.62 142 ALA B N 1
ATOM 2712 C CA . ALA B 1 142 ? 11.414 3.467 -10.703 1 94.62 142 ALA B CA 1
ATOM 2713 C C . ALA B 1 142 ? 12.664 2.623 -10.477 1 94.62 142 ALA B C 1
ATOM 2715 O O . ALA B 1 142 ? 12.922 1.672 -11.219 1 94.62 142 ALA B O 1
ATOM 2716 N N . TRP B 1 143 ? 13.398 2.99 -9.539 1 94.19 143 TRP B N 1
ATOM 2717 C CA . TRP B 1 143 ? 14.609 2.238 -9.234 1 94.19 143 TRP B CA 1
ATOM 2718 C C . TRP B 1 143 ? 14.266 0.817 -8.797 1 94.19 143 TRP B C 1
ATOM 2720 O O . TRP B 1 143 ? 14.914 -0.141 -9.227 1 94.19 143 TRP B O 1
ATOM 2730 N N . PHE B 1 144 ? 13.305 0.618 -7.934 1 94.94 144 PHE B N 1
ATOM 2731 C CA . PHE B 1 144 ? 12.891 -0.705 -7.484 1 94.94 144 PHE B CA 1
ATOM 2732 C C . PHE B 1 144 ? 12.414 -1.553 -8.656 1 94.94 144 PHE B C 1
ATOM 2734 O O . PHE B 1 144 ? 12.75 -2.734 -8.75 1 94.94 144 PHE B O 1
ATOM 2741 N N . ARG B 1 145 ? 11.695 -0.966 -9.539 1 96.38 145 ARG B N 1
ATOM 2742 C CA . ARG B 1 145 ? 11.219 -1.689 -10.711 1 96.38 145 ARG B CA 1
ATOM 2743 C C . ARG B 1 145 ? 12.375 -2.111 -11.602 1 96.38 145 ARG B C 1
ATOM 2745 O O . ARG B 1 145 ? 12.414 -3.242 -12.094 1 96.38 145 ARG B O 1
ATOM 2752 N N . ALA B 1 146 ? 13.242 -1.185 -11.812 1 95.88 146 ALA B N 1
ATOM 2753 C CA . ALA B 1 146 ? 14.398 -1.478 -12.656 1 95.88 146 ALA B CA 1
ATOM 2754 C C . ALA B 1 146 ? 15.242 -2.6 -12.062 1 95.88 146 ALA B C 1
ATOM 2756 O O . ALA B 1 146 ? 15.797 -3.428 -12.789 1 95.88 146 ALA B O 1
ATOM 2757 N N . ASP B 1 147 ? 15.352 -2.572 -10.773 1 96.5 147 ASP B N 1
ATOM 2758 C CA . ASP B 1 147 ? 16.094 -3.615 -10.078 1 96.5 147 ASP B CA 1
ATOM 2759 C C . ASP B 1 147 ? 15.445 -4.98 -10.266 1 96.5 147 ASP B C 1
ATOM 2761 O O . ASP B 1 147 ? 16.125 -5.973 -10.539 1 96.5 147 ASP B O 1
ATOM 2765 N N . VAL B 1 148 ? 14.156 -5.121 -10.172 1 97.56 148 VAL B N 1
ATOM 2766 C CA . VAL B 1 148 ? 13.43 -6.367 -10.391 1 97.56 148 VAL B CA 1
ATOM 2767 C C . VAL B 1 148 ? 13.625 -6.824 -11.836 1 97.56 148 VAL B C 1
ATOM 2769 O O . VAL B 1 148 ? 13.891 -8 -12.094 1 97.56 148 VAL B O 1
ATOM 2772 N N . ALA B 1 149 ? 13.5 -5.871 -12.758 1 97.19 149 ALA B N 1
ATOM 2773 C CA . ALA B 1 149 ? 13.688 -6.184 -14.172 1 97.19 149 ALA B CA 1
ATOM 2774 C C . ALA B 1 149 ? 15.078 -6.758 -14.43 1 97.19 149 ALA B C 1
ATOM 2776 O O . ALA B 1 149 ? 15.227 -7.707 -15.203 1 97.19 149 ALA B O 1
ATOM 2777 N N . ALA B 1 150 ? 16.047 -6.184 -13.766 1 96.94 150 ALA B N 1
ATOM 2778 C CA . ALA B 1 150 ? 17.422 -6.617 -13.953 1 96.94 150 ALA B CA 1
ATOM 2779 C C . ALA B 1 150 ? 17.656 -7.992 -13.336 1 96.94 150 ALA B C 1
ATOM 2781 O O . ALA B 1 150 ? 18.281 -8.859 -13.953 1 96.94 150 ALA B O 1
ATOM 2782 N N . VAL B 1 151 ? 17.203 -8.211 -12.141 1 97.62 151 VAL B N 1
ATOM 2783 C CA . VAL B 1 151 ? 17.406 -9.461 -11.406 1 97.62 151 VAL B CA 1
ATOM 2784 C C . VAL B 1 151 ? 16.75 -10.617 -12.164 1 97.62 151 VAL B C 1
ATOM 2786 O O . VAL B 1 151 ? 17.328 -11.703 -12.25 1 97.62 151 VAL B O 1
ATOM 2789 N N . PHE B 1 152 ? 15.609 -10.367 -12.797 1 97.75 152 PHE B N 1
ATOM 2790 C CA . PHE B 1 152 ? 14.867 -11.461 -13.414 1 97.75 152 PHE B CA 1
ATOM 2791 C C . PHE B 1 152 ? 14.867 -11.32 -14.938 1 97.75 152 PHE B C 1
ATOM 2793 O O . PHE B 1 152 ? 13.953 -11.805 -15.609 1 97.75 152 PHE B O 1
ATOM 2800 N N . ALA B 1 153 ? 15.828 -10.625 -15.469 1 96.69 153 ALA B N 1
ATOM 2801 C CA . ALA B 1 153 ? 15.953 -10.375 -16.906 1 96.69 153 ALA B CA 1
ATOM 2802 C C . ALA B 1 153 ? 15.906 -11.688 -17.688 1 96.69 153 ALA B C 1
ATOM 2804 O O . ALA B 1 153 ? 15.211 -11.781 -18.703 1 96.69 153 ALA B O 1
ATOM 2805 N N . PRO B 1 154 ? 16.594 -12.797 -17.281 1 96.44 154 PRO B N 1
ATOM 2806 C CA . PRO B 1 154 ? 16.531 -14.055 -18.031 1 96.44 154 PRO B CA 1
ATOM 2807 C C . PRO B 1 154 ? 15.125 -14.64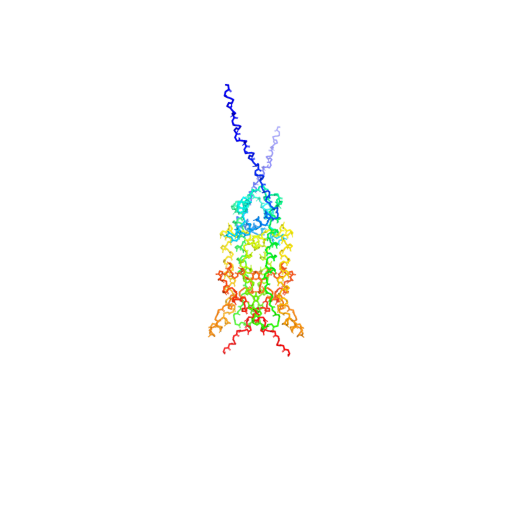1 -18.078 1 96.44 154 PRO B C 1
ATOM 2809 O O . PRO B 1 154 ? 14.68 -15.094 -19.141 1 96.44 154 PRO B O 1
ATOM 2812 N N . GLU B 1 155 ? 14.422 -14.641 -16.969 1 96.25 155 GLU B N 1
ATOM 2813 C CA . GLU B 1 155 ? 13.055 -15.156 -16.906 1 96.25 155 GLU B CA 1
ATOM 2814 C C . GLU B 1 155 ? 12.109 -14.312 -17.75 1 96.25 155 GLU B C 1
ATOM 2816 O O . GLU B 1 155 ? 11.266 -14.844 -18.469 1 96.25 155 GLU B O 1
ATOM 2821 N N . LEU B 1 156 ? 12.273 -12.977 -17.656 1 96.56 156 LEU B N 1
ATOM 2822 C CA . LEU B 1 156 ? 11.438 -12.062 -18.438 1 96.56 156 LEU B CA 1
ATOM 2823 C C . LEU B 1 156 ? 11.68 -12.25 -19.938 1 96.56 156 LEU B C 1
ATOM 2825 O O . LEU B 1 156 ? 10.742 -12.195 -20.734 1 96.56 156 LEU B O 1
ATOM 2829 N N . GLY B 1 157 ? 12.906 -12.445 -20.234 1 95 157 GLY B N 1
ATOM 2830 C CA . GLY B 1 157 ? 13.25 -12.711 -21.625 1 95 157 GLY B CA 1
ATOM 2831 C C . GLY B 1 157 ? 12.609 -13.977 -22.172 1 95 157 GLY B C 1
ATOM 2832 O O . GLY B 1 157 ? 12.102 -13.992 -23.281 1 95 157 GLY B O 1
ATOM 2833 N N . ARG B 1 158 ? 12.609 -15.039 -21.422 1 94.5 158 ARG B N 1
ATOM 2834 C CA . ARG B 1 158 ? 12.016 -16.312 -21.844 1 94.5 158 ARG B CA 1
ATOM 2835 C C . ARG B 1 158 ? 10.508 -16.172 -22.031 1 94.5 158 ARG B C 1
ATOM 2837 O O . ARG B 1 158 ? 9.938 -16.766 -22.953 1 94.5 158 ARG B O 1
ATOM 2844 N N . VAL B 1 159 ? 9.875 -15.445 -21.156 1 94.5 159 VAL B N 1
ATOM 2845 C CA . VAL B 1 159 ? 8.438 -15.219 -21.297 1 94.5 159 VAL B CA 1
ATOM 2846 C C . VAL B 1 159 ? 8.156 -14.406 -22.547 1 94.5 159 VAL B C 1
ATOM 2848 O O . VAL B 1 159 ? 7.199 -14.688 -23.281 1 94.5 159 VAL B O 1
ATOM 2851 N N . ALA B 1 160 ? 8.93 -13.367 -22.75 1 92.88 160 ALA B N 1
ATOM 2852 C CA . ALA B 1 160 ? 8.781 -12.555 -23.953 1 92.88 160 ALA B CA 1
ATOM 2853 C C . ALA B 1 160 ? 8.961 -13.406 -25.203 1 92.88 160 ALA B C 1
ATOM 2855 O O . ALA B 1 160 ? 8.188 -13.281 -26.172 1 92.88 160 ALA B O 1
ATOM 2856 N N . ASP B 1 161 ? 9.891 -14.273 -25.203 1 92.38 161 ASP B N 1
ATOM 2857 C CA . ASP B 1 161 ? 10.18 -15.156 -26.328 1 92.38 161 ASP B CA 1
ATOM 2858 C C . ASP B 1 161 ? 9.023 -16.125 -26.578 1 92.38 161 ASP B C 1
ATOM 2860 O O . ASP B 1 161 ? 8.789 -16.531 -27.719 1 92.38 161 ASP B O 1
ATOM 2864 N N . ALA B 1 162 ? 8.406 -16.484 -25.531 1 90.88 162 ALA B N 1
ATOM 2865 C CA . ALA B 1 162 ? 7.285 -17.406 -25.641 1 90.88 162 ALA B CA 1
ATOM 2866 C C . ALA B 1 162 ? 6.023 -16.703 -26.109 1 90.88 162 ALA B C 1
ATOM 2868 O O . ALA B 1 162 ? 4.973 -17.328 -26.281 1 90.88 162 ALA B O 1
ATOM 2869 N N . GLY B 1 163 ? 6.023 -15.359 -26.281 1 83.88 163 GLY B N 1
ATOM 2870 C CA . GLY B 1 163 ? 4.918 -14.602 -26.859 1 83.88 163 GLY B CA 1
ATOM 2871 C C . GLY B 1 163 ? 3.904 -14.156 -25.812 1 83.88 163 GLY B C 1
ATOM 2872 O O . GLY B 1 163 ? 2.756 -13.859 -26.141 1 83.88 163 GLY B O 1
ATOM 2873 N N . ALA B 1 164 ? 4.207 -14.188 -24.562 1 74.19 164 ALA B N 1
ATOM 2874 C CA . ALA B 1 164 ? 3.271 -13.852 -23.5 1 74.19 164 ALA B CA 1
ATOM 2875 C C . ALA B 1 164 ? 3.895 -12.859 -22.516 1 74.19 164 ALA B C 1
ATOM 2877 O O . ALA B 1 164 ? 3.887 -13.086 -21.312 1 74.19 164 ALA B O 1
ATOM 2878 N N . PRO B 1 165 ? 4.461 -11.812 -23.047 1 65 165 PRO B N 1
ATOM 2879 C CA . PRO B 1 165 ? 5.297 -10.984 -22.172 1 65 165 PRO B CA 1
ATOM 2880 C C . PRO B 1 165 ? 4.484 -10.195 -21.141 1 65 165 PRO B C 1
ATOM 2882 O O . PRO B 1 165 ? 5.016 -9.781 -20.109 1 65 165 PRO B O 1
ATOM 2885 N N . GLY B 1 166 ? 3.26 -10.172 -21.328 1 76.25 166 GLY B N 1
ATOM 2886 C CA . GLY B 1 166 ? 2.568 -9.133 -20.578 1 76.25 166 GLY B CA 1
ATOM 2887 C C . GLY B 1 166 ? 2.342 -9.492 -19.125 1 76.25 166 GLY B C 1
ATOM 2888 O O . GLY B 1 166 ? 2.092 -10.656 -18.812 1 76.25 166 GLY B O 1
ATOM 2889 N N . GLY B 1 167 ? 2.727 -8.695 -18.172 1 92.12 167 GLY B N 1
ATOM 2890 C CA . GLY B 1 167 ? 2.223 -8.672 -16.812 1 92.12 167 GLY B CA 1
ATOM 2891 C C . GLY B 1 167 ? 3.189 -9.266 -15.797 1 92.12 167 GLY B C 1
ATOM 2892 O O . GLY B 1 167 ? 3.049 -9.047 -14.594 1 92.12 167 GLY B O 1
ATOM 2893 N N . LEU B 1 168 ? 4.207 -10.086 -16.375 1 96.5 168 LEU B N 1
ATOM 2894 C CA . LEU B 1 168 ? 5.055 -10.766 -15.398 1 96.5 168 LEU B CA 1
ATOM 2895 C C . LEU B 1 168 ? 5.871 -9.75 -14.602 1 96.5 168 LEU B C 1
ATOM 2897 O O . LEU B 1 168 ? 5.969 -9.852 -13.375 1 96.5 168 LEU B O 1
ATOM 2901 N N . LEU B 1 169 ? 6.52 -8.805 -15.305 1 97.31 169 LEU B N 1
ATOM 2902 C CA . LEU B 1 169 ? 7.297 -7.805 -14.586 1 97.31 169 LEU B CA 1
ATOM 2903 C C . LEU B 1 169 ? 6.418 -7.035 -13.602 1 97.31 169 LEU B C 1
ATOM 2905 O O . LEU B 1 169 ? 6.82 -6.797 -12.461 1 97.31 169 LEU B O 1
ATOM 2909 N N . ASP B 1 170 ? 5.23 -6.637 -14.055 1 97.62 170 ASP B N 1
ATOM 2910 C CA . ASP B 1 170 ? 4.301 -5.926 -13.18 1 97.62 170 ASP B CA 1
ATOM 2911 C C . ASP B 1 170 ? 3.953 -6.766 -11.953 1 97.62 170 ASP B C 1
ATOM 2913 O O . ASP B 1 170 ? 3.91 -6.25 -10.836 1 97.62 170 ASP B O 1
ATOM 2917 N N . ALA B 1 171 ? 3.721 -8.039 -12.18 1 98.19 171 ALA B N 1
ATOM 2918 C CA . ALA B 1 171 ? 3.369 -8.953 -11.094 1 98.19 171 ALA B CA 1
ATOM 2919 C C . ALA B 1 171 ? 4.535 -9.125 -10.117 1 98.19 171 ALA B C 1
ATOM 2921 O O . ALA B 1 171 ? 4.355 -9.016 -8.906 1 98.19 171 ALA B O 1
ATOM 2922 N N . LEU B 1 172 ? 5.742 -9.336 -10.641 1 98.56 172 LEU B N 1
ATOM 2923 C CA . LEU B 1 172 ? 6.926 -9.523 -9.812 1 98.56 172 LEU B CA 1
ATOM 2924 C C . LEU B 1 172 ? 7.219 -8.273 -8.984 1 98.56 172 LEU B C 1
ATOM 2926 O O . LEU B 1 172 ? 7.496 -8.367 -7.789 1 98.56 172 LEU B O 1
ATOM 2930 N N . GLU B 1 173 ? 7.172 -7.195 -9.695 1 98.38 173 GLU B N 1
ATOM 2931 C CA . GLU B 1 173 ? 7.473 -5.934 -9.023 1 98.38 173 GLU B CA 1
ATOM 2932 C C . GLU B 1 173 ? 6.43 -5.621 -7.953 1 98.38 173 GLU B C 1
ATOM 2934 O O . GLU B 1 173 ? 6.781 -5.23 -6.84 1 98.38 173 GLU B O 1
ATOM 2939 N N . ALA B 1 174 ? 5.156 -5.773 -8.203 1 98.38 174 ALA B N 1
ATOM 2940 C CA . ALA B 1 174 ? 4.102 -5.535 -7.223 1 98.38 174 ALA B CA 1
ATOM 2941 C C . ALA B 1 174 ? 4.242 -6.473 -6.027 1 98.38 174 ALA B C 1
ATOM 2943 O O . ALA B 1 174 ? 4.137 -6.047 -4.875 1 98.38 174 ALA B O 1
ATOM 2944 N N . ALA B 1 175 ? 4.523 -7.707 -6.262 1 98.44 175 ALA B N 1
ATOM 2945 C CA . ALA B 1 175 ? 4.625 -8.719 -5.219 1 98.44 175 ALA B CA 1
ATOM 2946 C C . ALA B 1 175 ? 5.793 -8.43 -4.281 1 98.44 175 ALA B C 1
ATOM 2948 O O . ALA B 1 175 ? 5.789 -8.859 -3.125 1 98.44 175 ALA B O 1
ATOM 2949 N N . SER B 1 176 ? 6.801 -7.742 -4.777 1 98.31 176 SER B N 1
ATOM 2950 C CA . SER B 1 176 ? 7.973 -7.434 -3.965 1 98.31 176 SER B CA 1
ATOM 2951 C C . SER B 1 176 ? 7.965 -5.977 -3.514 1 98.31 176 SER B C 1
ATOM 2953 O O . SER B 1 176 ? 8.984 -5.453 -3.066 1 98.31 176 SER B O 1
ATOM 2955 N N . SER B 1 177 ? 6.879 -5.289 -3.631 1 98 177 SER B N 1
ATOM 2956 C CA . SER B 1 177 ? 6.773 -3.854 -3.387 1 98 177 SER B CA 1
ATOM 2957 C C . SER B 1 177 ? 6.641 -3.555 -1.896 1 98 177 SER B C 1
ATOM 2959 O O . SER B 1 177 ? 6.312 -4.441 -1.106 1 98 177 SER B O 1
ATOM 2961 N N . TRP B 1 178 ? 6.926 -2.314 -1.535 1 96.88 178 TRP B N 1
ATOM 2962 C CA . TRP B 1 178 ? 6.707 -1.836 -0.174 1 96.88 178 TRP B CA 1
ATOM 2963 C C . TRP B 1 178 ? 5.242 -1.986 0.228 1 96.88 178 TRP B C 1
ATOM 2965 O O . TRP B 1 178 ? 4.938 -2.277 1.387 1 96.88 178 TRP B O 1
ATOM 2975 N N . ALA B 1 179 ? 4.352 -1.77 -0.712 1 96.94 179 ALA B N 1
ATOM 2976 C CA . ALA B 1 179 ? 2.916 -1.848 -0.439 1 96.94 179 ALA B CA 1
ATOM 2977 C C . ALA B 1 179 ? 2.537 -3.219 0.115 1 96.94 179 ALA B C 1
ATOM 2979 O O . ALA B 1 179 ? 1.785 -3.314 1.088 1 96.94 179 ALA B O 1
ATOM 2980 N N . VAL B 1 180 ? 3.059 -4.215 -0.474 1 98.31 180 VAL B N 1
ATOM 2981 C CA . VAL B 1 180 ? 2.768 -5.57 -0.016 1 98.31 180 VAL B CA 1
ATOM 2982 C C . VAL B 1 180 ? 3.408 -5.805 1.35 1 98.31 180 VAL B C 1
ATOM 2984 O O . VAL B 1 180 ? 2.779 -6.359 2.252 1 98.31 180 VAL B O 1
ATOM 2987 N N . TRP B 1 181 ? 4.645 -5.387 1.498 1 98.25 181 TRP B N 1
ATOM 2988 C CA . TRP B 1 181 ? 5.332 -5.523 2.779 1 98.25 181 TRP B CA 1
ATOM 2989 C C . TRP B 1 181 ? 4.543 -4.844 3.895 1 98.25 181 TRP B C 1
ATOM 2991 O O . TRP B 1 181 ? 4.277 -5.453 4.934 1 98.25 181 TRP B O 1
ATOM 3001 N N . ASP B 1 182 ? 4.195 -3.596 3.635 1 97 182 ASP B N 1
ATOM 3002 C CA . ASP B 1 182 ? 3.475 -2.836 4.652 1 97 182 ASP B CA 1
ATOM 3003 C C . ASP B 1 182 ? 2.125 -3.477 4.965 1 97 182 ASP B C 1
ATOM 3005 O O . ASP B 1 182 ? 1.695 -3.502 6.121 1 97 182 ASP B O 1
ATOM 3009 N N . HIS B 1 183 ? 1.435 -3.939 3.959 1 97.12 183 HIS B N 1
ATOM 3010 C CA . HIS B 1 183 ? 0.169 -4.637 4.156 1 97.12 183 HIS B CA 1
ATOM 3011 C C . HIS B 1 183 ? 0.341 -5.844 5.07 1 97.12 183 HIS B C 1
ATOM 3013 O O . HIS B 1 183 ? -0.387 -5.988 6.059 1 97.12 183 HIS B O 1
ATOM 3019 N N . LEU B 1 184 ? 1.303 -6.645 4.836 1 97.88 184 LEU B N 1
ATOM 3020 C CA . LEU B 1 184 ? 1.531 -7.867 5.598 1 97.88 184 LEU B CA 1
ATOM 3021 C C . LEU B 1 184 ? 1.983 -7.551 7.016 1 97.88 184 LEU B C 1
ATOM 3023 O O . LEU B 1 184 ? 1.528 -8.18 7.973 1 97.88 184 LEU B O 1
ATOM 3027 N N . ARG B 1 185 ? 2.777 -6.543 7.141 1 97.06 185 ARG B N 1
ATOM 3028 C CA . ARG B 1 185 ? 3.336 -6.184 8.438 1 97.06 185 ARG B CA 1
ATOM 3029 C C . ARG B 1 185 ? 2.322 -5.406 9.273 1 97.06 185 ARG B C 1
ATOM 3031 O O . ARG B 1 185 ? 1.946 -5.844 10.367 1 97.06 185 ARG B O 1
ATOM 3038 N N . SER B 1 186 ? 1.79 -4.32 8.742 1 93.44 186 SER B N 1
ATOM 3039 C CA . SER B 1 186 ? 1.024 -3.35 9.516 1 93.44 186 SER B CA 1
ATOM 3040 C C . SER B 1 186 ? -0.454 -3.721 9.562 1 93.44 186 SER B C 1
ATOM 3042 O O . SER B 1 186 ? -1.115 -3.533 10.586 1 93.44 186 SER B O 1
ATOM 3044 N N . ARG B 1 187 ? -0.957 -4.199 8.461 1 93.56 187 ARG B N 1
ATOM 3045 C CA . ARG B 1 187 ? -2.387 -4.484 8.422 1 93.56 187 ARG B CA 1
ATOM 3046 C C . ARG B 1 187 ? -2.68 -5.898 8.906 1 93.56 187 ARG B C 1
ATOM 3048 O O . ARG B 1 187 ? -3.65 -6.121 9.633 1 93.56 187 ARG B O 1
ATOM 3055 N N . ARG B 1 188 ? -1.826 -6.824 8.57 1 95.06 188 ARG B N 1
ATOM 3056 C CA . ARG B 1 188 ? -2.051 -8.219 8.945 1 95.06 188 ARG B CA 1
ATOM 3057 C C . ARG B 1 188 ? -1.338 -8.555 10.25 1 95.06 188 ARG B C 1
ATOM 3059 O O . ARG B 1 188 ? -1.614 -9.586 10.867 1 95.06 188 ARG B O 1
ATOM 3066 N N . GLY B 1 189 ? -0.329 -7.762 10.625 1 95.25 189 GLY B N 1
ATOM 3067 C CA . GLY B 1 189 ? 0.353 -7.93 11.898 1 95.25 189 GLY B CA 1
ATOM 3068 C C . GLY B 1 189 ? 1.358 -9.062 11.891 1 95.25 189 GLY B C 1
ATOM 3069 O O . GLY B 1 189 ? 1.702 -9.602 12.945 1 95.25 189 GLY B O 1
ATOM 3070 N N . LEU B 1 190 ? 1.835 -9.438 10.766 1 97.12 190 LEU B N 1
ATOM 3071 C CA . LEU B 1 190 ? 2.832 -10.5 10.672 1 97.12 190 LEU B CA 1
ATOM 3072 C C . LEU B 1 190 ? 4.207 -9.992 11.094 1 97.12 190 LEU B C 1
ATOM 3074 O O . LEU B 1 190 ? 4.512 -8.812 10.922 1 97.12 190 LEU B O 1
ATOM 3078 N N . ASP B 1 191 ? 5 -10.898 11.617 1 97.12 191 ASP B N 1
ATOM 3079 C CA . ASP B 1 191 ? 6.391 -10.5 11.828 1 97.12 191 ASP B CA 1
ATOM 3080 C C . ASP B 1 191 ? 7.168 -10.516 10.516 1 97.12 191 ASP B C 1
ATOM 3082 O O . ASP B 1 191 ? 6.629 -10.891 9.469 1 97.12 191 ASP B O 1
ATOM 3086 N N . GLY B 1 192 ? 8.391 -10.031 10.531 1 97.19 192 GLY B N 1
ATOM 3087 C CA . GLY B 1 192 ? 9.195 -9.875 9.328 1 97.19 192 GLY B CA 1
ATOM 3088 C C . GLY B 1 192 ? 9.422 -11.18 8.578 1 97.19 192 GLY B C 1
ATOM 3089 O O . GLY B 1 192 ? 9.375 -11.211 7.348 1 97.19 192 GLY B O 1
ATOM 3090 N N . ALA B 1 193 ? 9.664 -12.211 9.281 1 96.38 193 ALA B N 1
ATOM 3091 C CA . ALA B 1 193 ? 9.938 -13.508 8.664 1 96.38 193 ALA B CA 1
ATOM 3092 C C . ALA B 1 193 ? 8.703 -14.039 7.938 1 96.38 193 ALA B C 1
ATOM 3094 O O . ALA B 1 193 ? 8.805 -14.531 6.812 1 96.38 193 ALA B O 1
ATOM 3095 N N . ALA B 1 194 ? 7.535 -13.922 8.57 1 96.56 194 ALA B N 1
ATOM 3096 C CA . ALA B 1 194 ? 6.297 -14.406 7.965 1 96.56 194 ALA B CA 1
ATOM 3097 C C . ALA B 1 194 ? 5.922 -13.57 6.742 1 96.56 194 ALA B C 1
ATOM 3099 O O . ALA B 1 194 ? 5.449 -14.109 5.734 1 96.56 194 ALA B O 1
ATOM 3100 N N . ALA B 1 195 ? 6.117 -12.266 6.805 1 97.81 195 ALA B N 1
ATOM 3101 C CA . ALA B 1 195 ? 5.852 -11.391 5.668 1 97.81 195 ALA B CA 1
ATOM 3102 C C . ALA B 1 195 ? 6.75 -11.742 4.484 1 97.81 195 ALA B C 1
ATOM 3104 O O . ALA B 1 195 ? 6.273 -11.883 3.355 1 97.81 195 ALA B O 1
ATOM 3105 N N . ARG B 1 196 ? 8 -11.898 4.801 1 97 196 ARG B N 1
ATOM 3106 C CA . ARG B 1 196 ? 8.953 -12.258 3.754 1 97 196 ARG B CA 1
ATOM 3107 C C . ARG B 1 196 ? 8.602 -13.609 3.143 1 97 196 ARG B C 1
ATOM 3109 O O . ARG B 1 196 ? 8.695 -13.789 1.928 1 97 196 ARG B O 1
ATOM 3116 N N . ALA B 1 197 ? 8.242 -14.555 3.951 1 95.88 197 ALA B N 1
ATOM 3117 C CA . ALA B 1 197 ? 7.887 -15.883 3.467 1 95.88 197 ALA B CA 1
ATOM 3118 C C . ALA B 1 197 ? 6.699 -15.82 2.51 1 95.88 197 ALA B C 1
ATOM 3120 O O . ALA B 1 197 ? 6.68 -16.516 1.489 1 95.88 197 ALA B O 1
ATOM 3121 N N . ALA B 1 198 ? 5.703 -15.031 2.842 1 97.25 198 ALA B N 1
ATOM 3122 C CA . ALA B 1 198 ? 4.543 -14.867 1.972 1 97.25 198 ALA B CA 1
ATOM 3123 C C . ALA B 1 198 ? 4.938 -14.242 0.637 1 97.25 198 ALA B C 1
ATOM 3125 O O . ALA B 1 198 ? 4.48 -14.68 -0.421 1 97.25 198 ALA B O 1
ATOM 3126 N N . MET B 1 199 ? 5.773 -13.258 0.657 1 98.25 199 MET B N 1
ATOM 3127 C CA . MET B 1 199 ? 6.254 -12.617 -0.567 1 98.25 199 MET B CA 1
ATOM 3128 C C . MET B 1 199 ? 7.074 -13.594 -1.402 1 98.25 199 MET B C 1
ATOM 3130 O O . MET B 1 199 ? 6.945 -13.633 -2.627 1 98.25 199 MET B O 1
ATOM 3134 N N . GLU B 1 200 ? 7.902 -14.312 -0.706 1 97.25 200 GLU B N 1
ATOM 3135 C CA . GLU B 1 200 ? 8.742 -15.281 -1.406 1 97.25 200 GLU B CA 1
ATOM 3136 C C . GLU B 1 200 ? 7.895 -16.359 -2.078 1 97.25 200 GLU B C 1
ATOM 3138 O O . GLU B 1 200 ? 8.195 -16.781 -3.197 1 97.25 200 GLU B O 1
ATOM 3143 N N . ARG B 1 201 ? 6.93 -16.844 -1.391 1 96.12 201 ARG B N 1
ATOM 3144 C CA . ARG B 1 201 ? 6.012 -17.812 -1.982 1 96.12 201 ARG B CA 1
ATOM 3145 C C . ARG B 1 201 ? 5.41 -17.281 -3.277 1 96.12 201 ARG B C 1
ATOM 3147 O O . ARG B 1 201 ? 5.305 -18.016 -4.266 1 96.12 201 ARG B O 1
ATOM 3154 N N . THR B 1 202 ? 5.039 -16.031 -3.25 1 98.06 202 THR B N 1
ATOM 3155 C CA . THR B 1 202 ? 4.441 -15.391 -4.418 1 98.06 202 THR B CA 1
ATOM 3156 C C . THR B 1 202 ? 5.449 -15.297 -5.559 1 98.06 202 THR B C 1
ATOM 3158 O O . THR B 1 202 ? 5.148 -15.68 -6.691 1 98.06 202 THR B O 1
ATOM 3161 N N . LEU B 1 203 ? 6.652 -14.797 -5.277 1 98.06 203 LEU B N 1
ATOM 3162 C CA . LEU B 1 203 ? 7.66 -14.664 -6.324 1 98.06 203 LEU B CA 1
ATOM 3163 C C . LEU B 1 203 ? 8.016 -16.016 -6.914 1 98.06 203 LEU B C 1
ATOM 3165 O O . LEU B 1 203 ? 8.117 -16.172 -8.133 1 98.06 203 LEU B O 1
ATOM 3169 N N . ARG B 1 204 ? 8.18 -17 -6.082 1 96.38 204 ARG B N 1
ATOM 3170 C CA . ARG B 1 204 ? 8.523 -18.344 -6.555 1 96.38 204 ARG B CA 1
ATOM 3171 C C . ARG B 1 204 ? 7.422 -18.906 -7.438 1 96.38 204 ARG B C 1
ATOM 3173 O O . ARG B 1 204 ? 7.695 -19.516 -8.469 1 96.38 204 ARG B O 1
ATOM 3180 N N . ALA B 1 205 ? 6.199 -18.734 -7.023 1 96.25 205 ALA B N 1
ATOM 3181 C CA . ALA B 1 205 ? 5.078 -19.219 -7.828 1 96.25 205 ALA B CA 1
ATOM 3182 C C . ALA B 1 205 ? 5.078 -18.562 -9.211 1 96.25 205 ALA B C 1
ATOM 3184 O O . ALA B 1 205 ? 4.879 -19.234 -10.219 1 96.25 205 ALA B O 1
ATOM 3185 N N . LEU B 1 206 ? 5.266 -17.25 -9.273 1 97.19 206 LEU B N 1
ATOM 3186 C CA . LEU B 1 206 ? 5.301 -16.531 -10.539 1 97.19 206 LEU B CA 1
ATOM 3187 C C . LEU B 1 206 ? 6.434 -17.031 -11.43 1 97.19 206 LEU B C 1
ATOM 3189 O O . LEU B 1 206 ? 6.258 -17.188 -12.641 1 97.19 206 LEU B O 1
ATOM 3193 N N . LEU B 1 207 ? 7.527 -17.297 -10.789 1 96.31 207 LEU B N 1
ATOM 3194 C CA . LEU B 1 207 ? 8.719 -17.672 -11.539 1 96.31 207 LEU B CA 1
ATOM 3195 C C . LEU B 1 207 ? 8.656 -19.141 -11.977 1 96.31 207 LEU B C 1
ATOM 3197 O O . LEU B 1 207 ? 9.227 -19.5 -13.008 1 96.31 207 LEU B O 1
ATOM 3201 N N . ASP B 1 208 ? 8.008 -19.953 -11.211 1 92.94 208 ASP B N 1
ATOM 3202 C CA . ASP B 1 208 ? 7.82 -21.344 -11.57 1 92.94 208 ASP B CA 1
ATOM 3203 C C . ASP B 1 208 ? 6.996 -21.484 -12.852 1 92.94 208 ASP B C 1
ATOM 3205 O O . ASP B 1 208 ? 7.09 -22.5 -13.547 1 92.94 208 ASP B O 1
ATOM 3209 N N . GLY B 1 209 ? 6.191 -20.469 -13.133 1 89.12 209 GLY B N 1
ATOM 3210 C CA . GLY B 1 209 ? 5.379 -20.5 -14.344 1 89.12 209 GLY B CA 1
ATOM 3211 C C . GLY B 1 209 ? 6.141 -20.078 -15.586 1 89.12 209 GLY B C 1
ATOM 3212 O O . GLY B 1 209 ? 5.605 -20.141 -16.688 1 89.12 209 GLY B O 1
ATOM 3213 N N . VAL B 1 210 ? 7.363 -19.703 -15.477 1 92 210 VAL B N 1
ATOM 3214 C CA . VAL B 1 210 ? 8.203 -19.266 -16.594 1 92 210 VAL B CA 1
ATOM 3215 C C . VAL B 1 210 ? 8.773 -20.484 -17.312 1 92 210 VAL B C 1
ATOM 3217 O O . VAL B 1 210 ? 9.242 -21.438 -16.672 1 92 210 VAL B O 1
ATOM 3220 N N . PRO B 1 211 ? 8.656 -20.5 -18.578 1 88.62 211 PRO B N 1
ATOM 3221 C CA . PRO B 1 211 ? 9.242 -21.609 -19.328 1 88.62 211 PRO B CA 1
ATOM 3222 C C . PRO B 1 211 ? 10.711 -21.844 -19 1 88.62 211 PRO B C 1
ATOM 3224 O O . PRO B 1 211 ? 11.445 -20.891 -18.75 1 88.62 211 PRO B O 1
ATOM 3227 N N . PRO B 1 212 ? 11.062 -23.094 -18.984 1 85.25 212 PRO B N 1
ATOM 3228 C CA . PRO B 1 212 ? 12.469 -23.391 -18.703 1 85.25 212 PRO B CA 1
ATOM 3229 C C . PRO B 1 212 ? 13.406 -22.875 -19.797 1 85.25 212 PRO B C 1
ATOM 3231 O O . PRO B 1 212 ? 12.961 -22.594 -20.906 1 85.25 212 PRO B O 1
ATOM 3234 N N . SER B 1 213 ? 14.648 -22.641 -19.375 1 82.94 213 SER B N 1
ATOM 3235 C CA . SER B 1 213 ? 15.648 -22.281 -20.359 1 82.94 213 SER B CA 1
ATOM 3236 C C . SER B 1 213 ? 15.828 -23.391 -21.406 1 82.94 213 SER B C 1
ATOM 3238 O O . SER B 1 213 ? 15.773 -24.578 -21.078 1 82.94 213 SER B O 1
ATOM 3240 N N . PRO B 1 214 ? 15.914 -22.953 -22.719 1 72.94 214 PRO B N 1
ATOM 3241 C CA . PRO B 1 214 ? 16.141 -23.969 -23.75 1 72.94 214 PRO B CA 1
ATOM 3242 C C . PRO B 1 214 ? 17.391 -24.812 -23.469 1 72.94 214 PRO B C 1
ATOM 3244 O O . PRO B 1 214 ? 18.328 -24.344 -22.828 1 72.94 214 PRO B O 1
#

InterPro domains:
  IPR001647 DNA-binding HTH domain, TetR-type [PF00440] (32-76)
  IPR001647 DNA-binding HTH domain, TetR-type [PR00455] (32-45)
  IPR001647 DNA-binding HTH domain, TetR-type [PR00455] (52-75)
  IPR001647 DNA-binding HTH domain, TetR-type [PS50977] (26-85)
  IPR009057 Homedomain-like superfamily [SSF46689] (19-96)
  IPR050109 HTH-type, TetR-like transcriptional regulator [PTHR30055] (16-212)

Solvent-accessible surface area (backbone atoms only — not comparable to full-atom values): 24021 Å² total; per-residue (Å²): 137,84,80,76,77,76,73,80,71,82,74,78,76,74,74,68,76,73,66,77,73,74,71,52,66,66,55,52,52,50,33,41,39,50,22,44,54,50,49,18,65,73,67,59,44,88,74,52,65,59,57,28,16,57,66,42,71,48,50,54,65,56,49,49,73,75,27,88,42,72,64,56,47,51,35,51,38,51,50,50,53,51,51,53,47,63,71,64,56,74,86,58,62,52,83,48,58,68,69,57,40,49,51,52,52,47,56,51,43,52,55,51,43,66,66,42,44,37,58,49,57,56,45,62,65,44,29,88,82,23,70,64,41,42,49,54,51,49,51,52,54,50,49,56,44,51,49,49,50,53,42,41,38,64,56,50,48,46,29,41,71,71,71,58,52,76,40,52,66,59,29,50,40,48,54,68,28,61,50,40,51,46,43,34,34,73,73,68,61,39,54,72,68,58,37,48,47,15,37,45,52,44,49,49,24,50,54,68,72,41,69,74,82,133,138,83,79,76,78,77,74,80,69,82,74,79,75,73,75,68,74,74,65,77,76,73,68,51,66,66,55,54,53,51,34,41,37,50,22,44,54,49,49,19,64,74,67,59,46,86,74,51,66,59,56,27,15,58,68,42,71,49,51,54,66,55,50,49,73,76,26,88,42,72,63,55,46,50,36,50,38,50,49,50,53,50,50,53,48,64,72,65,57,74,84,58,62,51,84,48,57,68,69,57,41,49,51,53,53,48,57,53,42,52,57,51,42,67,66,42,44,39,57,49,56,56,45,61,65,44,29,87,84,24,72,63,42,42,50,53,50,51,50,52,52,50,49,55,44,52,49,47,50,53,40,40,37,64,56,52,48,45,29,41,72,70,71,58,53,74,39,54,65,59,29,51,42,47,55,68,30,62,49,38,51,47,42,34,36,72,74,68,61,38,54,72,67,58,37,49,50,14,37,45,52,46,46,48,24,48,56,68,70,40,66,76,82,131

Organism: Streptomyces venezuelae (strain ATCC 10712 / CBS 650.69 / DSM 40230 / JCM 4526 / NBRC 13096 / PD 04745) (NCBI:txid953739)

Foldseek 3Di:
DPPPPPPDDPPDPPPPPPPPPPPDLVLLLVLLLVLQLVVLLVPLDGDDLCSSQVSSVHDSVSVCVNAVDPLRSLLVSLLVLLVVLVVPDDAAALVDDQLVLLLNLLVSLLVSLSSCVSSVVVLVVCVVVHVSSVVSVVVSLVVLLVSLCRNNVVLLVQCVVVVNNPDLSVQLSVLSDSVQLCCCCPVVPDDSVVSSVSSSVSSCVSSVPGDDDD/DPPPPPPDDPPDPPPPPPPPPPPDLVLLLVLLLVLQLVVLLVPLDGDDLCSSQVSSVHDSVSVCVNAVDPLRSLLVSLLVLLVVLVVPDDAAALPDDQLVLLLNLLVSLLVSLSSCVSSVVVLVVCVVVHPSSVVSVVVSLVVLLVSLCRNNVVLLVQCVVVVNNPDLSVQLSVLSDSVQLCCCCPVVPDDSVVSSVSSSVSSCVSSVPGDDDD

Radius of gyration: 31.33 Å; Cα contacts (8 Å, |Δi|>4): 405; chains: 2; bounding box: 147×93×76 Å

pLDDT: mean 87.78, std 16.62, range [30.48, 98.56]

Nearest PDB structures (foldseek):
  1rpw-assembly2_D  TM=7.458E-01  e=7.045E-04  Staphylococcus aureus
  3br5-assembly2_E  TM=6.789E-01  e=7.382E-04  Staphylococcus aureus
  4dw6-assembly1_A  TM=7.029E-01  e=1.123E-03  Mycobacterium tuberculosis
  5nz0-assembly1_A-2  TM=6.321E-01  e=1.072E-03  Mycobacterium tuberculosis H37Rv
  6ayh-assembly1_A-2  TM=6.279E-01  e=2.157E-03  Salmonella enterica